Protein AF-A0A8J8DDH4-F1 (afdb_monomer)

Solvent-accessible surface area (backbone atoms only — not comparable to full-atom values): 21837 Å² total; per-residue (Å²): 144,78,89,77,94,62,62,80,70,70,77,45,79,57,64,67,62,36,38,57,50,23,34,61,74,70,65,62,56,64,80,70,34,77,84,33,85,54,36,38,55,50,54,53,50,32,49,52,45,20,49,50,55,50,51,53,52,48,52,55,51,48,54,59,50,48,58,52,43,48,51,52,24,28,73,74,53,36,77,96,31,69,64,15,54,51,48,35,51,52,56,53,47,56,50,52,52,52,50,53,56,49,50,58,58,46,54,48,51,38,49,57,49,52,52,46,54,54,33,59,72,68,71,49,67,60,37,69,68,41,50,41,75,66,43,93,38,75,42,76,56,70,99,84,40,75,47,72,52,68,47,62,45,75,38,46,30,41,28,68,37,52,86,89,60,56,62,64,75,51,39,47,51,40,42,61,73,52,61,58,101,57,57,61,47,33,42,37,33,46,73,38,43,72,42,86,78,56,58,55,53,54,46,49,49,52,52,56,49,38,72,71,42,70,92,50,67,62,42,32,35,37,38,36,60,38,78,77,71,58,68,64,64,53,52,54,37,42,77,69,54,34,6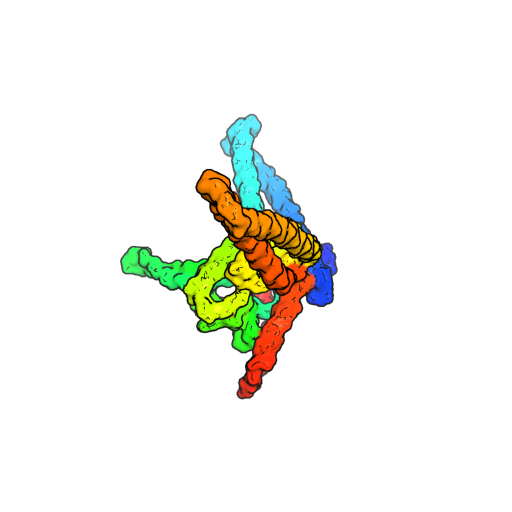2,36,40,27,27,31,50,74,44,34,53,59,50,51,53,52,49,52,53,49,49,50,53,43,52,54,50,41,52,56,46,49,54,52,39,52,58,45,50,53,52,40,53,54,50,54,55,59,69,72,42,91,80,64,55,73,72,55,44,55,53,48,52,52,53,44,53,54,41,53,53,50,43,52,54,45,50,56,52,42,51,54,47,47,58,54,55,69,45,47,62,58,56,57,75,24,52,38,42,38,49,47,49,64,60,53,51,50,51,53,37,51,59,49,58,72,72,51,78,84,76,92,70,93,78,86,78,80,86,87,72,80,69,69,58,64,60,58,59,60,59,65,70,70,76,78,126

Nearest PDB structures (foldseek):
  7rro-assembly1_B3  TM=1.643E-01  e=2.480E+00  Bos taurus
  8to0-assembly1_g  TM=1.467E-01  e=3.441E+00  Mus musculus
  8iyj-assembly1_C4  TM=1.411E-01  e=3.634E+00  Mus musculus

Sequence (389 aa):
MGEYNKRITENVPPTHRLIERAISELGYDIDTLLNSEGISSAIADIILKSRDLYLNHRDEILKEYRDRVRQECNEEFGENTKESDDCFSEKIQKFTESFFQSKFSRGGDAFEIVLSVFLDKADIPYVRKSFIPIYPLTVSKGKDKTIRRRAGENIDFIVPLKRNIPARVELEKYVTGNFPLSPS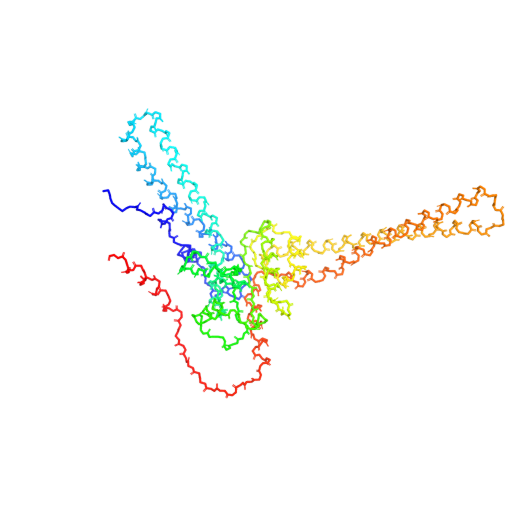DFLLISAKHRVRERWREVVGELAVLKIRYPEEHLKMWFVTLDEKITLYPIFALMDSGVERVYVRDDRFYVLSDALEELEKAIGERISKLQEKMDKTNEKLSKKKRQLGKKLPSTKIRSKLEVDIQNLENKIRVLMNEIEVYKGYQEKIPYYREGLYKLSHLLGDIQKLLEERSSSEEPDKNPNDGKEKSLFRWLEKMDEKETISS

Structure (mmCIF, N/CA/C/O backbone):
data_AF-A0A8J8DDH4-F1
#
_entry.id   AF-A0A8J8DDH4-F1
#
loop_
_atom_site.group_PDB
_atom_site.id
_atom_site.type_symbol
_atom_site.label_atom_id
_atom_site.label_alt_id
_atom_site.label_comp_id
_atom_site.label_asym_id
_atom_site.label_entity_id
_atom_site.label_seq_id
_atom_site.pdbx_PDB_ins_code
_atom_site.Cartn_x
_atom_site.Cartn_y
_atom_site.Cartn_z
_atom_site.occupancy
_atom_site.B_iso_or_equiv
_atom_site.auth_seq_id
_atom_site.auth_comp_id
_atom_site.auth_asym_id
_atom_site.auth_atom_id
_atom_site.pdbx_PDB_model_num
ATOM 1 N N . MET A 1 1 ? 30.328 15.785 -36.740 1.00 37.34 1 MET A N 1
ATOM 2 C CA . MET A 1 1 ? 29.577 16.368 -35.605 1.00 37.34 1 MET A CA 1
ATOM 3 C C . MET A 1 1 ? 28.076 16.218 -35.842 1.00 37.34 1 MET A C 1
ATOM 5 O O . MET A 1 1 ? 27.364 17.198 -36.003 1.00 37.34 1 MET A O 1
ATOM 9 N N . GLY A 1 2 ? 27.591 14.986 -35.920 1.00 37.69 2 GLY A N 1
ATOM 10 C CA . GLY A 1 2 ? 26.174 14.669 -36.071 1.00 37.69 2 GLY A CA 1
ATOM 11 C C . GLY A 1 2 ? 25.913 13.375 -35.315 1.00 37.69 2 GLY A C 1
ATOM 12 O O . GLY A 1 2 ? 26.835 12.577 -35.204 1.00 37.69 2 GLY A O 1
ATOM 13 N N . GLU A 1 3 ? 24.696 13.218 -34.799 1.00 36.12 3 GLU A N 1
ATOM 14 C CA . GLU A 1 3 ? 24.221 12.102 -33.962 1.00 36.12 3 GLU A CA 1
ATOM 15 C C . GLU A 1 3 ? 24.580 12.181 -32.474 1.00 36.12 3 GLU A C 1
ATOM 17 O O . GLU A 1 3 ? 25.381 11.406 -31.997 1.00 36.12 3 GLU A O 1
ATOM 22 N N . TYR A 1 4 ? 23.961 13.095 -31.720 1.00 43.06 4 TYR A N 1
ATOM 23 C CA . TYR A 1 4 ? 23.372 12.811 -30.394 1.00 43.06 4 TYR A CA 1
ATOM 24 C C . TYR A 1 4 ? 22.454 13.989 -30.014 1.00 43.06 4 TYR A C 1
ATOM 26 O O . TYR A 1 4 ? 22.689 14.724 -29.064 1.00 43.06 4 TYR A O 1
ATOM 34 N N . ASN A 1 5 ? 21.368 14.173 -30.774 1.00 48.47 5 ASN A N 1
ATOM 35 C CA . ASN A 1 5 ? 20.234 15.019 -30.355 1.00 48.47 5 ASN A CA 1
ATOM 36 C C . ASN A 1 5 ? 19.331 14.313 -29.314 1.00 48.47 5 ASN A C 1
ATOM 38 O O . ASN A 1 5 ? 18.277 14.830 -28.946 1.00 48.47 5 ASN A O 1
ATOM 42 N N . LYS A 1 6 ? 19.726 13.118 -28.860 1.00 60.09 6 LYS A N 1
ATOM 43 C CA . LYS A 1 6 ? 19.019 12.299 -27.873 1.00 60.09 6 LYS A CA 1
ATOM 44 C C . LYS A 1 6 ? 19.409 12.712 -26.457 1.00 60.09 6 LYS A C 1
ATOM 46 O O . LYS A 1 6 ? 20.575 13.017 -26.195 1.00 60.09 6 LYS A O 1
ATOM 51 N N . ARG A 1 7 ? 18.454 12.721 -25.520 1.00 70.88 7 ARG A N 1
ATOM 52 C CA . ARG A 1 7 ? 18.773 12.963 -24.101 1.00 70.88 7 ARG A CA 1
ATOM 53 C C . ARG A 1 7 ? 19.714 11.862 -23.616 1.00 70.88 7 ARG A C 1
ATOM 55 O O . ARG A 1 7 ? 19.516 10.701 -23.940 1.00 70.88 7 ARG A O 1
ATOM 62 N N . ILE A 1 8 ? 20.699 12.199 -22.785 1.00 73.38 8 ILE A N 1
ATOM 63 C CA . ILE A 1 8 ? 21.758 11.262 -22.356 1.00 73.38 8 ILE A CA 1
ATOM 64 C C . ILE A 1 8 ? 21.188 9.977 -21.710 1.00 73.38 8 ILE A C 1
ATOM 66 O O . ILE A 1 8 ? 21.765 8.898 -21.821 1.00 73.38 8 ILE A O 1
ATOM 70 N N . THR A 1 9 ? 20.019 10.067 -21.074 1.00 77.62 9 THR A N 1
ATOM 71 C CA . THR A 1 9 ? 19.316 8.936 -20.450 1.00 77.62 9 THR A CA 1
ATOM 72 C C . THR A 1 9 ? 18.658 7.967 -21.442 1.00 77.62 9 THR A C 1
ATOM 74 O O . THR A 1 9 ? 18.279 6.868 -21.030 1.00 77.62 9 THR A O 1
ATOM 77 N N . GLU A 1 10 ? 18.522 8.340 -22.719 1.00 80.88 10 GLU A N 1
ATOM 78 C CA . GLU A 1 10 ? 18.010 7.488 -23.808 1.00 80.88 10 GLU A CA 1
ATOM 79 C C . GLU A 1 10 ? 19.035 6.435 -24.250 1.00 80.88 10 GLU A C 1
ATOM 81 O O . GLU A 1 10 ? 18.659 5.430 -24.843 1.00 80.88 10 GLU A O 1
ATOM 86 N N . ASN A 1 11 ? 20.311 6.617 -23.896 1.00 81.88 11 ASN A N 1
ATOM 87 C CA . ASN A 1 11 ? 21.366 5.633 -24.154 1.00 81.88 11 ASN A CA 1
ATOM 88 C C . ASN A 1 11 ? 21.327 4.450 -23.174 1.00 81.88 11 ASN A C 1
ATOM 90 O O . ASN A 1 11 ? 22.008 3.450 -23.381 1.00 81.88 11 ASN A O 1
ATOM 94 N N . VAL A 1 12 ? 20.535 4.542 -22.100 1.00 84.88 12 VAL A N 1
ATOM 95 C CA . VAL A 1 12 ? 20.307 3.413 -21.196 1.00 84.88 12 VAL A CA 1
ATOM 96 C C . VAL A 1 12 ? 19.139 2.579 -21.717 1.00 84.88 12 VAL A C 1
ATOM 98 O O . VAL A 1 12 ? 18.061 3.154 -21.923 1.00 84.88 12 VAL A O 1
ATOM 101 N N . PRO A 1 13 ? 19.277 1.239 -21.819 1.00 88.06 13 PRO A N 1
ATOM 102 C CA . PRO A 1 13 ? 18.187 0.370 -22.242 1.00 88.06 13 PRO A CA 1
ATOM 103 C C . PRO A 1 13 ? 16.878 0.660 -21.493 1.00 88.06 13 PRO A C 1
ATOM 105 O O . PRO A 1 13 ? 16.902 1.000 -20.301 1.00 88.06 13 PRO A O 1
ATOM 108 N N . PRO A 1 14 ? 15.716 0.556 -22.155 1.00 89.38 14 PRO A N 1
ATOM 109 C CA . PRO A 1 14 ? 14.429 0.770 -21.503 1.00 89.38 14 PRO A CA 1
ATOM 110 C C . PRO A 1 14 ? 14.208 -0.245 -20.370 1.00 89.38 14 PRO A C 1
ATOM 112 O O . PRO A 1 14 ? 14.746 -1.352 -20.386 1.00 89.38 14 PRO A O 1
ATOM 115 N N . THR A 1 15 ? 13.406 0.132 -19.370 1.00 91.12 15 THR A N 1
ATOM 116 C CA . THR A 1 15 ? 13.228 -0.638 -18.124 1.00 91.12 15 THR A CA 1
ATOM 117 C C . THR A 1 15 ? 12.782 -2.085 -18.361 1.00 91.12 15 THR A C 1
ATOM 119 O O . THR A 1 15 ? 13.253 -2.974 -17.660 1.00 91.12 15 THR A O 1
ATOM 122 N N . HIS A 1 16 ? 11.936 -2.344 -19.365 1.00 92.44 16 HIS A N 1
ATOM 123 C CA . HIS A 1 16 ? 11.475 -3.703 -19.676 1.00 92.44 16 HIS A CA 1
ATOM 124 C C . HIS A 1 16 ? 12.625 -4.632 -20.102 1.00 92.44 16 HIS A C 1
ATOM 126 O O . HIS A 1 16 ? 12.736 -5.723 -19.555 1.00 92.44 16 HIS A O 1
ATOM 132 N N . ARG A 1 17 ? 13.556 -4.169 -20.954 1.00 93.25 17 ARG A N 1
ATOM 133 C CA . ARG A 1 17 ? 14.742 -4.958 -21.347 1.00 93.25 17 ARG A CA 1
ATOM 134 C C . ARG A 1 17 ? 15.658 -5.250 -20.159 1.00 93.25 17 ARG A C 1
ATOM 136 O O . ARG A 1 17 ? 16.241 -6.326 -20.063 1.00 93.25 17 ARG A O 1
ATOM 143 N N . LEU A 1 18 ? 15.782 -4.299 -19.230 1.00 93.00 18 LEU A N 1
ATOM 144 C CA . LEU A 1 18 ? 16.547 -4.510 -17.996 1.00 93.00 18 LEU A CA 1
ATOM 145 C C . LEU A 1 18 ? 15.889 -5.558 -17.088 1.00 93.00 18 LEU A C 1
ATOM 147 O O . LEU A 1 18 ? 16.598 -6.299 -16.414 1.00 93.00 18 LEU A O 1
ATOM 151 N N . ILE A 1 19 ? 14.556 -5.632 -17.074 1.00 95.12 19 ILE A N 1
ATOM 152 C CA . ILE A 1 19 ? 13.798 -6.632 -16.311 1.00 95.12 19 ILE A CA 1
ATOM 153 C C . ILE A 1 19 ? 13.915 -8.018 -16.940 1.00 95.12 19 ILE A C 1
ATOM 155 O O . ILE A 1 19 ? 14.214 -8.964 -16.222 1.00 95.12 19 ILE A O 1
ATOM 159 N N . GLU A 1 20 ? 13.755 -8.144 -18.257 1.00 93.75 20 GLU A N 1
ATOM 160 C CA . GLU A 1 20 ? 13.950 -9.415 -18.974 1.00 93.75 20 GLU A CA 1
ATOM 161 C C . GLU A 1 20 ? 15.345 -9.989 -18.706 1.00 93.75 20 GLU A C 1
ATOM 163 O O . GLU A 1 20 ? 15.498 -11.154 -18.332 1.00 93.75 20 GLU A O 1
ATOM 168 N N . ARG A 1 21 ? 16.370 -9.134 -18.800 1.00 94.38 21 ARG A N 1
ATOM 169 C CA . ARG A 1 21 ? 17.744 -9.508 -18.469 1.00 94.38 21 ARG A CA 1
ATOM 170 C C . ARG A 1 21 ? 17.905 -9.880 -16.995 1.00 94.38 21 ARG A C 1
ATOM 172 O O . ARG A 1 21 ? 18.598 -10.846 -16.696 1.00 94.38 21 ARG A O 1
ATOM 179 N N . ALA A 1 22 ? 17.275 -9.147 -16.076 1.00 96.19 22 ALA A N 1
ATOM 180 C CA . ALA A 1 22 ? 17.315 -9.464 -14.650 1.00 96.19 22 ALA A CA 1
ATOM 181 C C . ALA A 1 22 ? 16.692 -10.836 -14.344 1.00 96.19 22 ALA A C 1
ATOM 183 O O . ALA A 1 22 ? 17.304 -11.615 -13.620 1.00 96.19 22 ALA A O 1
ATOM 184 N N . ILE A 1 23 ? 15.531 -11.152 -14.928 1.00 95.06 23 ILE A N 1
ATOM 185 C CA . ILE A 1 23 ? 14.874 -12.464 -14.798 1.00 95.06 23 ILE A CA 1
ATOM 186 C C . ILE A 1 23 ? 15.808 -13.570 -15.299 1.00 95.06 23 ILE A C 1
ATOM 188 O O . ILE A 1 23 ? 16.038 -14.550 -14.590 1.00 95.06 23 ILE A O 1
ATOM 192 N N . SER A 1 24 ? 16.403 -13.378 -16.482 1.00 94.88 24 SER A N 1
ATOM 193 C CA . SER A 1 24 ? 17.332 -14.346 -17.069 1.00 94.88 24 SER A CA 1
ATOM 194 C C . SER A 1 24 ? 18.599 -14.543 -16.230 1.00 94.88 24 SER A C 1
ATOM 196 O O . SER A 1 24 ? 19.023 -15.680 -16.055 1.00 94.88 24 SER A O 1
ATOM 198 N N . GLU A 1 25 ? 19.217 -13.472 -15.715 1.00 96.88 25 GLU A N 1
ATOM 199 C CA . GLU A 1 25 ? 20.450 -13.563 -14.914 1.00 96.88 25 GLU A CA 1
ATOM 200 C C . GLU A 1 25 ? 20.210 -14.145 -13.512 1.00 96.88 25 GLU A C 1
ATOM 202 O O . GLU A 1 25 ? 21.114 -14.762 -12.952 1.00 96.88 25 GLU A O 1
ATOM 207 N N . LEU A 1 26 ? 19.015 -13.960 -12.942 1.00 95.62 26 LEU A N 1
ATOM 208 C CA . LEU A 1 26 ? 18.624 -14.575 -11.668 1.00 95.62 26 LEU A CA 1
ATOM 209 C C . LEU A 1 26 ? 18.203 -16.043 -11.826 1.00 95.62 26 LEU A C 1
ATOM 211 O O . LEU A 1 26 ? 18.093 -16.751 -10.830 1.00 95.62 26 LEU A O 1
ATOM 215 N N . GLY A 1 27 ? 17.982 -16.507 -13.061 1.00 94.19 27 GLY A N 1
ATOM 216 C CA . GLY A 1 27 ? 17.556 -17.877 -13.341 1.00 94.19 27 GLY A CA 1
ATOM 217 C C . GLY A 1 27 ? 16.139 -18.180 -12.855 1.00 94.19 27 GLY A C 1
ATOM 218 O O . GLY A 1 27 ? 15.829 -19.335 -12.568 1.00 94.19 27 GLY A O 1
ATOM 219 N N . TYR A 1 28 ? 15.285 -17.159 -12.729 1.00 93.12 28 TYR A N 1
ATOM 220 C CA . TYR A 1 28 ? 13.902 -17.367 -12.321 1.00 93.12 28 TYR A CA 1
ATOM 221 C C . TYR A 1 28 ? 13.077 -17.951 -13.460 1.00 93.12 28 TYR A C 1
ATOM 223 O O . TYR A 1 28 ? 12.922 -17.336 -14.515 1.00 93.12 28 TYR A O 1
ATOM 231 N N . ASP A 1 29 ? 12.478 -19.106 -13.197 1.00 91.56 29 ASP A N 1
ATOM 232 C CA . ASP A 1 29 ? 11.364 -19.616 -13.979 1.00 91.56 29 ASP A CA 1
ATOM 233 C C . ASP A 1 29 ? 10.054 -19.048 -13.418 1.00 91.56 29 ASP A C 1
ATOM 235 O O . ASP A 1 29 ? 9.586 -19.450 -12.349 1.00 91.56 29 ASP A O 1
ATOM 239 N N . ILE A 1 30 ? 9.479 -18.077 -14.133 1.00 90.69 30 ILE A N 1
ATOM 240 C CA . ILE A 1 30 ? 8.252 -17.397 -13.704 1.00 90.69 30 ILE A CA 1
ATOM 241 C C . ILE A 1 30 ? 7.091 -18.388 -13.575 1.00 90.69 30 ILE A C 1
ATOM 243 O O . ILE A 1 30 ? 6.295 -18.246 -12.651 1.00 90.69 30 ILE A O 1
ATOM 247 N N . ASP A 1 31 ? 7.023 -19.414 -14.431 1.00 89.00 31 ASP A N 1
ATOM 248 C CA . ASP A 1 31 ? 5.920 -20.381 -14.423 1.00 89.00 31 ASP A CA 1
ATOM 249 C C . ASP A 1 31 ? 5.934 -21.216 -13.131 1.00 89.00 31 ASP A C 1
ATOM 251 O O . ASP A 1 31 ? 4.896 -21.420 -12.497 1.00 89.00 31 ASP A O 1
ATOM 255 N N . THR A 1 32 ? 7.126 -21.605 -12.669 1.00 88.81 32 THR A N 1
ATOM 256 C CA . THR A 1 32 ? 7.305 -22.251 -11.361 1.00 88.81 32 THR A CA 1
ATOM 257 C C . THR A 1 32 ? 7.005 -21.294 -10.201 1.00 88.81 32 THR A C 1
ATOM 259 O O . THR A 1 32 ? 6.434 -21.703 -9.186 1.00 88.81 32 THR A O 1
ATOM 262 N N . LEU A 1 33 ? 7.360 -20.010 -10.332 1.00 90.12 33 LEU A N 1
ATOM 263 C CA . LEU A 1 33 ? 7.147 -1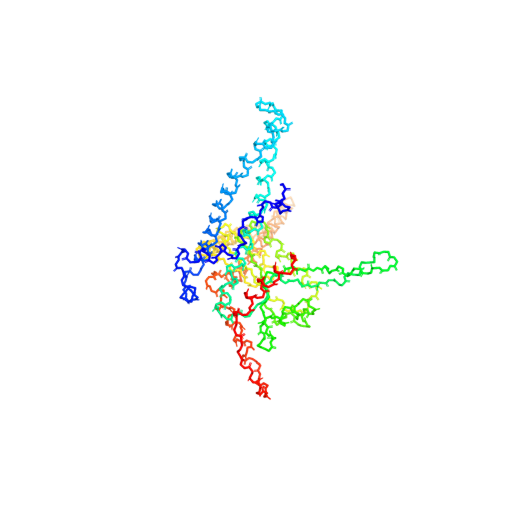9.030 -9.268 1.00 90.12 33 LEU A CA 1
ATOM 264 C C . LEU A 1 33 ? 5.670 -18.741 -9.007 1.00 90.12 33 LEU A C 1
ATOM 266 O O . LEU A 1 33 ? 5.344 -18.529 -7.844 1.00 90.12 33 LEU A O 1
ATOM 270 N N . LEU A 1 34 ? 4.794 -18.774 -10.020 1.00 86.19 34 LEU A N 1
ATOM 271 C CA . LEU A 1 34 ? 3.365 -18.426 -9.904 1.00 86.19 34 LEU A CA 1
ATOM 272 C C . LEU A 1 34 ? 2.610 -19.145 -8.775 1.00 86.19 34 LEU A C 1
ATOM 274 O O . LEU A 1 34 ? 1.626 -18.610 -8.273 1.00 86.19 34 LEU A O 1
ATOM 278 N N . ASN A 1 35 ? 3.072 -20.326 -8.363 1.00 78.38 35 ASN A N 1
ATOM 279 C CA . ASN A 1 35 ? 2.443 -21.133 -7.313 1.00 78.38 35 ASN A CA 1
ATOM 280 C C . ASN A 1 35 ? 3.274 -21.208 -6.023 1.00 78.38 35 ASN A C 1
ATOM 282 O O . ASN A 1 35 ? 3.028 -22.061 -5.171 1.00 78.38 35 ASN A O 1
ATOM 286 N N . SER A 1 36 ? 4.291 -20.359 -5.885 1.00 83.88 36 SER A N 1
ATOM 287 C CA . SER A 1 36 ? 5.231 -20.397 -4.766 1.00 83.88 36 SER A CA 1
ATOM 288 C C . SER A 1 36 ? 5.024 -19.231 -3.800 1.00 83.88 36 SER A C 1
ATOM 290 O O . SER A 1 36 ? 4.720 -18.109 -4.201 1.00 83.88 36 SER A O 1
ATOM 292 N N . GLU A 1 37 ? 5.324 -19.448 -2.520 1.00 81.44 37 GLU A N 1
ATOM 293 C CA . GLU A 1 37 ? 5.449 -18.356 -1.538 1.00 81.44 37 GLU A CA 1
ATOM 294 C C . GLU A 1 37 ? 6.628 -17.407 -1.863 1.00 81.44 37 GLU A C 1
ATOM 296 O O . GLU A 1 37 ? 6.751 -16.322 -1.300 1.00 81.44 37 GLU A O 1
ATOM 301 N N . GLY A 1 38 ? 7.499 -17.785 -2.807 1.00 87.12 38 GLY A N 1
ATOM 302 C CA . GLY A 1 38 ? 8.679 -17.024 -3.214 1.00 87.12 38 GLY A CA 1
ATOM 303 C C . GLY A 1 38 ? 8.404 -15.839 -4.144 1.00 87.12 38 GLY A C 1
ATOM 304 O O . GLY A 1 38 ? 9.326 -15.058 -4.382 1.00 87.12 38 GLY A O 1
ATOM 305 N N . ILE A 1 39 ? 7.175 -15.662 -4.653 1.00 91.19 39 ILE A N 1
ATOM 306 C CA . ILE A 1 39 ? 6.836 -14.598 -5.622 1.00 91.19 39 ILE A CA 1
ATOM 307 C C . ILE A 1 39 ? 7.229 -13.220 -5.098 1.00 91.19 39 ILE A C 1
ATOM 309 O O . ILE A 1 39 ? 7.875 -12.448 -5.804 1.00 91.19 39 ILE A O 1
ATOM 313 N N . SER A 1 40 ? 6.868 -12.907 -3.851 1.00 91.88 40 SER A N 1
ATOM 314 C CA . SER A 1 40 ? 7.124 -11.583 -3.283 1.00 91.88 40 SER A CA 1
ATOM 315 C C . SER A 1 40 ? 8.621 -11.261 -3.219 1.00 91.88 40 SER A C 1
ATOM 317 O O . SER A 1 40 ? 9.007 -10.115 -3.458 1.00 91.88 40 SER A O 1
ATOM 319 N N . SER A 1 41 ? 9.455 -12.251 -2.895 1.00 92.25 41 SER A N 1
ATOM 320 C CA . SER A 1 41 ? 10.913 -12.101 -2.859 1.00 92.25 41 SER A CA 1
ATOM 321 C C . SER A 1 41 ? 11.488 -12.006 -4.269 1.00 92.25 41 SER A C 1
ATOM 323 O O . SER A 1 41 ? 12.258 -11.092 -4.547 1.00 92.25 41 SER A O 1
ATOM 325 N N . ALA A 1 42 ? 11.032 -12.859 -5.191 1.00 93.56 42 ALA A N 1
ATOM 326 C CA . ALA A 1 42 ? 11.477 -12.840 -6.581 1.00 93.56 42 ALA A CA 1
ATOM 327 C C . ALA A 1 42 ? 11.182 -11.496 -7.265 1.00 93.56 42 ALA A C 1
ATOM 329 O O . ALA A 1 42 ? 12.048 -10.944 -7.941 1.00 93.56 42 ALA A O 1
ATOM 330 N N . ILE A 1 43 ? 9.996 -10.916 -7.041 1.00 93.88 43 ILE A N 1
ATOM 331 C CA . ILE A 1 43 ? 9.657 -9.574 -7.536 1.00 93.88 43 ILE A CA 1
ATOM 332 C C . ILE A 1 43 ? 10.672 -8.540 -7.024 1.00 93.88 43 ILE A C 1
ATOM 334 O O . ILE A 1 43 ? 11.163 -7.716 -7.801 1.00 93.88 43 ILE A O 1
ATOM 338 N N . ALA A 1 44 ? 10.990 -8.566 -5.726 1.00 92.38 44 ALA A N 1
ATOM 339 C CA . ALA A 1 44 ? 11.943 -7.635 -5.129 1.00 92.38 44 ALA A CA 1
ATOM 340 C C . ALA A 1 44 ? 13.354 -7.812 -5.720 1.00 92.38 44 ALA A C 1
ATOM 342 O O . ALA A 1 44 ? 13.981 -6.820 -6.104 1.00 92.38 44 ALA A O 1
ATOM 343 N N . ASP A 1 45 ? 13.813 -9.054 -5.869 1.00 94.12 45 ASP A N 1
ATOM 344 C CA . ASP A 1 45 ? 15.128 -9.394 -6.416 1.00 94.12 45 ASP A CA 1
ATOM 345 C C . ASP A 1 45 ? 15.262 -8.972 -7.884 1.00 94.12 45 ASP A C 1
ATOM 347 O O . ASP A 1 45 ? 16.260 -8.350 -8.258 1.00 94.12 45 ASP A O 1
ATOM 351 N N . ILE A 1 46 ? 14.230 -9.194 -8.709 1.00 95.06 46 ILE A N 1
ATOM 352 C CA . ILE A 1 46 ? 14.195 -8.733 -10.107 1.00 95.06 46 ILE A CA 1
ATOM 353 C C . ILE A 1 46 ? 14.335 -7.206 -10.177 1.00 95.06 46 ILE A C 1
ATOM 355 O O . ILE A 1 46 ? 15.096 -6.689 -10.999 1.00 95.06 46 ILE A O 1
ATOM 359 N N . ILE A 1 47 ? 13.638 -6.461 -9.312 1.00 92.06 47 ILE A N 1
ATOM 360 C CA . ILE A 1 47 ? 13.705 -4.989 -9.288 1.00 92.06 47 ILE A CA 1
ATOM 361 C C . ILE A 1 47 ? 15.084 -4.500 -8.839 1.00 92.06 47 ILE A C 1
ATOM 363 O O . ILE A 1 47 ? 15.615 -3.542 -9.409 1.00 92.06 47 ILE A O 1
ATOM 367 N N . LEU A 1 48 ? 15.674 -5.129 -7.821 1.00 92.19 48 LEU A N 1
ATOM 368 C CA . LEU A 1 48 ? 17.021 -4.791 -7.359 1.00 92.19 48 LEU A CA 1
ATOM 369 C C . LEU A 1 48 ? 18.057 -5.073 -8.449 1.00 92.19 48 LEU A C 1
ATOM 371 O O . LEU A 1 48 ? 18.853 -4.193 -8.778 1.00 92.19 48 LEU A O 1
ATOM 375 N N . LYS A 1 49 ? 17.978 -6.238 -9.090 1.00 94.44 49 LYS A N 1
ATOM 376 C CA . LYS A 1 49 ? 18.882 -6.623 -10.172 1.00 94.44 49 LYS A CA 1
ATOM 377 C C . LYS A 1 49 ? 18.735 -5.723 -11.400 1.00 94.44 49 LYS A C 1
ATOM 379 O O . LYS A 1 49 ? 19.744 -5.303 -11.965 1.00 94.44 49 LYS A O 1
ATOM 384 N N . SER A 1 50 ? 17.511 -5.366 -11.800 1.00 93.69 50 SER A N 1
ATOM 385 C CA . SER A 1 50 ? 17.284 -4.450 -12.930 1.00 93.69 50 SER A CA 1
ATOM 386 C C . SER A 1 50 ? 17.833 -3.049 -12.641 1.00 93.69 50 SER A C 1
ATOM 388 O O . SER A 1 50 ? 18.394 -2.392 -13.523 1.00 93.69 50 SER A O 1
ATOM 390 N N . ARG A 1 51 ? 17.752 -2.607 -11.380 1.00 90.38 51 ARG A N 1
ATOM 391 C CA . ARG A 1 51 ? 18.377 -1.369 -10.917 1.00 90.38 51 ARG A CA 1
ATOM 392 C C . ARG A 1 51 ? 19.902 -1.447 -10.968 1.00 90.38 51 ARG A C 1
ATOM 394 O O . ARG A 1 51 ? 20.519 -0.455 -11.352 1.00 90.38 51 ARG A O 1
ATOM 401 N N . ASP A 1 52 ? 20.508 -2.565 -10.593 1.00 92.12 52 ASP A N 1
ATOM 402 C CA . ASP A 1 52 ? 21.963 -2.727 -10.670 1.00 92.12 52 ASP A CA 1
ATOM 403 C C . ASP A 1 52 ? 22.437 -2.709 -12.126 1.00 92.12 52 ASP A C 1
ATOM 405 O O . ASP A 1 52 ? 23.369 -1.980 -12.465 1.00 92.12 52 ASP A O 1
ATOM 409 N N . LEU A 1 53 ? 21.713 -3.390 -13.022 1.00 91.94 53 LEU A N 1
ATOM 410 C CA . LEU A 1 53 ? 21.954 -3.317 -14.464 1.00 91.94 53 LEU A CA 1
ATOM 411 C C . LEU A 1 53 ? 21.853 -1.874 -14.984 1.00 91.94 53 LEU A C 1
ATOM 413 O O . LEU A 1 53 ? 22.712 -1.443 -15.751 1.00 91.94 53 LEU A O 1
ATOM 417 N N . TYR A 1 54 ? 20.854 -1.102 -14.543 1.00 90.50 54 TYR A N 1
ATOM 418 C CA . TYR A 1 54 ? 20.730 0.322 -14.879 1.00 90.50 54 TYR A CA 1
ATOM 419 C C . TYR A 1 54 ? 21.941 1.145 -14.414 1.00 90.50 54 TYR A C 1
ATOM 421 O O . TYR A 1 54 ? 22.445 1.981 -15.165 1.00 90.50 54 TYR A O 1
ATOM 429 N N . LEU A 1 55 ? 22.394 0.940 -13.172 1.00 89.50 55 LEU A N 1
ATOM 430 C CA . LEU A 1 55 ? 23.517 1.689 -12.604 1.00 89.50 55 LEU A CA 1
ATOM 431 C C . LEU A 1 55 ? 24.830 1.370 -13.327 1.00 89.50 55 LEU A C 1
ATOM 433 O O . LEU A 1 55 ? 25.578 2.300 -13.613 1.00 89.50 55 LEU A O 1
ATOM 437 N N . ASN A 1 56 ? 25.048 0.109 -13.704 1.00 91.06 56 ASN A N 1
ATOM 438 C CA . ASN A 1 56 ? 26.217 -0.296 -14.483 1.00 91.06 56 ASN A CA 1
ATOM 439 C C . ASN A 1 56 ? 26.249 0.400 -15.856 1.00 91.06 56 ASN A C 1
ATOM 441 O O . ASN A 1 56 ? 27.248 1.030 -16.190 1.00 91.06 56 ASN A O 1
ATOM 445 N N . HIS A 1 57 ? 25.132 0.406 -16.599 1.00 88.56 57 HIS A N 1
ATOM 446 C CA . HIS A 1 57 ? 25.059 1.110 -17.892 1.00 88.56 57 HIS A CA 1
ATOM 447 C C . HIS A 1 57 ? 25.250 2.624 -17.738 1.00 88.56 57 HIS A C 1
ATOM 449 O O . HIS A 1 57 ? 25.902 3.260 -18.561 1.00 88.56 57 HIS A O 1
ATOM 455 N N . ARG A 1 58 ? 24.699 3.235 -16.678 1.00 88.44 58 ARG A N 1
ATOM 456 C CA . ARG A 1 58 ? 24.951 4.655 -16.387 1.00 88.44 58 ARG A CA 1
ATOM 457 C C . ARG A 1 58 ? 26.443 4.917 -16.211 1.00 88.44 58 ARG A C 1
ATOM 459 O O . ARG A 1 58 ? 26.920 5.935 -16.701 1.00 88.44 58 ARG A O 1
ATOM 466 N N . ASP A 1 59 ? 27.141 4.068 -15.464 1.00 89.12 59 ASP A N 1
ATOM 467 C CA . ASP A 1 59 ? 28.551 4.282 -15.137 1.00 89.12 59 ASP A CA 1
ATOM 468 C C . ASP A 1 59 ? 29.441 4.134 -16.379 1.00 89.12 59 ASP A C 1
ATOM 470 O O . ASP A 1 59 ? 30.364 4.930 -16.562 1.00 89.12 59 ASP A O 1
ATOM 474 N N . GLU A 1 60 ? 29.095 3.216 -17.284 1.00 89.31 60 GLU A N 1
ATOM 475 C CA . GLU A 1 60 ? 29.699 3.104 -18.619 1.00 89.31 60 GLU A CA 1
ATOM 476 C C . GLU A 1 60 ? 29.485 4.384 -19.444 1.00 89.31 60 GLU A C 1
ATOM 478 O O . GLU A 1 60 ? 30.451 4.996 -19.904 1.00 89.31 60 GLU A O 1
ATOM 483 N N . ILE A 1 61 ? 28.241 4.868 -19.535 1.00 87.12 61 ILE A N 1
ATOM 484 C CA . ILE A 1 61 ? 27.908 6.106 -20.261 1.00 87.12 61 ILE A CA 1
ATOM 485 C C . ILE A 1 61 ? 28.603 7.326 -19.637 1.00 87.12 61 ILE A C 1
ATOM 487 O O . ILE A 1 61 ? 29.060 8.217 -20.353 1.00 87.12 61 ILE A O 1
ATOM 491 N N . LEU A 1 62 ? 28.689 7.399 -18.304 1.00 87.12 62 LEU A N 1
ATOM 492 C CA . LEU A 1 62 ? 29.341 8.504 -17.597 1.00 87.12 62 LEU A CA 1
ATOM 493 C C . LEU A 1 62 ? 30.835 8.560 -17.911 1.00 87.12 62 LEU A C 1
ATOM 495 O O . LEU A 1 62 ? 31.379 9.656 -18.042 1.00 87.12 62 LEU A O 1
ATOM 499 N N . LYS A 1 63 ? 31.493 7.402 -18.025 1.00 89.38 63 LYS A N 1
ATOM 500 C CA . LYS A 1 63 ? 32.909 7.327 -18.383 1.00 89.38 63 LYS A CA 1
ATOM 501 C C . LYS A 1 63 ? 33.148 7.948 -19.760 1.00 89.38 63 LYS A C 1
ATOM 503 O O . LYS A 1 63 ? 33.935 8.879 -19.867 1.00 89.38 63 LYS A O 1
ATOM 508 N N . GLU A 1 64 ? 32.393 7.519 -20.770 1.00 87.31 64 GLU A N 1
ATOM 509 C CA . GLU A 1 64 ? 32.502 8.063 -22.131 1.00 87.31 64 GLU A CA 1
ATOM 510 C C . GLU A 1 64 ? 32.119 9.549 -22.207 1.00 87.31 64 GLU A C 1
ATOM 512 O O . GLU A 1 64 ? 32.749 10.337 -22.912 1.00 87.31 64 GLU A O 1
ATOM 517 N N . TYR A 1 65 ? 31.082 9.956 -21.470 1.00 87.81 65 TYR A N 1
ATOM 518 C CA . TYR A 1 65 ? 30.621 11.341 -21.448 1.00 87.81 65 TYR A CA 1
ATOM 519 C C . TYR A 1 65 ? 31.653 12.287 -20.820 1.00 87.81 65 TYR A C 1
ATOM 521 O O . TYR A 1 65 ? 31.838 13.394 -21.322 1.00 87.81 65 TYR A O 1
ATOM 529 N N . ARG A 1 66 ? 32.342 11.859 -19.752 1.00 90.19 66 ARG A N 1
ATOM 530 C CA . ARG A 1 66 ? 33.392 12.653 -19.093 1.00 90.19 66 ARG A CA 1
ATOM 531 C C . ARG A 1 66 ? 34.529 12.991 -20.044 1.00 90.19 66 ARG A C 1
ATOM 533 O O . ARG A 1 66 ? 34.898 14.159 -20.124 1.00 90.19 66 ARG A O 1
ATOM 540 N N . ASP A 1 67 ? 35.038 11.998 -20.765 1.00 89.94 67 ASP A N 1
ATOM 541 C CA . ASP A 1 67 ? 36.183 12.190 -21.656 1.00 89.94 67 ASP A CA 1
ATOM 542 C C . ASP A 1 67 ? 35.845 13.196 -22.766 1.00 89.94 67 ASP A C 1
ATOM 544 O O . ASP A 1 67 ? 36.589 14.153 -22.989 1.00 89.94 67 ASP A O 1
ATOM 548 N N . ARG A 1 68 ? 34.657 13.067 -23.375 1.00 88.75 68 ARG A N 1
ATOM 549 C CA . ARG A 1 68 ? 34.182 14.012 -24.401 1.00 88.75 68 ARG A CA 1
ATOM 550 C C . ARG A 1 68 ? 33.976 15.422 -23.863 1.00 88.75 68 ARG A C 1
ATOM 552 O O . ARG A 1 68 ? 34.453 16.376 -24.459 1.00 88.75 68 ARG A O 1
ATOM 559 N N . VAL A 1 69 ? 33.282 15.570 -22.734 1.00 88.75 69 VAL A N 1
ATOM 560 C CA . VAL A 1 69 ? 33.004 16.895 -22.160 1.00 88.75 69 VAL A CA 1
ATOM 561 C C . VAL A 1 69 ? 34.287 17.595 -21.725 1.00 88.75 69 VAL A C 1
ATOM 563 O O . VAL A 1 69 ? 34.394 18.810 -21.873 1.00 88.75 69 VAL A O 1
ATOM 566 N N . ARG A 1 70 ? 35.271 16.847 -21.211 1.00 91.56 70 ARG A N 1
ATOM 567 C CA . ARG A 1 70 ? 36.580 17.409 -20.865 1.00 91.56 70 ARG A CA 1
ATOM 568 C C . ARG A 1 70 ? 37.292 17.937 -22.103 1.00 91.56 70 ARG A C 1
ATOM 570 O O . ARG A 1 70 ? 37.821 19.042 -22.049 1.00 91.56 70 ARG A O 1
ATOM 577 N N . GLN A 1 71 ? 37.262 17.178 -23.197 1.00 91.81 71 GLN A N 1
ATOM 578 C CA . GLN A 1 71 ? 37.811 17.615 -24.474 1.00 91.81 71 GLN A CA 1
ATOM 579 C C . GLN A 1 71 ? 37.094 18.873 -24.990 1.00 91.81 71 GLN A C 1
ATOM 581 O O . GLN A 1 71 ? 37.758 19.862 -25.272 1.00 91.81 71 GLN A O 1
ATOM 586 N N . GLU A 1 72 ? 35.759 18.883 -25.018 1.00 91.75 72 GLU A N 1
ATOM 587 C CA . GLU A 1 72 ? 34.964 20.040 -25.457 1.00 91.75 72 GLU A CA 1
ATOM 588 C C . GLU A 1 72 ? 35.270 21.312 -24.648 1.00 91.75 72 GLU A C 1
ATOM 590 O O . GLU A 1 72 ? 35.510 22.367 -25.226 1.00 91.75 72 GLU A O 1
ATOM 595 N N . CYS A 1 73 ? 35.280 21.230 -23.312 1.00 90.44 73 CYS A N 1
ATOM 596 C CA . CYS A 1 73 ? 35.551 22.397 -22.465 1.00 90.44 73 CYS A CA 1
ATOM 597 C C . CYS A 1 73 ? 37.003 22.890 -22.614 1.00 90.44 73 CYS A C 1
ATOM 599 O O . CYS A 1 73 ? 37.237 24.097 -22.613 1.00 90.44 73 CYS A O 1
ATOM 601 N N . ASN A 1 74 ? 37.972 21.981 -22.783 1.00 92.50 74 ASN A N 1
ATOM 602 C CA . ASN A 1 74 ? 39.364 22.352 -23.051 1.00 92.50 74 ASN A CA 1
ATOM 603 C C . ASN A 1 74 ? 39.535 23.007 -24.432 1.00 92.50 74 ASN A C 1
ATOM 605 O O . ASN A 1 74 ? 40.318 23.944 -24.559 1.00 92.50 74 ASN A O 1
ATOM 609 N N . GLU A 1 75 ? 38.820 22.537 -25.457 1.00 92.38 75 GLU A N 1
ATOM 610 C CA . GLU A 1 75 ? 38.835 23.134 -26.800 1.00 92.38 75 GLU A CA 1
ATOM 611 C C . GLU A 1 75 ? 38.206 24.539 -26.809 1.00 92.38 75 GLU A C 1
ATOM 613 O O . GLU A 1 75 ? 38.687 25.421 -27.518 1.00 92.38 75 GLU A O 1
ATOM 618 N N . GLU A 1 76 ? 37.164 24.766 -26.002 1.00 91.94 76 GLU A N 1
ATOM 619 C CA . GLU A 1 76 ? 36.449 26.047 -25.930 1.00 91.94 76 GLU A CA 1
ATOM 620 C C . GLU A 1 76 ? 37.169 27.097 -25.064 1.00 91.94 76 GLU A C 1
ATOM 622 O O . GLU A 1 76 ? 37.249 28.265 -25.448 1.00 91.94 76 GLU A O 1
ATOM 627 N N . PHE A 1 77 ? 37.720 26.696 -23.912 1.00 92.12 77 PHE A N 1
ATOM 628 C CA . PHE A 1 77 ? 38.259 27.616 -22.897 1.00 92.12 77 PHE A CA 1
ATOM 629 C C . PHE A 1 77 ? 39.769 27.479 -22.647 1.00 92.12 77 PHE A C 1
ATOM 631 O O . PHE A 1 77 ? 40.320 28.214 -21.824 1.00 92.12 77 PHE A O 1
ATOM 638 N N . GLY A 1 78 ? 40.453 26.562 -23.336 1.00 87.81 78 GLY A N 1
ATOM 639 C CA . GLY A 1 78 ? 41.865 26.240 -23.121 1.00 87.81 78 GLY A CA 1
ATOM 640 C C . GLY A 1 78 ? 42.097 25.217 -22.003 1.00 87.81 78 GLY A C 1
ATOM 641 O O . GLY A 1 78 ? 41.311 25.079 -21.066 1.00 87.81 78 GLY A O 1
ATOM 642 N N . GLU A 1 79 ? 43.205 24.478 -22.090 1.00 90.25 79 GLU A N 1
ATOM 643 C CA . GLU A 1 79 ? 43.569 23.484 -21.077 1.00 90.25 79 GLU A CA 1
ATOM 644 C C . GLU A 1 79 ? 43.990 24.133 -19.750 1.00 90.25 79 GLU A C 1
ATOM 646 O O . GLU A 1 79 ? 44.740 25.109 -19.727 1.00 90.25 79 GLU A O 1
ATOM 651 N N . ASN A 1 80 ? 43.569 23.527 -18.634 1.00 86.81 80 ASN A N 1
ATOM 652 C CA . ASN A 1 80 ? 43.918 23.936 -17.265 1.00 86.81 80 ASN A CA 1
ATOM 653 C C . ASN A 1 80 ? 43.502 25.373 -16.900 1.00 86.81 80 ASN A C 1
ATOM 655 O O . ASN A 1 80 ? 44.093 25.985 -16.006 1.00 86.81 80 ASN A O 1
ATOM 659 N N . THR A 1 81 ? 42.488 25.916 -17.577 1.00 89.69 81 THR A N 1
ATOM 660 C CA . THR A 1 81 ? 41.850 27.177 -17.193 1.00 89.69 81 THR A CA 1
ATOM 661 C C . THR A 1 81 ? 40.733 26.924 -16.189 1.00 89.69 81 THR A C 1
ATOM 663 O O . THR A 1 81 ? 40.110 25.858 -16.165 1.00 89.69 81 THR A O 1
ATOM 666 N N . LYS A 1 82 ? 40.457 27.927 -15.352 1.00 93.62 82 LYS A N 1
ATOM 667 C CA . LYS A 1 82 ? 39.352 27.858 -14.395 1.00 93.62 82 LYS A CA 1
ATOM 668 C C . LYS A 1 82 ? 38.013 27.731 -15.128 1.00 93.62 82 LYS A C 1
ATOM 670 O O . LYS A 1 82 ? 37.148 26.978 -14.704 1.00 93.62 82 LYS A O 1
ATOM 675 N N . GLU A 1 83 ? 37.878 28.420 -16.255 1.00 91.25 83 GLU A N 1
ATOM 676 C CA . GLU A 1 83 ? 36.706 28.395 -17.123 1.00 91.25 83 GLU A CA 1
ATOM 677 C C . GLU A 1 83 ? 36.444 26.995 -17.704 1.00 91.25 83 GLU A C 1
ATOM 679 O O . GLU A 1 83 ? 35.293 26.556 -17.734 1.00 91.25 83 GLU A O 1
ATOM 684 N N . SER A 1 84 ? 37.491 26.252 -18.092 1.00 89.81 84 SER A N 1
ATOM 685 C CA . SER A 1 84 ? 37.351 24.854 -18.530 1.00 89.81 84 SER A CA 1
ATOM 686 C C . SER A 1 84 ? 36.900 23.931 -17.389 1.00 89.81 84 SER A C 1
ATOM 688 O O . SER A 1 84 ? 36.014 23.090 -17.575 1.00 89.81 84 SER A O 1
ATOM 690 N N . ASP A 1 85 ? 37.458 24.098 -16.186 1.00 90.19 85 ASP A N 1
ATOM 691 C CA . ASP A 1 85 ? 37.064 23.314 -15.007 1.00 90.19 85 ASP A CA 1
ATOM 692 C C . ASP A 1 85 ? 35.618 23.611 -14.563 1.00 90.19 85 ASP A C 1
ATOM 694 O O . ASP A 1 85 ? 34.872 22.682 -14.222 1.00 90.19 85 ASP A O 1
ATOM 698 N N . ASP A 1 86 ? 35.197 24.877 -14.622 1.00 92.38 86 ASP A N 1
ATOM 699 C CA . ASP A 1 86 ? 33.829 25.307 -14.324 1.00 92.38 86 ASP A CA 1
ATOM 700 C C . ASP A 1 86 ? 32.840 24.743 -15.371 1.00 92.38 86 ASP A C 1
ATOM 702 O O . ASP A 1 86 ? 31.836 24.125 -14.998 1.00 92.38 86 ASP A O 1
ATOM 706 N N . CYS A 1 87 ? 33.162 24.838 -16.672 1.00 92.69 87 CYS A N 1
ATOM 707 C CA . CYS A 1 87 ? 32.396 24.231 -17.775 1.00 92.69 87 CYS A CA 1
ATOM 708 C C . CYS A 1 87 ? 32.209 22.719 -17.586 1.00 92.69 87 CYS A C 1
ATOM 710 O O . CYS A 1 87 ? 31.092 22.192 -17.689 1.00 92.69 87 CYS A O 1
ATOM 712 N N . PHE A 1 88 ? 33.301 22.011 -17.280 1.00 91.88 88 PHE A N 1
ATOM 713 C CA . PHE A 1 88 ? 33.283 20.567 -17.069 1.00 91.88 88 PHE A CA 1
ATOM 714 C C . PHE A 1 88 ? 32.383 20.205 -15.884 1.00 91.88 88 PHE A C 1
ATOM 716 O O . PHE A 1 88 ? 31.501 19.350 -16.003 1.00 91.88 88 PHE A O 1
ATOM 723 N N . SER A 1 89 ? 32.558 20.894 -14.756 1.00 91.62 89 SER A N 1
ATOM 724 C CA . SER A 1 89 ? 31.790 20.652 -13.534 1.00 91.62 89 SER A CA 1
ATOM 725 C C . SER A 1 89 ? 30.288 20.858 -13.750 1.00 91.62 89 SER A C 1
ATOM 727 O O . SER A 1 89 ? 29.489 19.997 -13.371 1.00 91.62 89 SER A O 1
ATOM 729 N N . GLU A 1 90 ? 29.891 21.938 -14.430 1.00 91.75 90 GLU A N 1
ATOM 730 C CA . GLU A 1 90 ? 28.485 22.228 -14.728 1.00 91.75 90 GLU A CA 1
ATOM 731 C C . GLU A 1 90 ? 27.849 21.144 -15.618 1.00 91.75 90 GLU A C 1
ATOM 733 O O . GLU A 1 90 ? 26.754 20.640 -15.332 1.00 91.75 90 GLU A O 1
ATOM 738 N N . LYS A 1 91 ? 28.537 20.728 -16.690 1.00 89.38 91 LYS A N 1
ATOM 739 C CA . LYS A 1 91 ? 28.038 19.690 -17.608 1.00 89.38 91 LYS A CA 1
ATOM 740 C C . LYS A 1 91 ? 27.923 18.319 -16.921 1.00 89.38 91 LYS A C 1
ATOM 742 O O . LYS A 1 91 ? 26.961 17.589 -17.185 1.00 89.38 91 LYS A O 1
ATOM 747 N N . ILE A 1 92 ? 28.842 17.969 -16.015 1.00 90.81 92 ILE A N 1
ATOM 748 C CA . ILE A 1 92 ? 28.766 16.734 -15.211 1.00 90.81 92 ILE A CA 1
ATOM 749 C C . ILE A 1 92 ? 27.642 16.797 -14.169 1.00 90.81 92 ILE A C 1
ATOM 751 O O . ILE A 1 92 ? 26.968 15.789 -13.918 1.00 90.81 92 ILE A O 1
ATOM 755 N N . GLN A 1 93 ? 27.379 17.969 -13.593 1.00 89.50 93 GLN A N 1
ATOM 756 C CA . GLN A 1 93 ? 26.247 18.150 -12.692 1.00 89.50 93 GLN A CA 1
ATOM 757 C C . GLN A 1 93 ? 24.913 17.925 -13.422 1.00 89.50 93 GLN A C 1
ATOM 759 O O . GLN A 1 93 ? 24.108 17.108 -12.970 1.00 89.50 93 GLN A O 1
ATOM 764 N N . LYS A 1 94 ? 24.709 18.540 -14.596 1.00 87.12 94 LYS A N 1
ATOM 765 C CA . LYS A 1 94 ? 23.493 18.342 -15.417 1.00 87.12 94 LYS A CA 1
ATOM 766 C C . LYS A 1 94 ? 23.290 16.883 -15.839 1.00 87.12 94 LYS A C 1
ATOM 768 O O . LYS A 1 94 ? 22.158 16.387 -15.849 1.00 87.12 94 LYS A O 1
ATOM 773 N N . PHE A 1 95 ? 24.379 16.171 -16.150 1.00 86.88 95 PHE A N 1
ATOM 774 C CA . PHE A 1 95 ? 24.345 14.722 -16.374 1.00 86.88 95 PHE A CA 1
ATOM 775 C C . PHE A 1 95 ? 23.801 14.000 -15.136 1.00 86.88 95 PHE A C 1
ATOM 777 O O . PHE A 1 95 ? 22.844 13.229 -15.221 1.00 86.88 95 PHE A O 1
ATOM 784 N N . THR A 1 96 ? 24.380 14.282 -13.968 1.00 85.12 96 THR A N 1
ATOM 785 C CA . THR A 1 96 ? 24.019 13.627 -12.705 1.00 85.12 96 THR A CA 1
ATOM 786 C C . THR A 1 96 ? 22.554 13.873 -12.342 1.00 85.12 96 THR A C 1
ATOM 788 O O . THR A 1 96 ? 21.846 12.932 -11.979 1.00 85.12 96 THR A O 1
ATOM 791 N N . GLU A 1 97 ? 22.068 15.103 -12.512 1.00 86.19 97 GLU A N 1
ATOM 792 C CA . GLU A 1 97 ? 20.666 15.476 -12.302 1.00 86.19 97 GLU A CA 1
ATOM 793 C C . GLU A 1 97 ? 19.721 14.711 -13.241 1.00 86.19 97 GLU A C 1
ATOM 795 O O . GLU A 1 97 ? 18.722 14.143 -12.789 1.00 86.19 97 GLU A O 1
ATOM 800 N N . SER A 1 98 ? 20.066 14.605 -14.528 1.00 84.62 98 SER A N 1
ATOM 801 C CA . SER A 1 98 ? 19.268 13.869 -15.522 1.00 84.62 98 SER A CA 1
ATOM 802 C C . SER A 1 98 ? 19.124 12.384 -15.161 1.00 84.62 98 SER A C 1
ATOM 804 O O . SER A 1 98 ? 18.022 11.826 -15.196 1.00 84.62 98 SER A O 1
ATOM 806 N N . PHE A 1 99 ? 20.215 11.737 -14.741 1.00 83.75 99 PHE A N 1
ATOM 807 C CA . PHE A 1 99 ? 20.186 10.336 -14.306 1.00 83.75 99 PHE A CA 1
ATOM 808 C C . PHE A 1 99 ? 19.499 10.132 -12.958 1.00 83.75 99 PHE A C 1
ATOM 810 O O . PHE A 1 99 ? 18.885 9.080 -12.748 1.00 83.75 99 PHE A O 1
ATOM 817 N N . PHE A 1 100 ? 19.580 11.112 -12.055 1.00 81.19 100 PHE A N 1
ATOM 818 C CA . PHE A 1 100 ? 18.850 11.088 -10.794 1.00 81.19 100 PHE A CA 1
ATOM 819 C C . PHE A 1 100 ? 17.342 11.080 -11.054 1.00 81.19 100 PHE A C 1
ATOM 821 O O . PHE A 1 100 ? 16.660 10.183 -10.566 1.00 81.19 100 PHE A O 1
ATOM 828 N N . GLN A 1 101 ? 16.837 11.979 -11.906 1.00 80.00 101 GLN A N 1
ATOM 829 C CA . GLN A 1 101 ? 15.421 12.013 -12.296 1.00 80.00 101 GLN A CA 1
ATOM 830 C C . GLN A 1 101 ? 14.977 10.714 -12.991 1.00 80.00 101 GLN A C 1
ATOM 832 O O . GLN A 1 101 ? 13.961 10.118 -12.623 1.00 80.00 101 GLN A O 1
ATOM 837 N N . SER A 1 102 ? 15.783 10.211 -13.934 1.00 82.38 102 SER A N 1
ATOM 838 C CA . SER A 1 102 ? 15.527 8.935 -14.621 1.00 82.38 102 SER A CA 1
ATOM 839 C C . SER A 1 102 ? 15.431 7.756 -13.643 1.00 82.38 102 SER A C 1
ATOM 841 O O . SER A 1 102 ? 14.540 6.918 -13.769 1.00 82.38 102 SER A O 1
ATOM 843 N N . LYS A 1 103 ? 16.278 7.713 -12.606 1.00 79.12 103 LYS A N 1
ATOM 844 C CA . LYS A 1 103 ? 16.255 6.651 -11.590 1.00 79.12 103 LYS A CA 1
ATOM 845 C C . LYS A 1 103 ? 14.924 6.586 -10.831 1.00 79.12 103 LYS A C 1
ATOM 847 O O . LYS A 1 103 ? 14.444 5.484 -10.572 1.00 79.12 103 LYS A O 1
ATOM 852 N N . PHE A 1 104 ? 14.325 7.723 -10.465 1.00 72.31 104 PHE A N 1
ATOM 853 C CA . PHE A 1 104 ? 13.024 7.722 -9.777 1.00 72.31 104 PHE A CA 1
ATOM 854 C C . PHE A 1 104 ? 11.900 7.249 -10.690 1.00 72.31 104 PHE A C 1
ATOM 856 O O . PHE A 1 104 ? 11.112 6.398 -10.280 1.00 72.31 104 PHE A O 1
ATOM 863 N N . SER A 1 105 ? 11.862 7.751 -11.927 1.00 77.50 105 SER A N 1
ATOM 864 C CA . SER A 1 105 ? 10.858 7.349 -12.916 1.00 77.50 105 SER A CA 1
ATOM 865 C C . SER A 1 105 ? 10.928 5.846 -13.209 1.00 77.50 105 SER A C 1
ATOM 867 O O . SER A 1 105 ? 9.916 5.149 -13.132 1.00 77.50 105 SER A O 1
ATOM 869 N N . ARG A 1 106 ? 12.137 5.320 -13.437 1.00 80.50 106 ARG A N 1
ATOM 870 C CA . ARG A 1 106 ? 12.362 3.899 -13.732 1.00 80.50 106 ARG A CA 1
ATOM 871 C C . ARG A 1 106 ? 12.111 2.989 -12.532 1.00 80.50 106 ARG A C 1
ATOM 873 O O . ARG A 1 106 ? 11.701 1.855 -12.723 1.00 80.50 106 ARG A O 1
ATOM 880 N N . GLY A 1 107 ? 12.325 3.461 -11.303 1.00 74.56 107 GLY A N 1
ATOM 881 C CA . GLY A 1 107 ? 12.108 2.657 -10.097 1.00 74.56 107 GLY A CA 1
ATOM 882 C C . GLY A 1 107 ? 10.637 2.349 -9.798 1.00 74.56 107 GLY A C 1
ATOM 883 O O . GLY A 1 107 ? 10.353 1.284 -9.253 1.00 74.56 107 GLY A O 1
ATOM 884 N N . GLY A 1 108 ? 9.717 3.264 -10.131 1.00 77.25 108 GLY A N 1
ATOM 885 C CA . GLY A 1 108 ? 8.271 3.006 -10.078 1.00 77.25 108 GLY A CA 1
ATOM 886 C C . GLY A 1 108 ? 7.822 2.108 -11.229 1.00 77.25 108 GLY A C 1
ATOM 887 O O . GLY A 1 108 ? 7.256 1.045 -10.993 1.00 77.25 108 GLY A O 1
ATOM 888 N N . ASP A 1 109 ? 8.211 2.475 -12.454 1.00 87.31 109 ASP A N 1
ATOM 889 C CA . ASP A 1 109 ? 7.878 1.726 -13.671 1.00 87.31 109 ASP A CA 1
ATOM 890 C C . ASP A 1 109 ? 8.401 0.282 -13.636 1.00 87.31 109 ASP A C 1
ATOM 892 O O . ASP A 1 109 ? 7.737 -0.622 -14.128 1.00 87.31 109 ASP A O 1
ATOM 896 N N . ALA A 1 110 ? 9.550 0.033 -12.998 1.00 91.94 110 ALA A N 1
ATOM 897 C CA . ALA A 1 110 ? 10.088 -1.313 -12.854 1.00 91.94 110 ALA A CA 1
ATOM 898 C C . ALA A 1 110 ? 9.157 -2.233 -12.059 1.00 91.94 110 ALA A C 1
ATOM 900 O O . ALA A 1 110 ? 8.947 -3.370 -12.467 1.00 91.94 110 ALA A O 1
ATOM 901 N N . PHE A 1 111 ? 8.575 -1.754 -10.956 1.00 93.75 111 PHE A N 1
ATOM 902 C CA . PHE A 1 111 ? 7.658 -2.571 -10.163 1.00 93.75 111 PHE A CA 1
ATOM 903 C C . PHE A 1 111 ? 6.396 -2.920 -10.954 1.00 93.75 111 PHE A C 1
ATOM 905 O O . PHE A 1 111 ? 5.989 -4.078 -10.990 1.00 93.75 111 PHE A O 1
ATOM 912 N N . GLU A 1 112 ? 5.828 -1.941 -11.653 1.00 94.12 112 GLU A N 1
ATOM 913 C CA . GLU A 1 112 ? 4.656 -2.152 -12.500 1.00 94.12 112 GLU A CA 1
ATOM 914 C C . GLU A 1 112 ? 4.951 -3.090 -13.688 1.00 94.12 112 GLU A C 1
ATOM 916 O O . GLU A 1 112 ? 4.116 -3.912 -14.065 1.00 94.12 112 GLU A O 1
ATOM 921 N N . ILE A 1 113 ? 6.141 -3.011 -14.291 1.00 95.31 113 ILE A N 1
ATOM 922 C CA . ILE A 1 113 ? 6.535 -3.932 -15.368 1.00 95.31 113 ILE A CA 1
ATOM 923 C C . ILE A 1 113 ? 6.740 -5.346 -14.822 1.00 95.31 113 ILE A C 1
ATOM 925 O O . ILE A 1 113 ? 6.282 -6.296 -15.445 1.00 95.31 113 ILE A O 1
ATOM 929 N N . VAL A 1 114 ? 7.384 -5.514 -13.666 1.00 95.75 114 VAL A N 1
ATOM 930 C CA . VAL A 1 114 ? 7.530 -6.852 -13.077 1.00 95.75 114 VAL A CA 1
ATOM 931 C C . VAL A 1 114 ? 6.155 -7.437 -12.762 1.00 95.75 114 VAL A C 1
ATOM 933 O O . VAL A 1 114 ? 5.871 -8.552 -13.182 1.00 95.75 114 VAL A O 1
ATOM 936 N N . LEU A 1 115 ? 5.262 -6.674 -12.123 1.00 95.56 115 LEU A N 1
ATOM 937 C CA . LEU A 1 115 ? 3.905 -7.145 -11.840 1.00 95.56 115 LEU A CA 1
ATOM 938 C C . LEU A 1 115 ? 3.134 -7.499 -13.124 1.00 95.56 115 LEU A C 1
ATOM 940 O O . LEU A 1 115 ? 2.433 -8.504 -13.155 1.00 95.56 115 LEU A O 1
ATOM 944 N N . SER A 1 116 ? 3.327 -6.731 -14.202 1.00 96.00 116 SER A N 1
ATOM 945 C CA . SER A 1 116 ? 2.795 -7.042 -15.537 1.00 96.00 116 SER A CA 1
ATOM 946 C C . SER A 1 116 ? 3.238 -8.415 -16.045 1.00 96.00 116 SER A C 1
ATOM 948 O O . SER A 1 116 ? 2.400 -9.175 -16.510 1.00 96.00 116 SER A O 1
ATOM 950 N N . VAL A 1 117 ? 4.525 -8.757 -15.910 1.00 95.25 117 VAL A N 1
ATOM 951 C CA . VAL A 1 117 ? 5.052 -10.071 -16.323 1.00 95.25 117 VAL A CA 1
ATOM 952 C C . VAL A 1 117 ? 4.352 -11.204 -15.569 1.00 95.25 117 VAL A C 1
ATOM 954 O O . VAL A 1 117 ? 3.976 -12.201 -16.177 1.00 95.25 117 VAL A O 1
ATOM 957 N N . PHE A 1 118 ? 4.135 -11.045 -14.261 1.00 95.25 118 PHE A N 1
ATOM 958 C CA . PHE A 1 118 ? 3.428 -12.042 -13.454 1.00 95.25 118 PHE A CA 1
ATOM 959 C C . PHE A 1 118 ? 1.937 -12.151 -13.817 1.00 95.25 118 PHE A C 1
ATOM 961 O O . PHE A 1 118 ? 1.419 -13.261 -13.888 1.00 95.25 118 PHE A O 1
ATOM 968 N N . LEU A 1 119 ? 1.258 -11.032 -14.091 1.00 94.62 119 LEU A N 1
ATOM 969 C CA . LEU A 1 119 ? -0.138 -11.031 -14.552 1.00 94.62 119 LEU A CA 1
ATOM 970 C C . LEU A 1 119 ? -0.286 -11.701 -15.926 1.00 94.62 119 LEU A C 1
ATOM 972 O O . LEU A 1 119 ? -1.162 -12.546 -16.090 1.00 94.62 119 LEU A O 1
ATOM 976 N N . ASP A 1 120 ? 0.594 -11.372 -16.879 1.00 93.69 120 ASP A N 1
ATOM 977 C CA . ASP A 1 120 ? 0.626 -11.989 -18.212 1.00 93.69 120 ASP A CA 1
ATOM 978 C C . ASP A 1 120 ? 0.855 -13.505 -18.109 1.00 93.69 120 ASP A C 1
ATOM 980 O O . ASP A 1 120 ? 0.202 -14.289 -18.795 1.00 93.69 120 ASP A O 1
ATOM 984 N N . LYS A 1 121 ? 1.763 -13.935 -17.226 1.00 93.00 121 LYS A N 1
ATOM 985 C CA . LYS A 1 121 ? 2.055 -15.356 -17.003 1.00 93.00 121 LYS A CA 1
ATOM 986 C C . LYS A 1 121 ? 0.932 -16.111 -16.295 1.00 93.00 121 LYS A C 1
ATOM 988 O O . LYS A 1 121 ? 0.739 -17.289 -16.573 1.00 93.00 121 LYS A O 1
ATOM 993 N N . ALA A 1 122 ? 0.171 -15.438 -15.436 1.00 91.31 122 ALA A N 1
ATOM 994 C CA . ALA A 1 122 ? -1.011 -15.990 -14.778 1.00 91.31 122 ALA A CA 1
ATOM 995 C C . ALA A 1 122 ? -2.277 -15.984 -15.661 1.00 91.31 122 ALA A C 1
ATOM 997 O O . ALA A 1 122 ? -3.348 -16.338 -15.166 1.00 91.31 122 ALA A O 1
ATOM 998 N N . ASP A 1 123 ? -2.164 -15.551 -16.925 1.00 91.44 123 ASP A N 1
ATOM 999 C CA . ASP A 1 123 ? -3.275 -15.343 -17.866 1.00 91.44 123 ASP A CA 1
ATOM 1000 C C . ASP A 1 123 ? -4.383 -14.433 -17.299 1.00 91.44 123 ASP A C 1
ATOM 1002 O O . ASP A 1 123 ? -5.579 -14.619 -17.525 1.00 91.44 123 ASP A O 1
ATOM 1006 N N . ILE A 1 124 ? -3.984 -13.429 -16.512 1.00 91.88 124 ILE A N 1
ATOM 1007 C CA . ILE A 1 124 ? -4.905 -12.448 -15.941 1.00 91.88 124 ILE A CA 1
ATOM 1008 C C . ILE A 1 124 ? -5.032 -11.281 -16.927 1.00 91.88 124 ILE A C 1
ATOM 1010 O O . ILE A 1 124 ? -4.032 -10.619 -17.213 1.00 91.88 124 ILE A O 1
ATOM 1014 N N . PRO A 1 125 ? -6.236 -10.955 -17.430 1.00 90.94 125 PRO A N 1
ATOM 1015 C CA . PRO A 1 125 ? -6.417 -9.808 -18.310 1.00 90.94 125 PRO A CA 1
ATOM 1016 C C . PRO A 1 125 ? -6.235 -8.493 -17.539 1.00 90.94 125 PRO A C 1
ATOM 1018 O O . PRO A 1 125 ? -6.741 -8.334 -16.431 1.00 90.94 125 PRO A O 1
ATOM 1021 N N . TYR A 1 126 ? -5.548 -7.513 -18.131 1.00 92.06 126 TYR A N 1
ATOM 1022 C CA . TYR A 1 126 ? -5.412 -6.177 -17.542 1.00 92.06 126 TYR A CA 1
ATOM 1023 C C . TYR A 1 126 ? -5.077 -5.097 -18.580 1.00 92.06 126 TYR A C 1
ATOM 1025 O O . TYR A 1 126 ? -4.521 -5.370 -19.647 1.00 92.06 126 TYR A O 1
ATOM 1033 N N . VAL A 1 127 ? -5.356 -3.839 -18.225 1.00 90.81 127 VAL A N 1
ATOM 1034 C CA . VAL A 1 127 ? -4.770 -2.647 -18.862 1.00 90.81 127 VAL A CA 1
ATOM 1035 C C . VAL A 1 127 ? -3.794 -1.995 -17.900 1.00 90.81 127 VAL A C 1
ATOM 1037 O O . VAL A 1 127 ? -4.152 -1.758 -16.749 1.00 90.81 127 VAL A O 1
ATOM 1040 N N . ARG A 1 128 ? -2.586 -1.673 -18.374 1.00 91.25 128 ARG A N 1
ATOM 1041 C CA . ARG A 1 128 ? -1.570 -0.959 -17.587 1.00 91.25 128 ARG A CA 1
ATOM 1042 C C . ARG A 1 128 ? -1.616 0.543 -17.855 1.00 91.25 128 ARG A C 1
ATOM 1044 O O . ARG A 1 128 ? -1.767 0.935 -19.010 1.00 91.25 128 ARG A O 1
ATOM 1051 N N . LYS A 1 129 ? -1.389 1.366 -16.824 1.00 88.50 129 LYS A N 1
ATOM 1052 C CA . LYS A 1 129 ? -1.260 2.836 -16.915 1.00 88.50 129 LYS A CA 1
ATOM 1053 C C . LYS A 1 129 ? -2.408 3.474 -17.691 1.00 88.50 129 LYS A C 1
ATOM 1055 O O . LYS A 1 129 ? -2.196 4.264 -18.614 1.00 88.50 129 LYS A O 1
ATOM 1060 N N . SER A 1 130 ? -3.632 3.098 -17.340 1.00 85.62 130 SER A N 1
ATOM 1061 C CA . SER A 1 130 ? -4.798 3.595 -18.053 1.00 85.62 130 SER A CA 1
ATOM 1062 C C . SER A 1 130 ? -5.346 4.858 -17.414 1.00 85.62 130 SER A C 1
ATOM 1064 O O . SER A 1 130 ? -5.489 4.954 -16.196 1.00 85.62 130 SER A O 1
ATOM 1066 N N . PHE A 1 131 ? -5.707 5.806 -18.270 1.00 83.81 131 PHE A N 1
ATOM 1067 C CA . PHE A 1 131 ? -6.332 7.052 -17.871 1.00 83.81 131 PHE A CA 1
ATOM 1068 C C . PHE A 1 131 ? -7.859 6.907 -17.845 1.00 83.81 131 PHE A C 1
ATOM 1070 O O . PHE A 1 131 ? -8.484 6.672 -18.884 1.00 83.81 131 PHE A O 1
ATOM 1077 N N . ILE A 1 132 ? -8.463 7.110 -16.675 1.00 82.38 132 ILE A N 1
ATOM 1078 C CA . ILE A 1 132 ? -9.913 7.156 -16.477 1.00 82.38 132 ILE A CA 1
ATOM 1079 C C . ILE A 1 132 ? -10.363 8.622 -16.523 1.00 82.38 132 ILE A C 1
ATOM 1081 O O . ILE A 1 132 ? -10.057 9.389 -15.607 1.00 82.38 132 ILE A O 1
ATOM 1085 N N . PRO A 1 133 ? -11.106 9.054 -17.559 1.00 78.38 133 PRO A N 1
ATOM 1086 C CA . PRO A 1 133 ? -11.612 10.417 -17.621 1.00 78.38 133 PRO A CA 1
ATOM 1087 C C . PRO A 1 133 ? -12.703 10.652 -16.570 1.00 78.38 133 PRO A C 1
ATOM 1089 O O . PRO A 1 133 ? -13.706 9.944 -16.535 1.00 78.38 133 PRO A O 1
ATOM 1092 N N . ILE A 1 134 ? -12.540 11.700 -15.763 1.00 75.81 134 ILE A N 1
ATOM 1093 C CA . ILE A 1 134 ? -13.495 12.085 -14.713 1.00 75.81 134 ILE A CA 1
ATOM 1094 C C . ILE A 1 134 ? -14.355 13.251 -15.191 1.00 75.81 134 ILE A C 1
ATOM 1096 O O . ILE A 1 134 ? -15.581 13.194 -15.123 1.00 75.81 134 ILE A O 1
ATOM 1100 N N . TYR A 1 135 ? -13.722 14.283 -15.754 1.00 69.38 135 TYR A N 1
ATOM 1101 C CA . TYR A 1 135 ? -14.415 15.461 -16.267 1.00 69.38 135 TYR A CA 1
ATOM 1102 C C . TYR A 1 135 ? -14.202 15.607 -17.775 1.00 69.38 135 TYR A C 1
ATOM 1104 O O . TYR A 1 135 ? -13.053 15.621 -18.242 1.00 69.38 135 TYR A O 1
ATOM 1112 N N . PRO A 1 136 ? -15.274 15.803 -18.562 1.00 60.44 136 PRO A N 1
ATOM 1113 C CA . PRO A 1 136 ? -15.133 16.285 -19.924 1.00 60.44 136 PRO A CA 1
ATOM 1114 C C . PRO A 1 136 ? -14.733 17.769 -19.878 1.00 60.44 136 PRO A C 1
ATOM 1116 O O . PRO A 1 136 ? -15.594 18.645 -19.855 1.00 60.44 136 PRO A O 1
ATOM 1119 N N . LEU A 1 137 ? -13.433 18.091 -19.850 1.00 54.53 137 LEU A N 1
ATOM 1120 C CA . LEU A 1 137 ? -13.017 19.492 -19.975 1.00 54.53 137 LEU A CA 1
ATOM 1121 C C . LEU A 1 137 ? -12.983 19.881 -21.452 1.00 54.53 137 LEU A C 1
ATOM 1123 O O . LEU A 1 137 ? -12.204 19.361 -22.252 1.00 54.53 137 LEU A O 1
ATOM 1127 N N . THR A 1 138 ? -13.814 20.852 -21.812 1.00 52.91 138 THR A N 1
ATOM 1128 C CA . THR A 1 138 ? -13.712 21.535 -23.101 1.00 52.91 138 THR A CA 1
ATOM 1129 C C . THR A 1 138 ? -12.891 22.798 -22.880 1.00 52.91 138 THR A C 1
ATOM 1131 O O . THR A 1 138 ? -13.386 23.761 -22.304 1.00 52.91 138 THR A O 1
ATOM 1134 N N . VAL A 1 139 ? -11.622 22.805 -23.295 1.00 50.19 139 VAL A N 1
ATOM 1135 C CA . VAL A 1 139 ? -10.792 24.014 -23.228 1.00 50.19 139 VAL A CA 1
ATOM 1136 C C . VAL A 1 139 ? -10.852 24.692 -24.593 1.00 50.19 139 VAL A C 1
ATOM 1138 O O . VAL A 1 139 ? -10.268 24.210 -25.567 1.00 50.19 139 VAL A O 1
ATOM 1141 N N . SER A 1 140 ? -11.587 25.801 -24.682 1.00 45.75 140 SER A N 1
ATOM 1142 C CA . SER A 1 140 ? -11.566 26.667 -25.864 1.00 45.75 140 SER A CA 1
ATOM 1143 C C . SER A 1 140 ? -10.220 27.399 -25.904 1.00 45.75 140 SER A C 1
ATOM 1145 O O . SER A 1 140 ? -9.918 28.190 -25.008 1.00 45.75 140 SER A O 1
ATOM 1147 N N . LYS A 1 141 ? -9.396 27.140 -26.924 1.00 42.34 141 LYS A N 1
ATOM 1148 C CA . LYS A 1 141 ? -8.241 27.982 -27.256 1.00 42.34 141 LYS A CA 1
ATOM 1149 C C . LYS A 1 141 ? -8.583 28.820 -28.488 1.00 42.34 141 LYS A C 1
ATOM 1151 O O . LYS A 1 141 ? -8.319 28.402 -29.611 1.00 42.34 141 LYS A O 1
ATOM 1156 N N . GLY A 1 142 ? -9.133 30.015 -28.269 1.00 52.78 142 GLY A N 1
ATOM 1157 C CA . GLY A 1 142 ? -9.408 30.975 -29.344 1.00 52.78 142 GLY A CA 1
ATOM 1158 C C . GLY A 1 142 ? -10.396 30.468 -30.405 1.00 52.78 142 GLY A C 1
ATOM 1159 O O . GLY A 1 142 ? -11.042 29.439 -30.221 1.00 52.78 142 GLY A O 1
ATOM 1160 N N . LYS A 1 143 ? -10.519 31.223 -31.508 1.00 47.72 143 LYS A N 1
ATOM 1161 C CA . LYS A 1 143 ? -11.664 31.159 -32.435 1.00 47.72 143 LYS A CA 1
ATOM 1162 C C . LYS A 1 143 ? -11.930 29.812 -33.127 1.00 47.72 143 LYS A C 1
ATOM 1164 O O . LYS A 1 143 ? -13.059 29.651 -33.547 1.00 47.72 143 LYS A O 1
ATOM 1169 N N . ASP A 1 144 ? -11.001 28.849 -33.178 1.00 52.47 144 ASP A N 1
ATOM 1170 C CA . ASP A 1 144 ? -11.233 27.597 -33.937 1.00 52.47 144 ASP A CA 1
ATOM 1171 C C . ASP A 1 144 ? -10.563 26.317 -33.385 1.00 52.47 144 ASP A C 1
ATOM 1173 O O . ASP A 1 144 ? -10.422 25.328 -34.104 1.00 52.47 144 ASP A O 1
ATOM 1177 N N . LYS A 1 145 ? -10.130 26.261 -32.113 1.00 45.88 145 LYS A N 1
ATOM 1178 C CA . LYS A 1 145 ? -9.554 25.015 -31.552 1.00 45.88 145 LYS A CA 1
ATOM 1179 C C . LYS A 1 145 ? -10.080 24.690 -30.154 1.00 45.88 145 LYS A C 1
ATOM 1181 O O . LYS A 1 145 ? -9.547 25.145 -29.142 1.00 45.88 145 LYS A O 1
ATOM 1186 N N . THR A 1 146 ? -11.089 23.824 -30.082 1.00 49.81 146 THR A N 1
ATOM 1187 C CA . THR A 1 146 ? -11.445 23.097 -28.853 1.00 49.81 146 THR A CA 1
ATOM 1188 C C . THR A 1 146 ? -10.451 21.967 -28.614 1.00 49.81 146 THR A C 1
ATOM 1190 O O . THR A 1 146 ? -10.494 20.943 -29.294 1.00 49.81 146 THR A O 1
ATOM 1193 N N . ILE A 1 147 ? -9.567 22.122 -27.626 1.00 48.19 147 ILE A N 1
ATOM 1194 C CA . ILE A 1 147 ? -8.772 21.005 -27.108 1.00 48.19 147 ILE A CA 1
ATOM 1195 C C . ILE A 1 147 ? -9.566 20.408 -25.948 1.00 48.19 147 ILE A C 1
ATOM 1197 O O . ILE A 1 147 ? -9.730 21.041 -24.904 1.00 48.19 147 ILE A O 1
ATOM 1201 N N . ARG A 1 148 ? -10.061 19.179 -26.113 1.00 50.97 148 ARG A N 1
ATOM 1202 C CA . ARG A 1 148 ? -10.595 18.409 -24.986 1.00 50.97 148 ARG A CA 1
ATOM 1203 C C . ARG A 1 148 ? -9.415 17.925 -24.148 1.00 50.97 148 ARG A C 1
ATOM 1205 O O . ARG A 1 148 ? -8.836 16.885 -24.447 1.00 50.97 148 ARG A O 1
ATOM 1212 N N . ARG A 1 149 ? -9.006 18.689 -23.131 1.00 51.75 149 ARG A N 1
ATOM 1213 C CA . ARG A 1 149 ? -8.183 18.105 -22.062 1.00 51.75 149 ARG A CA 1
ATOM 1214 C C . ARG A 1 149 ? -9.114 17.196 -21.272 1.00 51.75 149 ARG A C 1
ATOM 1216 O O . ARG A 1 149 ? -10.236 17.576 -20.982 1.00 51.75 149 ARG A O 1
ATOM 1223 N N . ARG A 1 150 ? -8.709 15.977 -20.964 1.00 56.53 150 ARG A N 1
ATOM 1224 C CA . ARG A 1 150 ? -9.472 15.155 -20.026 1.00 56.53 150 ARG A CA 1
ATOM 1225 C C . ARG A 1 150 ? -8.764 15.306 -18.685 1.00 56.53 150 ARG A C 1
ATOM 1227 O O . ARG A 1 150 ? -7.559 15.089 -18.626 1.00 56.53 150 ARG A O 1
ATOM 1234 N N . ALA A 1 151 ? -9.470 15.780 -17.660 1.00 70.06 151 ALA A N 1
ATOM 1235 C CA . ALA A 1 151 ? -9.002 15.643 -16.283 1.00 70.06 151 ALA A CA 1
ATOM 1236 C C . ALA A 1 151 ? -9.513 14.306 -15.761 1.00 70.06 151 ALA A C 1
ATOM 1238 O O . ALA A 1 151 ? -10.659 13.931 -16.032 1.00 70.06 151 ALA A O 1
ATOM 1239 N N . GLY A 1 152 ? -8.649 13.575 -15.079 1.00 78.12 152 GLY A N 1
ATOM 1240 C CA . GLY A 1 152 ? -8.939 12.223 -14.654 1.00 78.12 152 GLY A CA 1
ATOM 1241 C C . GLY A 1 152 ? -7.744 11.566 -13.997 1.00 78.12 152 GLY A C 1
ATOM 1242 O O . GLY A 1 152 ? -6.711 12.210 -13.812 1.00 78.12 152 GLY A O 1
ATOM 1243 N N . GLU A 1 153 ? -7.919 10.296 -13.671 1.00 87.31 153 GLU A N 1
ATOM 1244 C CA . GLU A 1 153 ? -6.987 9.537 -12.846 1.00 87.31 153 GLU A CA 1
ATOM 1245 C C . GLU A 1 153 ? -6.226 8.520 -13.688 1.00 87.31 153 GLU A C 1
ATOM 1247 O O . GLU A 1 153 ? -6.792 7.901 -14.590 1.00 87.31 153 GLU A O 1
ATOM 1252 N N . ASN A 1 154 ? -4.937 8.349 -13.399 1.00 87.81 154 ASN A N 1
ATOM 1253 C CA . ASN A 1 154 ? -4.134 7.284 -13.988 1.00 87.81 154 ASN A CA 1
ATOM 1254 C C . ASN A 1 154 ? -4.075 6.129 -12.998 1.00 87.81 154 ASN A C 1
ATOM 1256 O O . ASN A 1 154 ? -3.481 6.273 -11.936 1.00 87.81 154 ASN A O 1
ATOM 1260 N N . ILE A 1 155 ? -4.671 4.999 -13.362 1.00 91.56 155 ILE A N 1
ATOM 1261 C CA . ILE A 1 155 ? -4.628 3.784 -12.551 1.00 91.56 155 ILE A CA 1
ATOM 1262 C C . ILE A 1 155 ? -3.572 2.843 -13.127 1.00 91.56 155 ILE A C 1
ATOM 1264 O O . ILE A 1 155 ? -3.508 2.637 -14.345 1.00 91.56 155 ILE A O 1
ATOM 1268 N N . ASP A 1 156 ? -2.747 2.276 -12.245 1.00 94.94 156 ASP A N 1
ATOM 1269 C CA . ASP A 1 156 ? -1.616 1.434 -12.638 1.00 94.94 156 ASP A CA 1
ATOM 1270 C C . ASP A 1 156 ? -2.095 0.168 -13.350 1.00 94.94 156 ASP A C 1
ATOM 1272 O O . ASP A 1 156 ? -1.589 -0.141 -14.430 1.00 94.94 156 ASP A O 1
ATOM 1276 N N . PHE A 1 157 ? -3.112 -0.512 -12.802 1.00 95.12 157 PHE A N 1
ATOM 1277 C CA . PHE A 1 157 ? -3.765 -1.645 -13.459 1.00 95.12 157 PHE A CA 1
ATOM 1278 C C . PHE A 1 157 ? -5.281 -1.608 -13.335 1.00 95.12 157 PHE A C 1
ATOM 1280 O O . PHE A 1 157 ? -5.840 -1.311 -12.279 1.00 95.12 157 PHE A O 1
ATOM 1287 N N . ILE A 1 158 ? -5.942 -1.985 -14.423 1.00 92.38 158 ILE A N 1
ATOM 1288 C CA . ILE A 1 158 ? -7.388 -2.157 -14.490 1.00 92.38 158 ILE A CA 1
ATOM 1289 C C . ILE A 1 158 ? -7.657 -3.571 -14.988 1.00 92.38 158 ILE A C 1
ATOM 1291 O O . ILE A 1 158 ? -7.357 -3.888 -16.141 1.00 92.38 158 ILE A O 1
ATOM 1295 N N . VAL A 1 159 ? -8.204 -4.406 -14.110 1.00 91.75 159 VAL A N 1
ATOM 1296 C CA . VAL A 1 159 ? -8.524 -5.810 -14.375 1.00 91.75 159 VAL A CA 1
ATOM 1297 C C . VAL A 1 159 ? -10.030 -5.928 -14.638 1.00 91.75 159 VAL A C 1
ATOM 1299 O O . VAL A 1 159 ? -10.825 -5.599 -13.753 1.00 91.75 159 VAL A O 1
ATOM 1302 N N . PRO A 1 160 ? -10.456 -6.360 -15.837 1.00 89.06 160 PRO A N 1
ATOM 1303 C CA . PRO A 1 160 ? -11.854 -6.657 -16.120 1.00 89.06 160 PRO A CA 1
ATOM 1304 C C . PRO A 1 160 ? -12.304 -7.894 -15.337 1.00 89.06 160 PRO A C 1
ATOM 1306 O O . PRO A 1 160 ? -11.679 -8.944 -15.435 1.00 89.06 160 PRO A O 1
ATOM 1309 N N . LEU A 1 161 ? -13.402 -7.789 -14.586 1.00 85.62 161 LEU A N 1
ATOM 1310 C CA . LEU A 1 161 ? -13.958 -8.898 -13.800 1.00 85.62 161 LEU A CA 1
ATOM 1311 C C . LEU A 1 161 ? -15.017 -9.716 -14.551 1.00 85.62 161 LEU A C 1
ATOM 1313 O O . LEU A 1 161 ? -15.442 -10.759 -14.059 1.00 85.62 161 LEU A O 1
ATOM 1317 N N . LYS A 1 162 ? -15.443 -9.261 -15.735 1.00 78.62 162 LYS A N 1
ATOM 1318 C CA . LYS A 1 162 ? -16.349 -9.993 -16.632 1.00 78.62 162 LYS A CA 1
ATOM 1319 C C . LYS A 1 162 ? -15.576 -10.675 -17.757 1.00 78.62 162 LYS A C 1
ATOM 1321 O O . LYS A 1 162 ? -14.725 -10.056 -18.394 1.00 78.62 162 LYS A O 1
ATOM 1326 N N . ARG A 1 163 ? -15.932 -11.933 -18.050 1.00 60.41 163 ARG A N 1
ATOM 1327 C CA . ARG A 1 163 ? -15.284 -12.765 -19.085 1.00 60.41 163 ARG A CA 1
ATOM 1328 C C . ARG A 1 163 ? -15.497 -12.269 -20.515 1.00 60.41 163 ARG A C 1
ATOM 1330 O O . ARG A 1 163 ? -14.617 -12.453 -21.344 1.00 60.41 163 ARG A O 1
ATOM 1337 N N . ASN A 1 164 ? -16.616 -11.605 -20.803 1.00 61.94 164 ASN A N 1
ATOM 1338 C CA . ASN A 1 164 ? -16.938 -11.124 -22.156 1.00 61.94 164 ASN A CA 1
ATOM 1339 C C . ASN A 1 164 ? -16.274 -9.785 -22.511 1.00 61.94 164 ASN A C 1
ATOM 1341 O O . ASN A 1 164 ? -16.692 -9.113 -23.455 1.00 61.94 164 ASN A O 1
ATOM 1345 N N . ILE A 1 165 ? -15.268 -9.360 -21.744 1.00 59.59 165 ILE A N 1
ATOM 1346 C CA . ILE A 1 165 ? -14.558 -8.125 -22.037 1.00 59.59 165 ILE A CA 1
ATOM 1347 C C . ILE A 1 165 ? -13.502 -8.431 -23.113 1.00 59.59 165 ILE A C 1
ATOM 1349 O O . ILE A 1 165 ? -12.744 -9.388 -22.962 1.00 59.59 165 ILE A O 1
ATOM 1353 N N . PRO A 1 166 ? -13.478 -7.674 -24.225 1.00 56.88 166 PRO A N 1
ATOM 1354 C CA . PRO A 1 166 ? -12.681 -8.012 -25.396 1.00 56.88 166 PRO A CA 1
ATOM 1355 C C . PRO A 1 166 ? -11.183 -8.220 -25.158 1.00 56.88 166 PRO A C 1
ATOM 1357 O O . PRO A 1 166 ? -10.627 -7.776 -24.154 1.00 56.88 166 PRO A O 1
ATOM 1360 N N . ALA A 1 167 ? -10.504 -8.794 -26.161 1.00 61.09 167 ALA A N 1
ATOM 1361 C CA . ALA A 1 167 ? -9.046 -8.918 -26.202 1.00 61.09 167 ALA A CA 1
ATOM 1362 C C . ALA A 1 167 ? -8.340 -7.619 -25.755 1.00 61.09 167 ALA A C 1
ATOM 1364 O O . ALA A 1 167 ? -8.827 -6.522 -26.016 1.00 61.09 167 ALA A O 1
ATOM 1365 N N . ARG A 1 168 ? -7.156 -7.722 -25.137 1.00 63.00 168 ARG A N 1
ATOM 1366 C CA . ARG A 1 168 ? -6.422 -6.611 -24.482 1.00 63.00 168 ARG A CA 1
ATOM 1367 C C . ARG A 1 168 ? -6.404 -5.275 -25.250 1.00 63.00 168 ARG A C 1
ATOM 1369 O O . ARG A 1 168 ? -6.568 -4.215 -24.655 1.00 63.00 168 ARG A O 1
ATOM 1376 N N . VAL A 1 169 ? -6.256 -5.319 -26.576 1.00 60.66 169 VAL A N 1
ATOM 1377 C CA . VAL A 1 169 ? -6.261 -4.131 -27.458 1.00 60.66 169 VAL A CA 1
ATOM 1378 C C . VAL A 1 169 ? -7.626 -3.429 -27.497 1.00 60.66 169 VAL A C 1
ATOM 1380 O O . VAL A 1 169 ? -7.715 -2.207 -27.602 1.00 60.66 169 VAL A O 1
ATOM 1383 N N . GLU A 1 170 ? -8.707 -4.193 -27.444 1.00 62.88 170 GLU A N 1
ATOM 1384 C CA . GLU A 1 170 ? -10.068 -3.675 -27.367 1.00 62.88 170 GLU A CA 1
ATOM 1385 C C . GLU A 1 170 ? -10.422 -3.245 -25.938 1.00 62.88 170 GLU A C 1
ATOM 1387 O O . GLU A 1 170 ? -11.059 -2.206 -25.779 1.00 62.88 170 GLU A O 1
ATOM 1392 N N . LEU A 1 171 ? -9.916 -3.940 -24.912 1.00 67.81 171 LEU A N 1
ATOM 1393 C CA . LEU A 1 171 ? -10.010 -3.513 -23.513 1.00 67.81 171 LEU A CA 1
ATOM 1394 C C . LEU A 1 171 ? -9.377 -2.122 -23.298 1.00 67.81 171 LEU A C 1
ATOM 1396 O O . LEU A 1 171 ? -9.993 -1.259 -22.680 1.00 67.81 171 LEU A O 1
ATOM 1400 N N . GLU A 1 172 ? -8.199 -1.847 -23.865 1.00 66.06 172 GLU A N 1
ATOM 1401 C CA . GLU A 1 172 ? -7.577 -0.512 -23.823 1.00 66.06 172 GLU A CA 1
ATOM 1402 C C . GLU A 1 172 ? -8.478 0.576 -24.422 1.00 66.06 172 GLU A C 1
ATOM 1404 O O . GLU A 1 172 ? -8.665 1.641 -23.826 1.00 66.06 172 GLU A O 1
ATOM 1409 N N . LYS A 1 173 ? -9.076 0.315 -25.591 1.00 66.00 173 LYS A N 1
ATOM 1410 C CA . LYS A 1 173 ? -10.019 1.250 -26.230 1.00 66.00 173 LYS A CA 1
ATOM 1411 C C . LYS A 1 173 ? -11.288 1.427 -25.401 1.00 66.00 173 LYS A C 1
ATOM 1413 O O . LYS A 1 173 ? -11.817 2.535 -25.334 1.00 66.00 173 LYS A O 1
ATOM 1418 N N . TYR A 1 174 ? -11.758 0.353 -24.777 1.00 64.19 174 TYR A N 1
ATOM 1419 C CA . TYR A 1 174 ? -12.935 0.345 -23.923 1.00 64.19 174 TYR A CA 1
ATOM 1420 C C . TYR A 1 174 ? -12.712 1.234 -22.695 1.00 64.19 174 TYR A C 1
ATOM 1422 O O . TYR A 1 174 ? -13.450 2.190 -22.478 1.00 64.19 174 TYR A O 1
ATOM 1430 N N . VAL A 1 175 ? -11.609 1.018 -21.980 1.00 65.00 175 VAL A N 1
ATOM 1431 C CA . VAL A 1 175 ? -11.239 1.750 -20.763 1.00 65.00 175 VAL A CA 1
ATOM 1432 C C . VAL A 1 175 ? -10.922 3.229 -21.047 1.00 65.00 175 VAL A C 1
ATOM 1434 O O . VAL A 1 175 ? -11.378 4.106 -20.316 1.00 65.00 175 VAL A O 1
ATOM 1437 N N . THR A 1 176 ? -10.176 3.537 -22.115 1.00 62.84 176 THR A N 1
ATOM 1438 C CA . THR A 1 176 ? -9.750 4.920 -22.432 1.00 62.84 176 THR A CA 1
ATOM 1439 C C . THR A 1 176 ? -10.799 5.730 -23.201 1.00 62.84 176 THR A C 1
ATOM 1441 O O . THR A 1 176 ? -10.817 6.966 -23.140 1.00 62.84 176 THR A O 1
ATOM 1444 N N . GLY A 1 177 ? -11.676 5.063 -23.950 1.00 55.94 177 GLY A N 1
ATOM 1445 C CA . GLY A 1 177 ? -12.741 5.682 -24.734 1.00 55.94 177 GLY A CA 1
ATOM 1446 C C . GLY A 1 177 ? -13.985 5.970 -23.902 1.00 55.94 177 GLY A C 1
ATOM 1447 O O . GLY A 1 177 ? -14.480 7.094 -23.950 1.00 55.94 177 GLY A O 1
ATOM 1448 N N . ASN A 1 178 ? -14.429 4.969 -23.135 1.00 54.72 178 ASN A N 1
ATOM 1449 C CA . ASN A 1 178 ? -15.660 4.942 -22.350 1.00 54.72 178 ASN A CA 1
ATOM 1450 C C . ASN A 1 178 ? -15.466 3.996 -21.149 1.00 54.72 178 ASN A C 1
ATOM 1452 O O . ASN A 1 178 ? -16.031 2.901 -21.163 1.00 54.72 178 ASN A O 1
ATOM 1456 N N . PHE A 1 179 ? -14.673 4.378 -20.131 1.00 58.44 179 PHE A N 1
ATOM 1457 C CA . PHE A 1 179 ? -14.672 3.629 -18.865 1.00 58.44 179 PHE A CA 1
ATOM 1458 C C . PHE A 1 179 ? -16.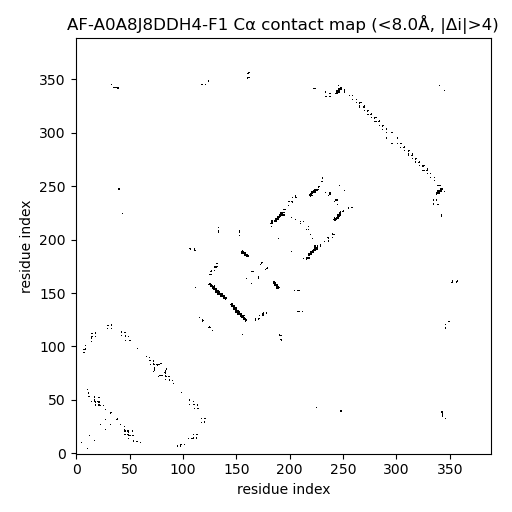140 3.355 -18.481 1.00 58.44 179 PHE A C 1
ATOM 1460 O O . PHE A 1 179 ? -16.935 4.301 -18.491 1.00 58.44 179 PHE A O 1
ATOM 1467 N N . PRO A 1 180 ? -16.536 2.082 -18.344 1.00 56.19 180 PRO A N 1
ATOM 1468 C CA . PRO A 1 180 ? -17.895 1.662 -18.663 1.00 56.19 180 PRO A CA 1
ATOM 1469 C C . PRO A 1 180 ? -18.945 2.177 -17.695 1.00 56.19 180 PRO A C 1
ATOM 1471 O O . PRO A 1 180 ? -18.650 2.664 -16.610 1.00 56.19 180 PRO A O 1
ATOM 1474 N N . LEU A 1 181 ? -20.197 1.993 -18.114 1.00 55.31 181 LEU A N 1
ATOM 1475 C CA . LEU A 1 181 ? -21.412 2.319 -17.370 1.00 55.31 181 LEU A CA 1
ATOM 1476 C C . LEU A 1 181 ? -21.518 1.614 -16.000 1.00 55.31 181 LEU A C 1
ATOM 1478 O O . LEU A 1 181 ? -22.407 1.997 -15.250 1.00 55.31 181 LEU A O 1
ATOM 1482 N N . SER A 1 182 ? -20.654 0.628 -15.679 1.00 73.31 182 SER A N 1
ATOM 1483 C CA . SER A 1 182 ? -20.487 0.154 -14.298 1.00 73.31 182 SER A CA 1
ATOM 1484 C C . SER A 1 182 ? -19.036 -0.187 -13.880 1.00 73.31 182 SER A C 1
ATOM 1486 O O . SER A 1 182 ? -18.547 -1.287 -14.146 1.00 73.31 182 SER A O 1
ATOM 1488 N N . PRO A 1 183 ? -18.329 0.710 -13.174 1.00 78.31 183 PRO A N 1
ATOM 1489 C CA . PRO A 1 183 ? -17.112 0.445 -12.408 1.00 78.31 183 PRO A CA 1
ATOM 1490 C C . PRO A 1 183 ? -17.070 -0.809 -11.526 1.00 78.31 183 PRO A C 1
ATOM 1492 O O . PRO A 1 183 ? -15.974 -1.287 -11.244 1.00 78.31 183 PRO A O 1
ATOM 1495 N N . SER A 1 184 ? -18.209 -1.359 -11.094 1.00 82.94 184 SER A N 1
ATOM 1496 C CA . SER A 1 184 ? -18.247 -2.583 -10.267 1.00 82.94 184 SER A CA 1
ATOM 1497 C C . SER A 1 184 ? -17.774 -3.858 -10.995 1.00 82.94 184 SER A C 1
ATOM 1499 O O . SER A 1 184 ? -17.491 -4.884 -10.360 1.00 82.94 184 SER A O 1
ATOM 1501 N N . ASP A 1 185 ? -17.657 -3.773 -12.324 1.00 84.94 185 ASP A N 1
ATOM 1502 C CA . ASP A 1 185 ? -17.137 -4.813 -13.213 1.00 84.94 185 ASP A CA 1
ATOM 1503 C C . ASP A 1 185 ? -15.606 -4.797 -13.326 1.00 84.94 185 ASP A C 1
ATOM 1505 O O . ASP A 1 185 ? -15.037 -5.606 -14.058 1.00 84.94 185 ASP A O 1
ATOM 1509 N N . PHE A 1 186 ? -14.925 -3.883 -12.633 1.00 88.12 186 PHE A N 1
ATOM 1510 C CA . PHE A 1 186 ? -13.477 -3.714 -12.715 1.00 88.12 186 PHE A CA 1
ATOM 1511 C C . PHE A 1 186 ? -12.846 -3.778 -11.337 1.00 88.12 186 PHE A C 1
ATOM 1513 O O . PHE A 1 186 ? -13.373 -3.253 -10.358 1.00 88.12 186 PHE A O 1
ATOM 1520 N N . LEU A 1 187 ? -11.669 -4.388 -11.288 1.00 93.38 187 LEU A N 1
ATOM 1521 C CA . LEU A 1 187 ? -10.742 -4.247 -10.183 1.00 93.38 187 LEU A CA 1
ATOM 1522 C C . LEU A 1 187 ? -9.678 -3.217 -10.570 1.00 93.38 187 LEU A C 1
ATOM 1524 O O . LEU A 1 187 ? -8.964 -3.374 -11.562 1.00 93.38 187 LEU A O 1
ATOM 1528 N N . LEU A 1 188 ? -9.579 -2.160 -9.772 1.00 94.88 188 LEU A N 1
ATOM 1529 C CA . LEU A 1 188 ? -8.537 -1.148 -9.867 1.00 94.88 188 LEU A CA 1
ATOM 1530 C C . LEU A 1 188 ? -7.387 -1.533 -8.939 1.00 94.88 188 LEU A C 1
ATOM 1532 O O . LEU A 1 188 ? -7.612 -1.849 -7.772 1.00 94.88 188 LEU A O 1
ATOM 1536 N N . ILE A 1 189 ? -6.153 -1.474 -9.428 1.00 97.50 189 ILE A N 1
ATOM 1537 C CA . ILE A 1 189 ? -4.965 -1.743 -8.618 1.00 97.50 189 ILE A CA 1
ATOM 1538 C C . ILE A 1 189 ? -4.027 -0.545 -8.718 1.00 97.50 189 ILE A C 1
ATOM 1540 O O . ILE A 1 189 ? -3.616 -0.171 -9.818 1.00 97.50 189 ILE A O 1
ATOM 1544 N N . SER A 1 190 ? -3.670 0.029 -7.567 1.00 97.19 190 SER A N 1
ATOM 1545 C CA . SER A 1 190 ? -2.562 0.984 -7.459 1.00 97.19 190 SER A CA 1
ATOM 1546 C C . SER A 1 190 ? -1.340 0.297 -6.855 1.00 97.19 190 SER A C 1
ATOM 1548 O O . SER A 1 190 ? -1.428 -0.340 -5.804 1.00 97.19 190 SER A O 1
ATOM 1550 N N . ALA A 1 191 ? -0.194 0.425 -7.517 1.00 96.25 191 ALA A N 1
ATOM 1551 C CA . ALA A 1 191 ? 1.047 -0.254 -7.188 1.00 96.25 191 ALA A CA 1
ATOM 1552 C C . ALA A 1 191 ? 2.155 0.766 -6.894 1.00 96.25 191 ALA A C 1
ATOM 1554 O O . ALA A 1 191 ? 2.528 1.584 -7.732 1.00 96.25 191 ALA A O 1
ATOM 1555 N N . LYS A 1 192 ? 2.750 0.712 -5.696 1.00 95.06 192 LYS A N 1
ATOM 1556 C CA . LYS A 1 192 ? 3.886 1.580 -5.336 1.00 95.06 192 LYS A CA 1
ATOM 1557 C C . LYS A 1 192 ? 5.028 0.760 -4.750 1.00 95.06 192 LYS A C 1
ATOM 1559 O O . LYS A 1 192 ? 4.865 0.111 -3.732 1.00 95.06 192 LYS A O 1
ATOM 1564 N N . HIS A 1 193 ? 6.226 0.864 -5.332 1.00 91.56 193 HIS A N 1
ATOM 1565 C CA . HIS A 1 193 ? 7.417 0.192 -4.792 1.00 91.56 193 HIS A CA 1
ATOM 1566 C C . HIS A 1 193 ? 7.762 0.701 -3.381 1.00 91.56 193 HIS A C 1
ATOM 1568 O O . HIS A 1 193 ? 7.813 -0.073 -2.436 1.00 91.56 193 HIS A O 1
ATOM 1574 N N . ARG A 1 194 ? 7.988 2.014 -3.225 1.00 91.56 194 ARG A N 1
ATOM 1575 C CA . ARG A 1 194 ? 8.159 2.669 -1.916 1.00 91.56 194 ARG A CA 1
ATOM 1576 C C . ARG A 1 194 ? 7.033 3.657 -1.696 1.00 91.56 194 ARG A C 1
ATOM 1578 O O . ARG A 1 194 ? 6.881 4.583 -2.494 1.00 91.56 194 ARG A O 1
ATOM 1585 N N . VAL A 1 195 ? 6.285 3.496 -0.616 1.00 93.94 195 VAL A N 1
ATOM 1586 C CA . VAL A 1 195 ? 5.070 4.261 -0.350 1.00 93.94 195 VAL A CA 1
ATOM 1587 C C . VAL A 1 195 ? 5.409 5.629 0.221 1.00 93.94 195 VAL A C 1
ATOM 1589 O O . VAL A 1 195 ? 4.980 6.637 -0.335 1.00 93.94 195 VAL A O 1
ATOM 1592 N N . ARG A 1 196 ? 6.218 5.685 1.289 1.00 93.50 196 ARG A N 1
ATOM 1593 C CA . ARG A 1 196 ? 6.434 6.919 2.075 1.00 93.50 196 ARG A CA 1
ATOM 1594 C C . ARG A 1 196 ? 5.093 7.592 2.423 1.00 93.50 196 ARG A C 1
ATOM 1596 O O . ARG A 1 196 ? 4.206 6.926 2.936 1.00 93.50 196 ARG A O 1
ATOM 1603 N N . GLU A 1 197 ? 4.914 8.879 2.148 1.00 95.44 197 GLU A N 1
ATOM 1604 C CA . GLU A 1 197 ? 3.654 9.620 2.285 1.00 95.44 197 GLU A CA 1
ATOM 1605 C C . GLU A 1 197 ? 2.717 9.503 1.070 1.00 95.44 197 GLU A C 1
ATOM 1607 O O . GLU A 1 197 ? 1.565 9.931 1.141 1.00 95.44 197 GLU A O 1
ATOM 1612 N N . ARG A 1 198 ? 3.180 8.900 -0.033 1.00 95.94 198 ARG A N 1
ATOM 1613 C CA . ARG A 1 198 ? 2.468 8.852 -1.321 1.00 95.94 198 ARG A CA 1
ATOM 1614 C C . ARG A 1 198 ? 1.288 7.881 -1.357 1.00 95.94 198 ARG A C 1
ATOM 1616 O O . ARG A 1 198 ? 0.556 7.865 -2.336 1.00 95.94 198 ARG A O 1
ATOM 1623 N N . TRP A 1 199 ? 1.023 7.118 -0.293 1.00 96.69 199 TRP A N 1
ATOM 1624 C CA . TRP A 1 199 ? -0.273 6.428 -0.142 1.00 96.69 199 TRP A CA 1
ATOM 1625 C C . TRP A 1 199 ? -1.449 7.415 -0.148 1.00 96.69 199 TRP A C 1
ATOM 1627 O O . TRP A 1 199 ? -2.557 7.048 -0.521 1.00 96.69 199 TRP A O 1
ATOM 1637 N N . ARG A 1 200 ? -1.209 8.683 0.219 1.00 97.56 200 ARG A N 1
ATOM 1638 C CA . ARG A 1 200 ? -2.212 9.751 0.137 1.00 97.56 200 ARG A CA 1
ATOM 1639 C C . ARG A 1 200 ? -2.656 10.030 -1.301 1.00 97.56 200 ARG A C 1
ATOM 1641 O O . ARG A 1 200 ? -3.780 10.478 -1.483 1.00 97.56 200 ARG A O 1
ATOM 1648 N N . GLU A 1 201 ? -1.805 9.753 -2.294 1.00 95.88 201 GLU A N 1
ATOM 1649 C CA . GLU A 1 201 ? -2.168 9.847 -3.716 1.00 95.88 201 GLU A CA 1
ATOM 1650 C C . GLU A 1 201 ? -3.293 8.857 -4.028 1.00 95.88 201 GLU A C 1
ATOM 1652 O O . GLU A 1 201 ? -4.304 9.259 -4.577 1.00 95.88 201 GLU A O 1
ATOM 1657 N N . VAL A 1 202 ? -3.185 7.617 -3.541 1.00 96.38 202 VAL A N 1
ATOM 1658 C CA . VAL A 1 202 ? -4.190 6.553 -3.735 1.00 96.38 202 VAL A CA 1
ATOM 1659 C C . VAL A 1 202 ? -5.523 6.913 -3.079 1.00 96.38 202 VAL A C 1
ATOM 1661 O O . VAL A 1 202 ? -6.589 6.713 -3.653 1.00 96.38 202 VAL A O 1
ATOM 1664 N N . VAL A 1 203 ? -5.473 7.494 -1.876 1.00 96.19 203 VAL A N 1
ATOM 1665 C CA . VAL A 1 203 ? -6.671 8.022 -1.203 1.00 96.19 203 VAL A CA 1
ATOM 1666 C C . VAL A 1 203 ? -7.313 9.141 -2.031 1.00 96.19 203 VAL A C 1
ATOM 1668 O O . VAL A 1 203 ? -8.535 9.181 -2.165 1.00 96.19 203 VAL A O 1
ATOM 1671 N N . GLY A 1 204 ? -6.499 10.035 -2.600 1.00 94.12 204 GLY A N 1
ATOM 1672 C CA . GLY A 1 204 ? -6.954 11.101 -3.492 1.00 94.12 204 GLY A CA 1
ATOM 1673 C C . GLY A 1 204 ? -7.577 10.570 -4.784 1.00 94.12 204 GLY A C 1
ATOM 1674 O O . GLY A 1 204 ? -8.689 10.970 -5.118 1.00 94.12 204 GLY A O 1
ATOM 1675 N N . GLU A 1 205 ? -6.909 9.632 -5.457 1.00 92.06 205 GLU A N 1
ATOM 1676 C CA . GLU A 1 205 ? -7.381 8.947 -6.668 1.00 92.06 205 GLU A CA 1
ATOM 1677 C C . GLU A 1 205 ? -8.757 8.312 -6.424 1.00 92.06 205 GLU A C 1
ATOM 1679 O O . GLU A 1 205 ? -9.714 8.574 -7.156 1.00 92.06 205 GLU A O 1
ATOM 1684 N N . LEU A 1 206 ? -8.897 7.542 -5.339 1.00 92.69 206 LEU A N 1
ATOM 1685 C CA . LEU A 1 206 ? -10.161 6.905 -4.980 1.00 92.69 206 LEU A CA 1
ATOM 1686 C C . LEU A 1 206 ? -11.255 7.930 -4.658 1.00 92.69 206 LEU A C 1
ATOM 1688 O O . LEU A 1 206 ? -12.405 7.749 -5.060 1.00 92.69 206 LEU A O 1
ATOM 1692 N N . ALA A 1 207 ? -10.920 9.017 -3.959 1.00 91.88 207 ALA A N 1
ATOM 1693 C CA . ALA A 1 207 ? -11.871 10.087 -3.678 1.00 91.88 207 ALA A CA 1
ATOM 1694 C C . ALA A 1 207 ? -12.376 10.748 -4.970 1.00 91.88 207 ALA A C 1
ATOM 1696 O O . ALA A 1 207 ? -13.577 10.978 -5.107 1.00 91.88 207 ALA A O 1
ATOM 1697 N N . VAL A 1 208 ? -11.494 11.003 -5.942 1.00 90.06 208 VAL A N 1
ATOM 1698 C CA . VAL A 1 208 ? -11.880 11.568 -7.242 1.00 90.06 208 VAL A CA 1
ATOM 1699 C C . VAL A 1 208 ? -12.735 10.585 -8.045 1.00 90.06 208 VAL A C 1
ATOM 1701 O O . VAL A 1 208 ? -13.757 10.983 -8.609 1.00 90.06 208 VAL A O 1
ATOM 1704 N N . LEU A 1 209 ? -12.385 9.296 -8.056 1.00 88.06 209 LEU A N 1
ATOM 1705 C CA . LEU A 1 209 ? -13.193 8.262 -8.706 1.00 88.06 209 LEU A CA 1
ATOM 1706 C C . LEU A 1 209 ? -14.598 8.169 -8.096 1.00 88.06 209 LEU A C 1
ATOM 1708 O O . LEU A 1 209 ? -15.579 8.107 -8.835 1.00 88.06 209 LEU A O 1
ATOM 1712 N N . LYS A 1 210 ? -14.715 8.252 -6.766 1.00 88.62 210 LYS A N 1
ATOM 1713 C CA . LYS A 1 210 ? -16.004 8.253 -6.053 1.00 88.62 210 LYS A CA 1
ATOM 1714 C C . LYS A 1 210 ? -16.873 9.471 -6.367 1.00 88.62 210 LYS A C 1
ATOM 1716 O O . LYS A 1 210 ? -18.090 9.357 -6.326 1.00 88.62 210 LYS A O 1
ATOM 1721 N N . ILE A 1 211 ? -16.292 10.620 -6.730 1.00 85.62 211 ILE A N 1
ATOM 1722 C CA . ILE A 1 211 ? -17.081 11.769 -7.217 1.00 85.62 211 ILE A CA 1
ATOM 1723 C C . ILE A 1 211 ? -17.781 11.417 -8.534 1.00 85.62 211 ILE A C 1
ATOM 1725 O O . ILE A 1 211 ? -18.928 11.804 -8.752 1.00 85.62 211 ILE A O 1
ATOM 1729 N N . ARG A 1 212 ? -17.098 10.688 -9.425 1.00 81.81 212 ARG A N 1
ATOM 1730 C CA . ARG A 1 212 ? -17.653 10.299 -10.727 1.00 81.81 212 ARG A CA 1
ATOM 1731 C C . ARG A 1 212 ? -18.618 9.120 -10.641 1.00 81.81 212 ARG A C 1
ATOM 1733 O O . ARG A 1 212 ? -19.564 9.083 -11.434 1.00 81.81 212 ARG A O 1
ATOM 1740 N N . TYR A 1 213 ? -18.356 8.199 -9.718 1.00 83.12 213 TYR A N 1
ATOM 1741 C CA . TYR A 1 213 ? -19.071 6.937 -9.539 1.00 83.12 213 TYR A CA 1
ATOM 1742 C C . TYR A 1 213 ? -19.519 6.751 -8.070 1.00 83.12 213 TYR A C 1
ATOM 1744 O O . TYR A 1 213 ? -19.016 5.863 -7.383 1.00 83.12 213 TYR A O 1
ATOM 1752 N N . PRO A 1 214 ? -20.423 7.607 -7.551 1.00 77.75 214 PRO A N 1
ATOM 1753 C CA . PRO A 1 214 ? -20.768 7.638 -6.125 1.00 77.75 214 PRO A CA 1
ATOM 1754 C C . PRO A 1 214 ? -21.664 6.481 -5.667 1.00 77.75 214 PRO A C 1
ATOM 1756 O O . PRO A 1 214 ? -21.595 6.083 -4.507 1.00 77.75 214 PRO A O 1
ATOM 1759 N N . GLU A 1 215 ? -22.505 5.952 -6.558 1.00 67.69 215 GLU A N 1
ATOM 1760 C CA . GLU A 1 215 ? -23.455 4.868 -6.257 1.00 67.69 215 GLU A CA 1
ATOM 1761 C C . GLU A 1 215 ? -22.875 3.478 -6.548 1.00 67.69 215 GLU A C 1
ATOM 1763 O O . GLU A 1 215 ? -23.539 2.464 -6.348 1.00 67.69 215 GLU A O 1
ATOM 1768 N N . GLU A 1 216 ? -21.630 3.419 -7.021 1.00 67.44 216 GLU A N 1
ATOM 1769 C CA . GLU A 1 216 ? -21.015 2.182 -7.472 1.00 67.44 216 GLU A CA 1
ATOM 1770 C C . GLU A 1 216 ? -19.964 1.674 -6.497 1.00 67.44 216 GLU A C 1
ATOM 1772 O O . GLU A 1 216 ? -19.120 2.416 -5.989 1.00 67.44 216 GLU A O 1
ATOM 1777 N N . HIS A 1 217 ? -19.982 0.362 -6.279 1.00 78.06 217 HIS A N 1
ATOM 1778 C CA . HIS A 1 217 ? -18.960 -0.333 -5.513 1.00 78.06 217 HIS A CA 1
ATOM 1779 C C . HIS A 1 217 ? -17.664 -0.409 -6.330 1.00 78.06 217 HIS A C 1
ATOM 1781 O O . HIS A 1 217 ? -17.397 -1.398 -7.013 1.00 78.06 217 HIS A O 1
ATOM 1787 N N . LEU A 1 218 ? -16.877 0.669 -6.281 1.00 87.25 218 LEU A N 1
ATOM 1788 C CA . LEU A 1 218 ? -15.513 0.706 -6.799 1.00 87.25 218 LEU A CA 1
ATOM 1789 C C . LEU A 1 218 ? -14.639 -0.267 -6.006 1.00 87.25 218 LEU A C 1
ATOM 1791 O O . LEU A 1 218 ? -14.414 -0.058 -4.814 1.00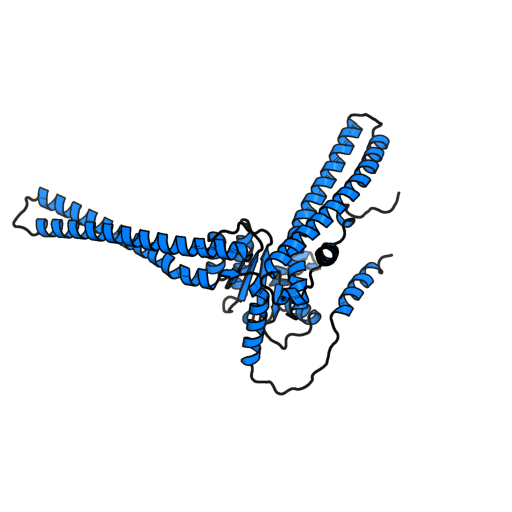 87.25 218 LEU A O 1
ATOM 1795 N N . LYS A 1 219 ? -14.100 -1.282 -6.684 1.00 91.44 219 LYS A N 1
ATOM 1796 C CA . LYS A 1 219 ? -13.137 -2.212 -6.092 1.00 91.44 219 LYS A CA 1
ATOM 1797 C C . LYS A 1 219 ? -11.729 -1.714 -6.355 1.00 91.44 219 LYS A C 1
ATOM 1799 O O . LYS A 1 219 ? -11.258 -1.763 -7.491 1.00 91.44 219 LYS A O 1
ATOM 1804 N N . MET A 1 220 ? -11.063 -1.226 -5.313 1.00 95.31 220 MET A N 1
ATOM 1805 C CA . MET A 1 220 ? -9.676 -0.777 -5.404 1.00 95.31 220 MET A CA 1
ATOM 1806 C C . MET A 1 220 ? -8.789 -1.536 -4.427 1.00 95.31 220 MET A C 1
ATOM 1808 O O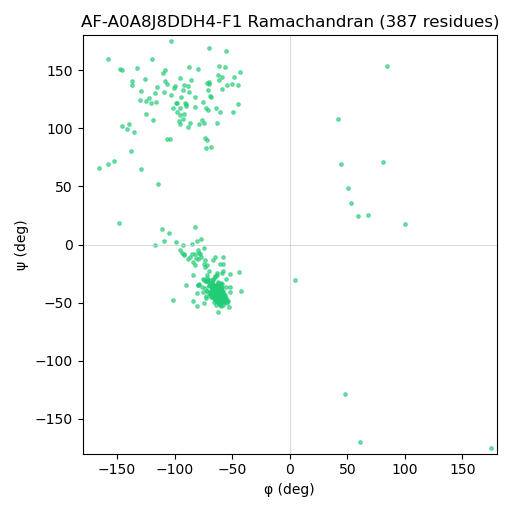 . MET A 1 220 ? -9.059 -1.562 -3.225 1.00 95.31 220 MET A O 1
ATOM 1812 N N . TRP A 1 221 ? -7.714 -2.123 -4.947 1.00 98.19 221 TRP A N 1
ATOM 1813 C CA . TRP A 1 221 ? -6.655 -2.759 -4.169 1.00 98.19 221 TRP A CA 1
ATOM 1814 C C . TRP A 1 221 ? -5.372 -1.931 -4.248 1.00 98.19 221 TRP A C 1
ATOM 1816 O O . TRP A 1 221 ? -5.075 -1.287 -5.258 1.00 98.19 221 TRP A O 1
ATOM 1826 N N . PHE A 1 222 ? -4.598 -1.952 -3.169 1.00 98.44 222 PHE A N 1
ATOM 1827 C CA . PHE A 1 222 ? -3.297 -1.303 -3.094 1.00 98.44 222 PHE A CA 1
ATOM 1828 C C . PHE A 1 222 ? -2.197 -2.346 -2.925 1.00 98.44 222 PHE A C 1
ATOM 1830 O O . PHE A 1 222 ? -2.334 -3.261 -2.119 1.00 98.44 222 PHE A O 1
ATOM 1837 N N . VAL A 1 223 ? -1.102 -2.203 -3.670 1.00 98.12 223 VAL A N 1
ATOM 1838 C CA . VAL A 1 223 ? -0.005 -3.175 -3.710 1.00 98.12 223 VAL A CA 1
ATOM 1839 C C . VAL A 1 223 ? 1.325 -2.468 -3.479 1.00 98.12 223 VAL A C 1
ATOM 1841 O O . VAL A 1 223 ? 1.621 -1.443 -4.100 1.00 98.12 223 VAL A O 1
ATOM 1844 N N . THR A 1 224 ? 2.158 -3.010 -2.591 1.00 97.12 224 THR A N 1
ATOM 1845 C CA . THR A 1 224 ? 3.453 -2.408 -2.268 1.00 97.12 224 THR A CA 1
ATOM 1846 C C . THR A 1 224 ? 4.547 -3.406 -1.905 1.00 97.12 224 THR A C 1
ATOM 1848 O O . THR A 1 224 ? 4.297 -4.459 -1.323 1.00 97.12 224 THR A O 1
ATOM 1851 N N . LEU A 1 225 ? 5.790 -3.016 -2.199 1.00 94.88 225 LEU A N 1
ATOM 1852 C CA . LEU A 1 225 ? 7.021 -3.690 -1.769 1.00 94.88 225 LEU A CA 1
ATOM 1853 C C . LEU A 1 225 ? 7.744 -2.933 -0.643 1.00 94.88 225 LEU A C 1
ATOM 1855 O O . LEU A 1 225 ? 8.899 -3.223 -0.331 1.00 94.88 225 LEU A O 1
ATOM 1859 N N . ASP A 1 226 ? 7.106 -1.919 -0.059 1.00 95.56 226 ASP A N 1
ATOM 1860 C CA . ASP A 1 226 ? 7.739 -1.067 0.939 1.00 95.56 226 ASP A CA 1
ATOM 1861 C C . ASP A 1 226 ? 7.873 -1.789 2.279 1.00 95.56 226 ASP A C 1
ATOM 1863 O O . ASP A 1 226 ? 6.933 -1.881 3.066 1.00 95.56 226 ASP A O 1
ATOM 1867 N N . GLU A 1 227 ? 9.094 -2.219 2.574 1.00 94.44 227 GLU A N 1
ATOM 1868 C CA . GLU A 1 227 ? 9.486 -2.851 3.838 1.00 94.44 227 GLU A CA 1
ATOM 1869 C C . GLU A 1 227 ? 9.213 -1.971 5.072 1.00 94.44 227 GLU A C 1
ATOM 1871 O O . GLU A 1 227 ? 9.241 -2.449 6.205 1.00 94.44 227 GLU A O 1
ATOM 1876 N N . LYS A 1 228 ? 9.000 -0.663 4.874 1.00 96.44 228 LYS A N 1
ATOM 1877 C CA . LYS A 1 228 ? 8.843 0.331 5.942 1.00 96.44 228 LYS A CA 1
ATOM 1878 C C . LYS A 1 228 ? 7.424 0.870 6.071 1.00 96.44 228 LYS A C 1
ATOM 1880 O O . LYS A 1 228 ? 7.203 1.745 6.911 1.00 96.44 228 LYS A O 1
ATOM 1885 N N . ILE A 1 229 ? 6.461 0.384 5.282 1.00 97.25 229 ILE A N 1
ATOM 1886 C CA . ILE A 1 229 ? 5.060 0.797 5.440 1.00 97.25 229 ILE A CA 1
ATOM 1887 C C . ILE A 1 229 ? 4.577 0.467 6.857 1.00 97.25 229 ILE A C 1
ATOM 1889 O O . ILE A 1 229 ? 4.857 -0.612 7.370 1.00 97.25 229 ILE A O 1
ATOM 1893 N N . THR A 1 230 ? 3.895 1.395 7.523 1.00 97.31 230 THR A N 1
ATOM 1894 C CA . THR A 1 230 ? 3.371 1.213 8.887 1.00 97.31 230 THR A CA 1
ATOM 1895 C C . THR A 1 230 ? 1.864 0.950 8.872 1.00 97.31 230 THR A C 1
ATOM 1897 O O . THR A 1 230 ? 1.225 1.030 7.825 1.00 97.31 230 THR A O 1
ATOM 1900 N N . LEU A 1 231 ? 1.278 0.667 10.038 1.00 97.69 231 LEU A N 1
ATOM 1901 C CA . LEU A 1 231 ? -0.167 0.452 10.166 1.00 97.69 231 LEU A CA 1
ATOM 1902 C C . LEU A 1 231 ? -1.003 1.684 9.801 1.00 97.69 231 LEU A C 1
ATOM 1904 O O . LEU A 1 231 ? -2.076 1.545 9.230 1.00 97.69 231 LEU A O 1
ATOM 1908 N N . TYR A 1 232 ? -0.512 2.899 10.068 1.00 97.50 232 TYR A N 1
ATOM 1909 C CA . TYR A 1 232 ? -1.292 4.115 9.820 1.00 97.50 232 TYR A CA 1
ATOM 1910 C C . TYR A 1 232 ? -1.675 4.317 8.336 1.00 97.50 232 TYR A C 1
ATOM 1912 O O . TYR A 1 232 ? -2.861 4.506 8.070 1.00 97.50 232 TYR A O 1
ATOM 1920 N N . PRO A 1 233 ? -0.746 4.240 7.358 1.00 98.00 233 PRO A N 1
ATOM 1921 C CA . PRO A 1 233 ? -1.098 4.211 5.939 1.00 98.00 233 PRO A CA 1
ATOM 1922 C C . PRO A 1 233 ? -2.137 3.146 5.577 1.00 98.00 233 PRO A C 1
ATOM 1924 O O . PRO A 1 233 ? -3.040 3.434 4.801 1.00 98.00 233 PRO A O 1
ATOM 1927 N N . ILE A 1 234 ? -2.031 1.941 6.146 1.00 97.81 234 ILE A N 1
ATOM 1928 C CA . ILE A 1 234 ? -2.947 0.824 5.868 1.00 97.81 234 ILE A CA 1
ATOM 1929 C C . ILE A 1 234 ? -4.351 1.168 6.366 1.00 97.81 234 ILE A C 1
ATOM 1931 O O . ILE A 1 234 ? -5.303 1.110 5.594 1.00 97.81 234 ILE A O 1
ATOM 1935 N N . PHE A 1 235 ? -4.468 1.630 7.614 1.00 97.94 235 PHE A N 1
ATOM 1936 C CA . PHE A 1 235 ? -5.744 2.057 8.190 1.00 97.94 235 PHE A CA 1
ATOM 1937 C C . PHE A 1 235 ? -6.371 3.177 7.371 1.00 97.94 235 PHE A C 1
ATOM 1939 O O . PHE A 1 235 ? -7.551 3.115 7.051 1.00 97.94 235 PHE A O 1
ATOM 1946 N N . ALA A 1 236 ? -5.577 4.176 6.981 1.00 97.75 236 ALA A N 1
ATOM 1947 C CA . ALA A 1 236 ? -6.068 5.312 6.217 1.00 97.75 236 ALA A CA 1
ATOM 1948 C C . ALA A 1 236 ? -6.530 4.922 4.803 1.00 97.75 236 ALA A C 1
ATOM 1950 O O . ALA A 1 236 ? -7.548 5.435 4.340 1.00 97.75 236 ALA A O 1
ATOM 1951 N N . LEU A 1 237 ? -5.821 4.015 4.123 1.00 98.19 237 LEU A N 1
ATOM 1952 C CA . LEU A 1 237 ? -6.243 3.464 2.832 1.00 98.19 237 LEU A CA 1
ATOM 1953 C C . LEU A 1 237 ? -7.578 2.721 2.973 1.00 98.19 237 LEU A C 1
ATOM 1955 O O . LEU A 1 237 ? -8.517 2.993 2.223 1.00 98.19 237 LEU A O 1
ATOM 1959 N N . MET A 1 238 ? -7.686 1.843 3.970 1.00 97.25 238 MET A N 1
ATOM 1960 C CA . MET A 1 238 ? -8.877 1.023 4.187 1.00 97.25 238 MET A CA 1
ATOM 1961 C C . MET A 1 238 ? -10.093 1.827 4.648 1.00 97.25 238 MET A C 1
ATOM 1963 O O . MET A 1 238 ? -11.189 1.621 4.134 1.00 97.25 238 MET A O 1
ATOM 1967 N N . ASP A 1 239 ? -9.911 2.792 5.551 1.00 95.88 239 ASP A N 1
ATOM 1968 C CA . ASP A 1 239 ? -10.965 3.731 5.959 1.00 95.88 239 ASP A CA 1
ATOM 1969 C C . ASP A 1 239 ? -11.422 4.616 4.780 1.00 95.88 239 ASP A C 1
ATOM 1971 O O . ASP A 1 239 ? -12.558 5.088 4.758 1.00 95.88 239 ASP A O 1
ATOM 1975 N N . SER A 1 240 ? -10.566 4.820 3.770 1.00 94.75 240 SER A N 1
ATOM 1976 C CA . SER A 1 240 ? -10.914 5.545 2.537 1.00 94.75 240 SER A CA 1
ATOM 1977 C C . SER A 1 240 ? -11.635 4.672 1.501 1.00 94.75 240 SER A C 1
ATOM 1979 O O . SER A 1 240 ? -12.152 5.198 0.510 1.00 94.75 240 SER A O 1
ATOM 1981 N N . GLY A 1 241 ? -11.721 3.358 1.730 1.00 94.00 241 GLY A N 1
ATOM 1982 C CA . GLY A 1 241 ? -12.397 2.382 0.873 1.00 94.00 241 GLY A CA 1
ATOM 1983 C C . GLY A 1 241 ? -11.488 1.576 -0.055 1.00 94.00 241 GLY A C 1
ATOM 1984 O O . GLY A 1 241 ? -11.991 1.019 -1.024 1.00 94.00 241 GLY A O 1
ATOM 1985 N N . VAL A 1 242 ? -10.177 1.522 0.199 1.00 96.56 242 VAL A N 1
ATOM 1986 C CA . VAL A 1 242 ? -9.313 0.495 -0.405 1.00 96.56 242 VAL A CA 1
ATOM 1987 C C . VAL A 1 242 ? -9.621 -0.834 0.281 1.00 96.56 242 VAL A C 1
ATOM 1989 O O . VAL A 1 242 ? -9.418 -0.967 1.483 1.00 96.56 242 VAL A O 1
ATOM 1992 N N . GLU A 1 243 ? -10.119 -1.813 -0.469 1.00 95.50 243 GLU A N 1
ATOM 1993 C CA . GLU A 1 243 ? -10.630 -3.067 0.104 1.00 95.50 243 GLU A CA 1
ATOM 1994 C C . GLU A 1 243 ? -9.513 -3.991 0.590 1.00 95.50 243 GLU A C 1
ATOM 1996 O O . GLU A 1 243 ? -9.660 -4.674 1.602 1.00 95.50 243 GLU A O 1
ATOM 2001 N N . ARG A 1 244 ? -8.398 -4.030 -0.148 1.00 98.06 244 ARG A N 1
ATOM 2002 C CA . ARG A 1 244 ? -7.262 -4.905 0.149 1.00 98.06 244 ARG A CA 1
ATOM 2003 C C . ARG A 1 244 ? -5.943 -4.175 -0.013 1.00 98.06 244 ARG A C 1
ATOM 2005 O O . ARG A 1 244 ? -5.731 -3.456 -0.992 1.00 98.06 244 ARG A O 1
ATOM 2012 N N . VAL A 1 245 ? -5.046 -4.403 0.938 1.00 98.56 245 VAL A N 1
ATOM 2013 C CA . VAL A 1 245 ? -3.680 -3.888 0.952 1.00 98.56 245 VAL A CA 1
ATOM 2014 C C . VAL A 1 245 ? -2.713 -5.067 0.934 1.00 98.56 245 VAL A C 1
ATOM 2016 O O . VAL A 1 245 ? -2.537 -5.756 1.935 1.00 98.56 245 VAL A O 1
ATOM 2019 N N . TYR A 1 246 ? -2.073 -5.278 -0.212 1.00 98.50 246 TYR A N 1
ATOM 2020 C CA . TYR A 1 246 ? -1.047 -6.292 -0.412 1.00 98.50 246 TYR A CA 1
ATOM 2021 C C . TYR A 1 246 ? 0.324 -5.700 -0.106 1.00 98.50 246 TYR A C 1
ATOM 2023 O O . TYR A 1 246 ? 0.748 -4.714 -0.718 1.00 98.50 246 TYR A O 1
ATOM 2031 N N . VAL A 1 247 ? 1.023 -6.310 0.841 1.00 97.88 247 VAL A N 1
ATOM 2032 C CA . VAL A 1 247 ? 2.370 -5.916 1.261 1.00 97.88 247 VAL A CA 1
ATOM 2033 C C . VAL A 1 247 ? 3.344 -7.061 1.036 1.00 97.88 247 VAL A C 1
ATOM 2035 O O . VAL A 1 247 ? 2.943 -8.221 0.968 1.00 97.88 247 VAL A O 1
ATOM 2038 N N . ARG A 1 248 ? 4.638 -6.742 0.966 1.00 95.50 248 ARG A N 1
ATOM 2039 C CA . ARG A 1 248 ? 5.699 -7.753 0.933 1.00 95.50 248 ARG A CA 1
ATOM 2040 C C . ARG A 1 248 ? 5.514 -8.780 2.056 1.00 95.50 248 ARG A C 1
ATOM 2042 O O . ARG A 1 248 ? 5.196 -8.405 3.183 1.00 95.50 248 ARG A O 1
ATOM 2049 N N . ASP A 1 249 ? 5.721 -10.054 1.749 1.00 95.38 249 ASP A N 1
ATOM 2050 C CA . ASP A 1 249 ? 5.353 -11.168 2.634 1.00 95.38 249 ASP A CA 1
ATOM 2051 C C . ASP A 1 249 ? 6.029 -11.128 4.012 1.00 95.38 249 ASP A C 1
ATOM 2053 O O . ASP A 1 249 ? 5.398 -11.391 5.029 1.00 95.38 249 ASP A O 1
ATOM 2057 N N . ASP A 1 250 ? 7.301 -10.753 4.082 1.00 94.62 250 ASP A N 1
ATOM 2058 C CA . ASP A 1 250 ? 8.007 -10.565 5.354 1.00 94.62 250 ASP A CA 1
ATOM 2059 C C . ASP A 1 250 ? 7.459 -9.367 6.152 1.00 94.62 250 ASP A C 1
ATOM 2061 O O . ASP A 1 250 ? 7.367 -9.405 7.380 1.00 94.62 250 ASP A O 1
ATOM 2065 N N . ARG A 1 251 ? 7.039 -8.304 5.456 1.00 96.81 251 ARG A N 1
ATOM 2066 C CA . ARG A 1 251 ? 6.441 -7.118 6.061 1.00 96.81 251 ARG A CA 1
ATOM 2067 C C . ARG A 1 251 ? 5.028 -7.392 6.559 1.00 96.81 251 ARG A C 1
ATOM 2069 O O . ARG A 1 251 ? 4.646 -6.796 7.564 1.00 96.81 251 ARG A O 1
ATOM 2076 N N . PHE A 1 252 ? 4.291 -8.290 5.908 1.00 97.69 252 PHE A N 1
ATOM 2077 C CA . PHE A 1 252 ? 2.985 -8.756 6.367 1.00 97.69 252 PHE A CA 1
ATOM 2078 C C . PHE A 1 252 ? 3.066 -9.252 7.811 1.00 97.69 252 PHE A C 1
ATOM 2080 O O . PHE A 1 252 ? 2.366 -8.711 8.657 1.00 97.69 252 PHE A O 1
ATOM 2087 N N . TYR A 1 253 ? 3.984 -10.176 8.119 1.00 97.06 253 TYR A N 1
ATOM 2088 C CA . TYR A 1 253 ? 4.111 -10.728 9.474 1.00 97.06 253 TYR A CA 1
ATOM 2089 C C . TYR A 1 253 ? 4.405 -9.650 10.520 1.00 97.06 253 TYR A C 1
ATOM 2091 O O . TYR A 1 253 ? 3.736 -9.589 11.545 1.00 97.06 253 TYR A O 1
ATOM 2099 N N . VAL A 1 254 ? 5.321 -8.721 10.225 1.00 97.81 254 VAL A N 1
ATOM 2100 C CA . VAL A 1 254 ? 5.636 -7.616 11.149 1.00 97.81 254 VAL A CA 1
ATOM 2101 C C . VAL A 1 254 ? 4.419 -6.718 11.406 1.00 97.81 254 VAL A C 1
ATOM 2103 O O . VAL A 1 254 ? 4.249 -6.194 12.505 1.00 97.81 254 VAL A O 1
ATOM 2106 N N . LEU A 1 255 ? 3.579 -6.496 10.395 1.00 98.25 255 LEU A N 1
ATOM 2107 C CA . LEU A 1 255 ? 2.362 -5.695 10.532 1.00 98.25 255 LEU A CA 1
ATOM 2108 C C . LEU A 1 255 ? 1.248 -6.459 11.251 1.00 98.25 255 LEU A C 1
ATOM 2110 O O . LEU A 1 255 ? 0.517 -5.847 12.028 1.00 98.25 255 LEU A O 1
ATOM 2114 N N . SER A 1 256 ? 1.136 -7.766 11.021 1.00 97.69 256 SER A N 1
ATOM 2115 C CA . SER A 1 256 ? 0.216 -8.652 11.733 1.00 97.69 256 SER A CA 1
ATOM 2116 C C . SER A 1 256 ? 0.537 -8.696 13.226 1.00 97.69 256 SER A C 1
ATOM 2118 O O . SER A 1 256 ? -0.354 -8.439 14.033 1.00 97.69 256 SER A O 1
ATOM 2120 N N . ASP A 1 257 ? 1.806 -8.884 13.594 1.00 98.00 257 ASP A N 1
ATOM 2121 C CA . ASP A 1 257 ? 2.248 -8.854 14.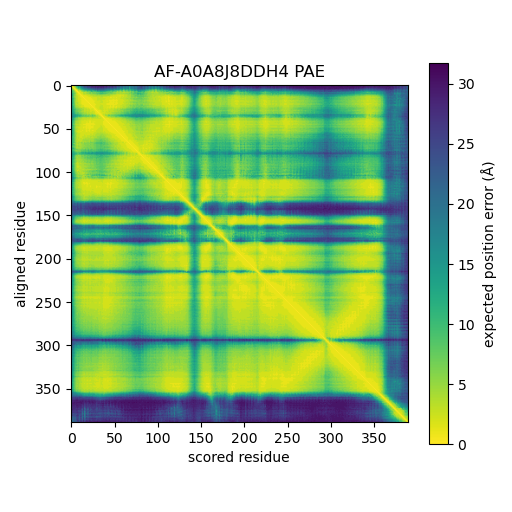993 1.00 98.00 257 ASP A CA 1
ATOM 2122 C C . ASP A 1 257 ? 1.958 -7.483 15.627 1.00 98.00 257 ASP A C 1
ATOM 2124 O O . ASP A 1 257 ? 1.386 -7.388 16.712 1.00 98.00 257 ASP A O 1
ATOM 2128 N N . ALA A 1 258 ? 2.262 -6.392 14.913 1.00 97.94 258 ALA A N 1
ATOM 2129 C CA . ALA A 1 258 ? 1.970 -5.040 15.386 1.00 97.94 258 ALA A CA 1
ATOM 2130 C C . ALA A 1 258 ? 0.459 -4.778 15.568 1.00 97.94 258 ALA A C 1
ATOM 2132 O O . ALA A 1 258 ? 0.069 -4.003 16.444 1.00 97.94 258 ALA A O 1
ATOM 2133 N N . LEU A 1 259 ? -0.400 -5.400 14.751 1.00 97.38 259 LEU A N 1
ATOM 2134 C CA . LEU A 1 259 ? -1.857 -5.345 14.899 1.00 97.38 259 LEU A CA 1
ATOM 2135 C C . LEU A 1 259 ? -2.327 -6.077 16.159 1.00 97.38 259 LEU A C 1
ATOM 2137 O O . LEU A 1 259 ? -3.182 -5.558 16.876 1.00 97.38 259 LEU A O 1
ATOM 2141 N N . GLU A 1 260 ? -1.768 -7.252 16.444 1.00 97.06 260 GLU A N 1
ATOM 2142 C CA . GLU A 1 260 ? -2.070 -8.015 17.660 1.00 97.06 260 GLU A CA 1
ATOM 2143 C C . GLU A 1 260 ? -1.608 -7.279 18.924 1.00 97.06 260 GLU A C 1
ATOM 2145 O O . GLU A 1 260 ? -2.359 -7.164 19.899 1.00 97.06 260 GLU A O 1
ATOM 2150 N N . GLU A 1 261 ? -0.403 -6.705 18.902 1.00 97.81 261 GLU A N 1
ATOM 2151 C CA . GLU A 1 261 ? 0.102 -5.872 19.995 1.00 97.81 261 GLU A CA 1
ATOM 2152 C C . GLU A 1 261 ? -0.787 -4.646 20.235 1.00 97.81 261 GLU A C 1
ATOM 2154 O O . GLU A 1 261 ? -1.084 -4.306 21.386 1.00 97.81 261 GLU A O 1
ATOM 2159 N N . LEU A 1 262 ? -1.255 -4.001 19.161 1.00 97.19 262 LEU A N 1
ATOM 2160 C CA . LEU A 1 262 ? -2.178 -2.872 19.242 1.00 97.19 262 LEU A CA 1
ATOM 2161 C C . LEU A 1 262 ? -3.522 -3.284 19.857 1.00 97.19 262 LEU A C 1
ATOM 2163 O O . LEU A 1 262 ? -4.027 -2.581 20.735 1.00 97.19 262 LEU A O 1
ATOM 2167 N N . GLU A 1 263 ? -4.085 -4.420 19.439 1.00 97.31 263 GLU A N 1
ATOM 2168 C CA . GLU A 1 263 ? -5.333 -4.964 19.986 1.00 97.31 263 GLU A CA 1
ATOM 2169 C C . GLU A 1 263 ? -5.222 -5.196 21.493 1.00 97.31 263 GLU A C 1
ATOM 2171 O O . GLU A 1 263 ? -6.058 -4.728 22.275 1.00 97.31 263 GLU A O 1
ATOM 2176 N N . LYS A 1 264 ? -4.133 -5.845 21.914 1.00 98.00 264 LYS A N 1
ATOM 2177 C CA . LYS A 1 264 ? -3.841 -6.085 23.324 1.00 98.00 264 LYS A CA 1
ATOM 2178 C C . LYS A 1 264 ? -3.687 -4.777 24.099 1.00 98.00 264 LYS A C 1
ATOM 2180 O O . LYS A 1 264 ? -4.286 -4.624 25.165 1.00 98.00 264 LYS A O 1
ATOM 2185 N N . ALA A 1 265 ? -2.928 -3.817 23.571 1.00 98.12 265 ALA A N 1
ATOM 2186 C CA . ALA A 1 265 ? -2.706 -2.526 24.217 1.00 98.12 265 ALA A CA 1
ATOM 2187 C C . ALA A 1 265 ? -4.013 -1.734 24.402 1.00 98.12 265 ALA A C 1
ATOM 2189 O O . ALA A 1 265 ? -4.225 -1.117 25.452 1.00 98.12 265 ALA A O 1
ATOM 2190 N N . ILE A 1 266 ? -4.910 -1.779 23.413 1.00 97.88 266 ILE A N 1
ATOM 2191 C CA . ILE A 1 266 ? -6.246 -1.178 23.499 1.00 97.88 266 ILE A CA 1
ATOM 2192 C C . ILE A 1 266 ? -7.082 -1.883 24.570 1.00 97.88 266 ILE A C 1
ATOM 2194 O O . ILE A 1 266 ? -7.650 -1.205 25.430 1.00 97.88 266 ILE A O 1
ATOM 2198 N N . GLY A 1 267 ? -7.097 -3.219 24.585 1.00 97.88 267 GLY A N 1
ATOM 2199 C CA . GLY A 1 267 ? -7.788 -4.002 25.612 1.00 97.88 267 GLY A CA 1
ATOM 2200 C C . GLY A 1 267 ? -7.319 -3.652 27.028 1.00 97.88 267 GLY A C 1
ATOM 2201 O O . GLY A 1 267 ? -8.129 -3.303 27.890 1.00 97.88 267 GLY A O 1
ATOM 2202 N N . GLU A 1 268 ? -6.004 -3.626 27.262 1.00 98.38 268 GLU A N 1
ATOM 2203 C CA . GLU A 1 268 ? -5.422 -3.229 28.549 1.00 98.38 268 GLU A CA 1
ATOM 2204 C C . GLU A 1 268 ? -5.779 -1.788 28.939 1.00 98.38 268 GLU A C 1
ATOM 2206 O O . GLU A 1 268 ?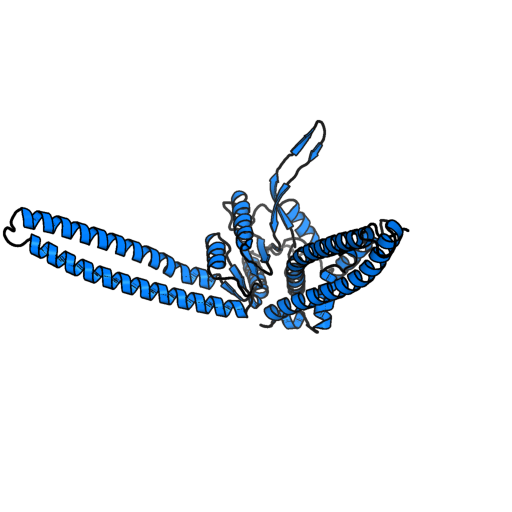 -6.008 -1.485 30.119 1.00 98.38 268 GLU A O 1
ATOM 2211 N N . ARG A 1 269 ? -5.817 -0.870 27.964 1.00 98.12 269 ARG A N 1
ATOM 2212 C CA . ARG A 1 269 ? -6.199 0.524 28.204 1.00 98.12 269 ARG A CA 1
ATOM 2213 C C . ARG A 1 269 ? -7.661 0.629 28.623 1.00 98.12 269 ARG A C 1
ATOM 2215 O O . ARG A 1 269 ? -7.937 1.329 29.600 1.00 98.12 269 ARG A O 1
ATOM 2222 N N . ILE A 1 270 ? -8.562 -0.080 27.945 1.00 98.38 270 ILE A N 1
ATOM 2223 C CA . ILE A 1 270 ? -9.987 -0.148 28.290 1.00 98.38 270 ILE A CA 1
ATOM 2224 C C . ILE A 1 270 ? -10.155 -0.672 29.720 1.00 98.38 270 ILE A C 1
ATOM 2226 O O . ILE A 1 270 ? -10.807 -0.007 30.526 1.00 98.38 270 ILE A O 1
ATOM 2230 N N . SER A 1 271 ? -9.497 -1.779 30.081 1.00 98.38 271 SER A N 1
ATOM 2231 C CA . SER A 1 271 ? -9.573 -2.340 31.439 1.00 98.38 271 SER A CA 1
ATOM 2232 C C . SER A 1 271 ? -9.087 -1.355 32.510 1.00 98.38 271 SER A C 1
ATOM 2234 O O . SER A 1 271 ? -9.758 -1.153 33.524 1.00 98.38 271 SER A O 1
ATOM 2236 N N . LYS A 1 272 ? -7.963 -0.661 32.275 1.00 98.50 272 LYS A N 1
ATOM 2237 C CA . LYS A 1 272 ? -7.444 0.368 33.202 1.00 98.50 272 LYS A CA 1
ATOM 2238 C C . LYS A 1 272 ? -8.397 1.558 33.349 1.00 98.50 272 LYS A C 1
ATOM 2240 O O . LYS A 1 272 ? -8.472 2.160 34.423 1.00 98.50 272 LYS A O 1
ATOM 2245 N N . LEU A 1 273 ? -9.090 1.952 32.280 1.00 98.19 273 LEU A N 1
ATOM 2246 C CA . LEU A 1 273 ? -10.079 3.033 32.324 1.00 98.19 273 LEU A CA 1
ATOM 2247 C C . LEU A 1 273 ? -11.351 2.604 33.065 1.00 98.19 273 LEU A C 1
ATOM 2249 O O . LEU A 1 273 ? -11.858 3.382 33.874 1.00 98.19 273 LEU A O 1
ATOM 2253 N N . GLN A 1 274 ? -11.811 1.368 32.861 1.00 98.12 274 GLN A N 1
ATOM 2254 C CA . GLN A 1 274 ? -12.949 0.787 33.580 1.00 98.12 274 GLN A CA 1
ATOM 2255 C C . GLN A 1 274 ? -12.682 0.727 35.088 1.00 98.12 274 GLN A C 1
ATOM 2257 O O . GLN A 1 274 ? -13.464 1.267 35.865 1.00 98.12 274 GLN A O 1
ATOM 2262 N N . GLU A 1 275 ? -11.517 0.230 35.510 1.00 98.38 275 GLU A N 1
ATOM 2263 C CA . GLU A 1 275 ? -11.138 0.195 36.930 1.00 98.38 275 GLU A CA 1
ATOM 2264 C C . GLU A 1 275 ? -11.123 1.605 37.563 1.00 98.38 275 GLU A C 1
ATOM 2266 O O . GLU A 1 275 ? -11.577 1.822 38.693 1.00 98.38 275 GLU A O 1
ATOM 2271 N N . LYS A 1 276 ? -10.619 2.610 36.829 1.00 98.38 276 LYS A N 1
ATOM 2272 C CA . LYS A 1 276 ? -10.650 4.017 37.266 1.00 98.38 276 LYS A CA 1
ATOM 2273 C C . LYS A 1 276 ? -12.077 4.553 37.370 1.00 98.38 276 LYS A C 1
ATOM 2275 O O . LYS A 1 276 ? -12.359 5.335 38.287 1.00 98.38 276 LYS A O 1
ATOM 2280 N N . MET A 1 277 ? -12.951 4.177 36.443 1.00 98.00 277 MET A N 1
ATOM 2281 C CA . MET A 1 277 ? -14.359 4.558 36.442 1.00 98.00 277 MET A CA 1
ATOM 2282 C C . MET A 1 277 ? -15.085 3.942 37.641 1.00 98.00 277 MET A C 1
ATOM 2284 O O . MET A 1 277 ? -15.727 4.680 38.386 1.00 98.00 277 MET A O 1
ATOM 2288 N N . ASP A 1 278 ? -14.878 2.656 37.923 1.00 98.06 278 ASP A N 1
ATOM 2289 C CA . ASP A 1 278 ? -15.477 1.943 39.059 1.00 98.06 278 ASP A CA 1
ATOM 2290 C C . ASP A 1 278 ? -15.061 2.548 40.403 1.00 98.06 278 ASP A C 1
ATOM 2292 O O . ASP A 1 278 ? -15.907 2.883 41.237 1.00 98.06 278 ASP A O 1
ATOM 2296 N N . LYS A 1 279 ? -13.763 2.827 40.584 1.00 98.31 279 LYS A N 1
ATOM 2297 C CA . LYS A 1 279 ? -13.250 3.550 41.764 1.00 98.31 279 LYS A CA 1
ATOM 2298 C C . LYS A 1 279 ? -13.866 4.946 41.907 1.00 98.31 279 LYS A C 1
ATOM 2300 O O . LYS A 1 279 ? -14.040 5.446 43.022 1.00 98.31 279 LYS A O 1
ATOM 2305 N N . THR A 1 280 ? -14.166 5.615 40.793 1.00 97.38 280 THR A N 1
ATOM 2306 C CA . THR A 1 280 ? -14.794 6.948 40.794 1.00 97.38 280 THR A CA 1
ATOM 2307 C C . THR A 1 280 ? -16.284 6.854 41.137 1.00 97.38 280 THR A C 1
ATOM 2309 O O . THR A 1 280 ? -16.764 7.634 41.962 1.00 97.38 280 THR A O 1
ATOM 2312 N N . ASN A 1 281 ? -16.984 5.849 40.609 1.00 96.69 281 ASN A N 1
ATOM 2313 C CA . ASN A 1 281 ? -18.368 5.514 40.944 1.00 96.69 281 ASN A CA 1
ATOM 2314 C C . ASN A 1 281 ? -18.533 5.161 42.429 1.00 96.69 281 ASN A C 1
ATOM 2316 O O . ASN A 1 281 ? -19.463 5.637 43.082 1.00 96.69 281 ASN A O 1
ATOM 2320 N N . GLU A 1 282 ? -17.603 4.398 43.008 1.00 98.00 282 GLU A N 1
ATOM 2321 C CA . GLU A 1 282 ? -17.626 4.070 44.436 1.00 98.00 282 GLU A CA 1
ATOM 2322 C C . GLU A 1 282 ? -17.506 5.337 45.306 1.00 98.00 282 GLU A C 1
ATOM 2324 O O . GLU A 1 282 ? -18.260 5.524 46.268 1.00 98.00 282 GLU A O 1
ATOM 2329 N N . LYS A 1 283 ? -16.598 6.257 44.944 1.00 97.81 283 LYS A N 1
ATOM 2330 C CA . LYS A 1 283 ? -16.453 7.564 45.611 1.00 97.81 283 LYS A CA 1
ATOM 2331 C C . LYS A 1 283 ? -17.718 8.412 45.478 1.00 97.81 283 LYS A C 1
ATOM 2333 O O . LYS A 1 283 ? -18.154 8.995 46.473 1.00 97.81 283 LYS A O 1
ATOM 2338 N N . LEU A 1 284 ? -18.319 8.451 44.288 1.00 96.88 284 LEU A N 1
ATOM 2339 C CA . LEU A 1 284 ? -19.573 9.157 44.026 1.00 96.88 284 LEU A CA 1
ATOM 2340 C C . LEU A 1 284 ? -20.705 8.609 44.903 1.00 96.88 284 LEU A C 1
ATOM 2342 O O . LEU A 1 284 ? -21.391 9.378 45.574 1.00 96.88 284 LEU A O 1
ATOM 2346 N N . SER A 1 285 ? -20.851 7.285 44.971 1.00 96.62 285 SER A N 1
ATOM 2347 C CA . SER A 1 285 ? -21.844 6.610 45.813 1.00 96.62 285 SER A CA 1
ATOM 2348 C C . SER A 1 285 ? -21.660 6.951 47.296 1.00 96.62 285 SER A C 1
ATOM 2350 O O . SER A 1 285 ? -22.617 7.338 47.972 1.00 96.62 285 SER A O 1
ATOM 2352 N N . LYS A 1 286 ? -20.418 6.923 47.807 1.00 96.25 286 LYS A N 1
ATOM 2353 C CA . LYS A 1 286 ? -20.101 7.344 49.185 1.00 96.25 286 LYS A CA 1
ATOM 2354 C C . LYS A 1 286 ? -20.492 8.805 49.446 1.00 96.25 286 LYS A C 1
ATOM 2356 O O . LYS A 1 286 ? -21.085 9.088 50.487 1.00 96.25 286 LYS A O 1
ATOM 2361 N N . LYS A 1 287 ? -20.215 9.721 48.511 1.00 94.12 287 LYS A N 1
ATOM 2362 C CA . LYS A 1 287 ? -20.568 11.150 48.621 1.00 94.12 287 LYS A CA 1
ATOM 2363 C C . LYS A 1 287 ? -22.080 11.388 48.567 1.00 94.12 287 LYS A C 1
ATOM 2365 O O . LYS A 1 287 ? -22.599 12.103 49.420 1.00 94.12 287 LYS A O 1
ATOM 2370 N N . LYS A 1 288 ? -22.806 10.722 47.661 1.00 92.94 288 LYS A N 1
ATOM 2371 C CA . LYS A 1 288 ? -24.280 10.765 47.601 1.00 92.94 288 LYS A CA 1
ATOM 2372 C C . LYS A 1 288 ? -24.917 10.244 48.896 1.00 92.94 288 LYS A C 1
ATOM 2374 O O . LYS A 1 288 ? -25.825 10.874 49.432 1.00 92.94 288 LYS A O 1
ATOM 2379 N N . ARG A 1 289 ? -24.384 9.157 49.473 1.00 93.44 289 ARG A N 1
ATOM 2380 C CA . ARG A 1 289 ? -24.817 8.650 50.792 1.00 93.44 289 ARG A CA 1
ATOM 2381 C C . ARG A 1 289 ? -24.550 9.643 51.926 1.00 93.44 289 ARG A C 1
ATOM 2383 O O . ARG A 1 289 ? -25.367 9.737 52.834 1.00 93.44 289 ARG A O 1
ATOM 2390 N N . GLN A 1 290 ? -23.426 10.367 51.905 1.00 89.56 290 GLN A N 1
ATOM 2391 C CA . GLN A 1 290 ? -23.138 11.420 52.892 1.00 89.56 290 GLN A CA 1
ATOM 2392 C C . GLN A 1 290 ? -24.126 12.586 52.784 1.00 89.56 290 GLN A C 1
ATOM 2394 O O . GLN A 1 290 ? -24.603 13.056 53.813 1.00 89.56 290 GLN A O 1
ATOM 2399 N N . LEU A 1 291 ? -24.467 13.003 51.561 1.00 88.81 291 LEU A N 1
ATOM 2400 C CA . LEU A 1 291 ? -25.444 14.065 51.304 1.00 88.81 291 LEU A CA 1
ATOM 2401 C C . LEU A 1 291 ? -26.850 13.706 51.825 1.00 88.81 291 LEU A C 1
ATOM 2403 O O . LEU A 1 291 ? -27.555 14.579 52.319 1.00 88.81 291 LEU A O 1
ATOM 2407 N N . GLY A 1 292 ? -27.235 12.426 51.756 1.00 83.62 292 GLY A N 1
ATOM 2408 C CA . GLY A 1 292 ? -28.534 11.925 52.227 1.00 83.62 292 GLY A CA 1
ATOM 2409 C C . GLY A 1 292 ? -28.666 11.699 53.744 1.00 83.62 292 GLY A C 1
ATOM 2410 O O . GLY A 1 292 ? -29.752 11.352 54.206 1.00 83.62 292 GLY A O 1
ATOM 2411 N N . LYS A 1 293 ? -27.600 11.865 54.544 1.00 84.88 293 LYS A N 1
ATOM 2412 C CA . LYS A 1 293 ? -27.673 11.757 56.018 1.00 84.88 293 LYS A CA 1
ATOM 2413 C C . LYS A 1 293 ? -28.226 13.054 56.639 1.00 84.88 293 LYS A C 1
ATOM 2415 O O . LYS A 1 293 ? -28.048 14.128 56.076 1.00 84.88 293 LYS A O 1
ATOM 2420 N N . LYS A 1 294 ? -28.903 12.960 57.799 1.00 55.44 294 LYS A N 1
ATOM 2421 C CA . LYS A 1 294 ? -29.608 14.079 58.472 1.00 55.44 294 LYS A CA 1
ATOM 2422 C C . LYS A 1 294 ? -28.736 15.348 58.600 1.00 55.44 294 LYS A C 1
ATOM 2424 O O . LYS A 1 294 ? -27.762 15.353 59.344 1.00 55.44 294 LYS A O 1
ATOM 2429 N N . LEU A 1 295 ? -29.170 16.396 57.886 1.00 68.75 295 LEU A N 1
ATOM 2430 C CA . LEU A 1 295 ? -28.832 17.828 57.988 1.00 68.75 295 LEU A CA 1
ATOM 2431 C C . LEU A 1 295 ? -27.337 18.181 58.151 1.00 68.75 295 LEU A C 1
ATOM 2433 O O . LEU A 1 295 ? -26.934 18.722 59.183 1.00 68.75 295 LEU A O 1
ATOM 2437 N N . PRO A 1 296 ? -26.506 17.971 57.111 1.00 64.06 296 PRO A N 1
ATOM 2438 C CA . PRO A 1 296 ? -25.247 18.697 56.998 1.00 64.06 296 PRO A CA 1
ATOM 2439 C C . PRO A 1 296 ? -25.521 20.207 56.952 1.00 64.06 296 PRO A C 1
ATOM 2441 O O . PRO A 1 296 ? -26.501 20.653 56.351 1.00 64.06 296 PRO A O 1
ATOM 2444 N N . SER A 1 297 ? -24.644 21.007 57.564 1.00 81.81 297 SER A N 1
ATOM 2445 C CA . SER A 1 297 ? -24.743 22.468 57.472 1.00 81.81 297 SER A CA 1
ATOM 2446 C C . SER A 1 297 ? -24.745 22.921 56.007 1.00 81.81 297 SER A C 1
ATOM 2448 O O . SER A 1 297 ? -24.164 22.262 55.139 1.00 81.81 297 SER A O 1
ATOM 2450 N N . THR A 1 298 ? -25.361 24.066 55.712 1.00 84.44 298 THR A N 1
ATOM 2451 C CA . THR A 1 298 ? -25.530 24.592 54.343 1.00 84.44 298 THR A CA 1
ATOM 2452 C C . THR A 1 298 ? -24.208 24.656 53.569 1.00 84.44 298 THR A C 1
ATOM 2454 O O . THR A 1 298 ? -24.158 24.331 52.386 1.00 84.44 298 THR A O 1
ATOM 2457 N N . LYS A 1 299 ? -23.109 24.987 54.262 1.00 86.56 299 LYS A N 1
ATOM 2458 C CA . LYS A 1 299 ? -21.745 25.032 53.709 1.00 86.56 299 LYS A CA 1
ATOM 2459 C C . LYS A 1 299 ? -21.175 23.646 53.377 1.00 86.56 299 LYS A C 1
ATOM 2461 O O . LYS A 1 299 ? -20.429 23.500 52.414 1.00 86.56 299 LYS A O 1
ATOM 2466 N N . ILE A 1 300 ? -21.489 22.628 54.179 1.00 86.44 300 ILE A N 1
ATOM 2467 C CA . ILE A 1 300 ? -21.065 21.242 53.920 1.00 86.44 300 ILE A CA 1
ATOM 2468 C C . ILE A 1 300 ? -21.854 20.675 52.741 1.00 86.44 300 ILE A C 1
ATOM 2470 O O . ILE A 1 300 ? -21.280 20.002 51.886 1.00 86.44 300 ILE A O 1
ATOM 2474 N N . ARG A 1 301 ? -23.152 20.988 52.673 1.00 88.19 301 ARG A N 1
ATOM 2475 C CA . ARG A 1 301 ? -24.029 20.575 51.580 1.00 88.19 301 ARG A CA 1
ATOM 2476 C C . ARG A 1 301 ? -23.553 21.109 50.229 1.00 88.19 301 ARG A C 1
ATOM 2478 O O . ARG A 1 301 ? -23.325 20.306 49.331 1.00 88.19 301 ARG A O 1
ATOM 2485 N N . SER A 1 302 ? -23.319 22.418 50.109 1.00 89.44 302 SER A N 1
ATOM 2486 C CA . SER A 1 302 ? -22.863 23.018 48.847 1.00 89.44 302 SER A CA 1
ATOM 2487 C C . SER A 1 302 ? -21.520 22.447 48.383 1.00 89.44 302 SER A C 1
ATOM 2489 O O . SER A 1 302 ? -21.339 22.150 47.205 1.00 89.44 302 SER A O 1
ATOM 2491 N N . LYS A 1 303 ? -20.587 22.197 49.313 1.00 92.75 303 LYS A N 1
ATOM 2492 C CA . LYS A 1 303 ? -19.315 21.532 48.998 1.00 92.75 303 LYS A CA 1
ATOM 2493 C C . LYS A 1 303 ? -19.514 20.099 48.487 1.00 92.75 303 LYS A C 1
ATOM 2495 O O . LYS A 1 303 ? -18.850 19.701 47.535 1.00 92.75 303 LYS A O 1
ATOM 2500 N N . LEU A 1 304 ? -20.410 19.323 49.104 1.00 91.94 304 LEU A N 1
ATOM 2501 C CA . LEU A 1 304 ? -20.720 17.957 48.664 1.00 91.94 304 LEU A CA 1
ATOM 2502 C C . LEU A 1 304 ? -21.379 17.928 47.282 1.00 91.94 304 LEU A C 1
ATOM 2504 O O . LEU A 1 304 ? -21.056 17.047 46.492 1.00 91.94 304 LEU A O 1
ATOM 2508 N N . GLU A 1 305 ? -22.267 18.875 46.984 1.00 92.94 305 GLU A N 1
ATOM 2509 C CA . GLU A 1 305 ? -22.905 19.007 45.667 1.00 92.94 305 GLU A CA 1
ATOM 2510 C C . GLU A 1 305 ? -21.862 19.306 44.576 1.00 92.94 305 GLU A C 1
ATOM 2512 O O . GLU A 1 305 ? -21.848 18.635 43.544 1.00 92.94 305 GLU A O 1
ATOM 2517 N N . VAL A 1 306 ? -20.911 20.213 44.838 1.00 95.69 306 VAL A N 1
ATOM 2518 C CA . VAL A 1 306 ? -19.778 20.478 43.929 1.00 95.69 306 VAL A CA 1
ATOM 2519 C C . VAL A 1 306 ? -18.890 19.238 43.747 1.00 95.69 306 VAL A C 1
ATOM 2521 O O . VAL A 1 306 ? -18.532 18.897 42.619 1.00 95.69 306 VAL A O 1
ATOM 2524 N N . ASP A 1 307 ? -18.551 18.527 44.828 1.00 95.69 307 ASP A N 1
ATOM 2525 C CA . ASP A 1 307 ? -17.771 17.281 44.758 1.00 95.69 307 ASP A CA 1
ATOM 2526 C C . ASP A 1 307 ? -18.483 16.206 43.913 1.00 95.69 307 ASP A C 1
ATOM 2528 O O . ASP A 1 307 ? -17.840 15.519 43.116 1.00 95.69 307 ASP A O 1
ATOM 2532 N N . ILE A 1 308 ? -19.801 16.050 44.085 1.00 96.94 308 ILE A N 1
ATOM 2533 C CA . ILE A 1 308 ? -20.638 15.111 43.324 1.00 96.94 308 ILE A CA 1
ATOM 2534 C C . ILE A 1 308 ? -20.610 15.470 41.839 1.00 96.94 308 ILE A C 1
ATOM 2536 O O . ILE A 1 308 ? -20.288 14.605 41.025 1.00 96.94 308 ILE A O 1
ATOM 2540 N N . GLN A 1 309 ? -20.844 16.739 41.497 1.00 97.00 309 GLN A N 1
ATOM 2541 C CA . GLN A 1 309 ? -20.822 17.205 40.111 1.00 97.00 309 GLN A CA 1
ATOM 2542 C C . GLN A 1 309 ? -19.457 16.964 39.448 1.00 97.00 309 GLN A C 1
ATOM 2544 O O . GLN A 1 309 ? -19.380 16.528 38.298 1.00 97.00 309 GLN A O 1
ATOM 2549 N N . ASN A 1 310 ? -18.361 17.200 40.175 1.00 97.88 310 ASN A N 1
ATOM 2550 C CA . ASN A 1 310 ? -17.008 16.948 39.679 1.00 97.88 310 ASN A CA 1
ATOM 2551 C C . ASN A 1 310 ? -16.752 15.458 39.408 1.00 97.88 310 ASN A C 1
ATOM 2553 O O . ASN A 1 310 ? -16.118 15.108 38.410 1.00 97.88 310 ASN A O 1
ATOM 2557 N N . LEU A 1 311 ? -17.244 14.569 40.276 1.00 97.50 311 LEU A N 1
ATOM 2558 C CA . LEU A 1 311 ? -17.129 13.123 40.084 1.00 97.50 311 LEU A CA 1
ATOM 2559 C C . LEU A 1 311 ? -17.974 12.637 38.900 1.00 97.50 311 LEU A C 1
ATOM 2561 O O . LEU A 1 311 ? -17.475 11.847 38.103 1.00 97.50 311 LEU A O 1
ATOM 2565 N N . GLU A 1 312 ? -19.200 13.138 38.745 1.00 97.56 312 GLU A N 1
ATOM 2566 C CA . GLU A 1 312 ? -20.069 12.827 37.600 1.00 97.56 312 GLU A CA 1
ATOM 2567 C C . GLU A 1 312 ? -19.438 13.279 36.277 1.00 97.56 312 GLU A C 1
ATOM 2569 O O . GLU A 1 312 ? -19.356 12.498 35.328 1.00 97.56 312 GLU A O 1
ATOM 2574 N N . ASN A 1 313 ? -18.882 14.495 36.237 1.00 97.81 313 ASN A N 1
ATOM 2575 C CA . ASN A 1 313 ? -18.134 14.986 35.079 1.00 97.81 313 ASN A CA 1
ATOM 2576 C C . ASN A 1 313 ? -16.935 14.084 34.750 1.00 97.81 313 ASN A C 1
ATOM 2578 O O . ASN A 1 313 ? -16.694 13.784 33.581 1.00 97.81 313 ASN A O 1
ATOM 2582 N N . LYS A 1 314 ? -16.198 13.622 35.766 1.00 98.12 314 LYS A N 1
ATOM 2583 C CA . LYS A 1 314 ? -15.055 12.721 35.580 1.00 98.12 314 LYS A CA 1
ATOM 2584 C C . LYS A 1 314 ? -15.470 11.353 35.035 1.00 98.12 314 LYS A C 1
ATOM 2586 O O . LYS A 1 314 ? -14.785 10.829 34.162 1.00 98.12 314 LYS A O 1
ATOM 2591 N N . ILE A 1 315 ? -16.573 10.787 35.527 1.00 98.00 315 ILE A N 1
ATOM 2592 C CA . ILE A 1 315 ? -17.125 9.521 35.021 1.00 98.00 315 ILE A CA 1
ATOM 2593 C C . ILE A 1 315 ? -17.508 9.667 33.551 1.00 98.00 315 ILE A C 1
ATOM 2595 O O . ILE A 1 315 ? -17.107 8.834 32.747 1.00 98.00 315 ILE A O 1
ATOM 2599 N N . ARG A 1 316 ? -18.192 10.757 33.180 1.00 98.06 316 ARG A N 1
ATOM 2600 C CA . ARG A 1 316 ? -18.554 11.030 31.782 1.00 98.06 316 ARG A CA 1
ATOM 2601 C C . ARG A 1 316 ? -17.329 11.086 30.864 1.00 98.06 316 ARG A C 1
ATOM 2603 O O . ARG A 1 316 ? -17.350 10.499 29.792 1.00 98.06 316 ARG A O 1
ATOM 2610 N N . VAL A 1 317 ? -16.251 11.753 31.285 1.00 98.12 317 VAL A N 1
ATOM 2611 C CA . VAL A 1 317 ? -14.999 11.802 30.502 1.00 98.12 317 VAL A CA 1
ATOM 2612 C C . VAL A 1 317 ? -14.394 10.407 30.327 1.00 98.12 317 VAL A C 1
ATOM 2614 O O . VAL A 1 317 ? -14.009 10.055 29.217 1.00 98.12 317 VAL A O 1
ATOM 2617 N N . LEU A 1 318 ? -14.340 9.601 31.394 1.00 97.75 318 LEU A N 1
ATOM 2618 C CA . LEU A 1 318 ? -13.821 8.230 31.322 1.00 97.75 318 LEU A CA 1
ATOM 2619 C C . LEU A 1 318 ? -14.677 7.335 30.419 1.00 97.75 318 LEU A C 1
ATOM 2621 O O . LEU A 1 318 ? -14.124 6.545 29.662 1.00 97.75 318 LEU A O 1
ATOM 2625 N N . MET A 1 319 ? -16.004 7.470 30.482 1.00 97.88 319 MET A N 1
ATOM 2626 C CA . MET A 1 319 ? -16.939 6.733 29.631 1.00 97.88 319 MET A CA 1
ATOM 2627 C C . MET A 1 319 ? -16.702 7.048 28.151 1.00 97.88 319 MET A C 1
ATOM 2629 O O . MET A 1 319 ? -16.484 6.126 27.372 1.00 97.88 319 MET A O 1
ATOM 2633 N N . ASN A 1 320 ? -16.622 8.333 27.793 1.00 97.75 320 ASN A N 1
ATOM 2634 C CA . ASN A 1 320 ? -16.327 8.751 26.422 1.00 97.75 320 ASN A CA 1
ATOM 2635 C C . ASN A 1 320 ? -14.955 8.235 25.952 1.00 97.75 320 ASN A C 1
ATOM 2637 O O . ASN A 1 320 ? -14.806 7.813 24.810 1.00 97.75 320 ASN A O 1
ATOM 2641 N N . GLU A 1 321 ? -13.937 8.252 26.820 1.00 97.94 321 GLU A N 1
ATOM 2642 C CA . GLU A 1 321 ? -12.615 7.718 26.477 1.00 97.94 321 GLU A CA 1
ATOM 2643 C C . GLU A 1 321 ? -12.670 6.201 26.216 1.00 97.94 321 GLU A C 1
ATOM 2645 O O . GLU A 1 321 ? -12.089 5.725 25.243 1.00 97.94 321 GLU A O 1
ATOM 2650 N N . ILE A 1 322 ? -13.402 5.440 27.040 1.00 98.00 322 ILE A N 1
ATOM 2651 C CA . ILE A 1 322 ? -13.620 3.999 26.833 1.00 98.00 322 ILE A CA 1
ATOM 2652 C C . ILE A 1 322 ? -14.329 3.738 25.501 1.00 98.00 322 ILE A C 1
ATOM 2654 O O . ILE A 1 322 ? -13.917 2.837 24.775 1.00 98.00 322 ILE A O 1
ATOM 2658 N N . GLU A 1 323 ? -15.369 4.507 25.174 1.00 97.94 323 GLU A N 1
ATOM 2659 C CA . GLU A 1 323 ? -16.103 4.379 23.908 1.00 97.94 323 GLU A CA 1
ATOM 2660 C C . GLU A 1 323 ? -15.192 4.599 22.695 1.00 97.94 323 GLU A C 1
ATO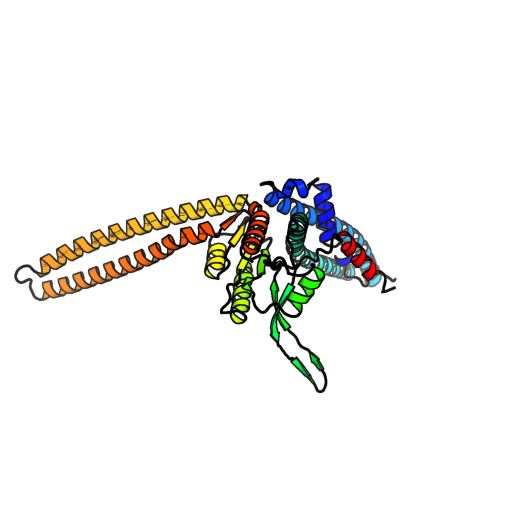M 2662 O O . GLU A 1 323 ? -15.237 3.815 21.750 1.00 97.94 323 GLU A O 1
ATOM 2667 N N . VAL A 1 324 ? -14.292 5.587 22.750 1.00 97.44 324 VAL A N 1
ATOM 2668 C CA . VAL A 1 324 ? -13.296 5.818 21.691 1.00 97.44 324 VAL A CA 1
ATOM 2669 C C . VAL A 1 324 ? -12.381 4.603 21.507 1.00 97.44 324 VAL A C 1
ATOM 2671 O O . VAL A 1 324 ? -12.178 4.152 20.381 1.00 97.44 324 VAL A O 1
ATOM 2674 N N . TYR A 1 325 ? -11.843 4.039 22.595 1.00 97.38 325 TYR A N 1
ATOM 2675 C CA . TYR A 1 325 ? -10.978 2.857 22.499 1.00 97.38 325 TYR A CA 1
ATOM 2676 C C . TYR A 1 325 ? -11.723 1.610 22.018 1.00 97.38 325 TYR A C 1
ATOM 2678 O O . TYR A 1 325 ? -11.154 0.839 21.247 1.00 97.38 325 TYR A O 1
ATOM 2686 N N . LYS A 1 326 ? -12.987 1.425 22.415 1.00 97.38 326 LYS A N 1
ATOM 2687 C CA . LYS A 1 326 ? -13.833 0.348 21.885 1.00 97.38 326 LYS A CA 1
ATOM 2688 C C . LYS A 1 326 ? -14.050 0.490 20.383 1.00 97.38 326 LYS A C 1
ATOM 2690 O O . LYS A 1 326 ? -13.875 -0.487 19.668 1.00 97.38 326 LYS A O 1
ATOM 2695 N N . GLY A 1 327 ? -14.308 1.706 19.898 1.00 96.00 327 GLY A N 1
ATOM 2696 C CA . GLY A 1 327 ? -14.418 1.969 18.463 1.00 96.00 327 GLY A CA 1
ATOM 2697 C C . GLY A 1 327 ? -13.144 1.605 17.690 1.00 96.00 327 GLY A C 1
ATOM 2698 O O . GLY A 1 327 ? -13.225 1.065 16.591 1.00 96.00 327 GLY A O 1
ATOM 2699 N N . TYR A 1 328 ? -11.955 1.827 18.264 1.00 94.56 328 TYR A N 1
ATOM 2700 C CA . TYR A 1 328 ? -10.710 1.337 17.658 1.00 94.56 328 TYR A CA 1
ATOM 2701 C C . TYR A 1 328 ? -10.596 -0.187 17.699 1.00 94.56 328 TYR A C 1
ATOM 2703 O O . TYR A 1 328 ? -10.198 -0.782 16.701 1.00 94.56 328 TYR A O 1
ATOM 2711 N N . GLN A 1 329 ? -10.952 -0.815 18.822 1.00 96.12 329 GLN A N 1
ATOM 2712 C CA . GLN A 1 329 ? -10.917 -2.270 18.976 1.00 96.12 329 GLN A CA 1
ATOM 2713 C C . GLN A 1 329 ? -11.823 -2.971 17.952 1.00 96.12 329 GLN A C 1
ATOM 2715 O O . GLN A 1 329 ? -11.411 -3.948 17.336 1.00 96.12 329 GLN A O 1
ATOM 2720 N N . GLU A 1 330 ? -13.021 -2.436 17.718 1.00 96.19 330 GLU A N 1
ATOM 2721 C CA . GLU A 1 330 ? -14.000 -2.965 16.760 1.00 96.19 330 GLU A CA 1
ATOM 2722 C C . GLU A 1 330 ? -13.516 -2.903 15.303 1.00 96.19 330 GLU A C 1
ATOM 2724 O O . GLU A 1 330 ? -13.916 -3.731 14.488 1.00 96.19 330 GLU A O 1
ATOM 2729 N N . LYS A 1 331 ? -12.623 -1.964 14.966 1.00 96.38 331 LYS A N 1
ATOM 2730 C CA . LYS A 1 331 ? -12.045 -1.848 13.619 1.00 96.38 331 LYS A CA 1
ATOM 2731 C C . LYS A 1 331 ? -10.870 -2.795 13.356 1.00 96.38 331 LYS A C 1
ATOM 2733 O O . LYS A 1 331 ? -10.515 -3.001 12.198 1.00 96.38 331 LYS A O 1
ATOM 2738 N N . ILE A 1 332 ? -10.240 -3.362 14.387 1.00 96.25 332 ILE A N 1
ATOM 2739 C CA . ILE A 1 332 ? -9.052 -4.216 14.209 1.00 96.25 332 ILE A CA 1
ATOM 2740 C C . ILE A 1 332 ? -9.327 -5.447 13.336 1.00 96.25 332 ILE A C 1
ATOM 2742 O O . ILE A 1 332 ? -8.523 -5.688 12.432 1.00 96.25 332 ILE A O 1
ATOM 2746 N N . PRO A 1 333 ? -10.433 -6.197 13.524 1.00 97.19 333 PRO A N 1
ATOM 2747 C CA . PRO A 1 333 ? -10.774 -7.309 12.640 1.00 97.19 333 PRO A CA 1
ATOM 2748 C C . PRO A 1 333 ? -10.872 -6.886 11.173 1.00 97.19 333 PRO A C 1
ATOM 2750 O O . PRO A 1 333 ? -10.270 -7.532 10.323 1.00 97.19 333 PRO A O 1
ATOM 2753 N N . TYR A 1 334 ? -11.514 -5.745 10.892 1.00 96.69 334 TYR A N 1
ATOM 2754 C CA . TYR A 1 334 ? -11.598 -5.191 9.539 1.00 96.69 334 TYR A CA 1
ATOM 2755 C C . TYR A 1 334 ? -10.207 -4.946 8.940 1.00 96.69 334 TYR A C 1
ATOM 2757 O O . TYR A 1 334 ? -9.932 -5.403 7.836 1.00 96.69 334 TYR A O 1
ATOM 2765 N N . TYR A 1 335 ? -9.293 -4.301 9.676 1.00 97.50 335 TYR A N 1
ATOM 2766 C CA . TYR A 1 335 ? -7.925 -4.073 9.190 1.00 97.50 335 TYR A CA 1
ATOM 2767 C C . TYR A 1 335 ? -7.131 -5.361 8.976 1.00 97.50 335 TYR A C 1
ATOM 2769 O O . TYR A 1 335 ? -6.339 -5.446 8.039 1.00 97.50 335 TYR A O 1
ATOM 2777 N N . ARG A 1 336 ? -7.339 -6.364 9.834 1.00 97.12 336 ARG A N 1
ATOM 2778 C CA . ARG A 1 336 ? -6.713 -7.682 9.700 1.00 97.12 336 ARG A CA 1
ATOM 2779 C C . ARG A 1 336 ? -7.211 -8.400 8.445 1.00 97.12 336 ARG A C 1
ATOM 2781 O O . ARG A 1 336 ? -6.402 -8.964 7.721 1.00 97.12 336 ARG A O 1
ATOM 2788 N N . GLU A 1 337 ? -8.510 -8.339 8.169 1.00 96.62 337 GLU A N 1
ATOM 2789 C CA . GLU A 1 337 ? -9.139 -8.953 6.992 1.00 96.62 337 GLU A CA 1
ATOM 2790 C C . GLU A 1 337 ? -8.777 -8.264 5.669 1.00 96.62 337 GLU A C 1
ATOM 2792 O O . GLU A 1 337 ? -8.873 -8.890 4.616 1.00 96.62 337 GLU A O 1
ATOM 2797 N N . GLY A 1 338 ? -8.366 -6.992 5.700 1.00 97.00 338 GLY A N 1
ATOM 2798 C CA . GLY A 1 338 ? -7.928 -6.251 4.512 1.00 97.00 338 GLY A CA 1
ATOM 2799 C C . GLY A 1 338 ? -6.418 -6.244 4.264 1.00 97.00 338 GLY A C 1
ATOM 2800 O O . GLY A 1 338 ? -5.983 -5.706 3.245 1.00 97.00 338 GLY A O 1
ATOM 2801 N N . LEU A 1 339 ? -5.606 -6.811 5.160 1.00 98.38 339 LEU A N 1
ATOM 2802 C CA . LEU A 1 339 ? -4.154 -6.907 5.006 1.00 98.38 339 LEU A CA 1
ATOM 2803 C C . LEU A 1 339 ? -3.781 -8.263 4.393 1.00 98.38 339 LEU A C 1
ATOM 2805 O O . LEU A 1 339 ? -4.160 -9.302 4.923 1.00 98.38 339 LEU A O 1
ATOM 2809 N N . TYR A 1 340 ? -3.007 -8.261 3.305 1.00 98.12 340 TYR A N 1
ATOM 2810 C CA . TYR A 1 340 ? -2.660 -9.471 2.552 1.00 98.12 340 TYR A CA 1
ATOM 2811 C C . TYR A 1 340 ? -1.165 -9.553 2.242 1.00 98.12 340 TYR A C 1
ATOM 2813 O O . TYR A 1 340 ? -0.479 -8.541 2.073 1.00 98.12 340 TYR A O 1
ATOM 2821 N N . LYS A 1 341 ? -0.674 -10.788 2.117 1.00 97.38 341 LYS A N 1
ATOM 2822 C CA . LYS A 1 341 ? 0.643 -11.087 1.549 1.00 97.38 341 LYS A CA 1
ATOM 2823 C C . LYS A 1 341 ? 0.626 -10.863 0.045 1.00 97.38 341 LYS A C 1
ATOM 2825 O O . LYS A 1 341 ? -0.324 -11.262 -0.626 1.00 97.38 341 LYS A O 1
ATOM 2830 N N . LEU A 1 342 ? 1.690 -10.285 -0.497 1.00 96.25 342 LEU A N 1
ATOM 2831 C CA . LEU A 1 342 ? 1.825 -10.056 -1.930 1.00 96.25 342 LEU A CA 1
ATOM 2832 C C . LEU A 1 342 ? 1.793 -11.363 -2.730 1.00 96.25 342 LEU A C 1
ATOM 2834 O O . LEU A 1 342 ? 1.228 -11.375 -3.821 1.00 96.25 342 LEU A O 1
ATOM 2838 N N . SER A 1 343 ? 2.331 -12.460 -2.192 1.00 94.94 343 SER A N 1
ATOM 2839 C CA . SER A 1 343 ? 2.264 -13.782 -2.838 1.00 94.94 343 SER A CA 1
ATOM 2840 C C . SER A 1 343 ? 0.839 -14.271 -3.116 1.00 94.94 343 SER A C 1
ATOM 2842 O O . SER A 1 343 ? 0.643 -15.069 -4.027 1.00 94.94 343 SER A O 1
ATOM 2844 N N . HIS A 1 344 ? -0.169 -13.770 -2.396 1.00 95.62 344 HIS A N 1
ATOM 2845 C CA . HIS A 1 344 ? -1.564 -14.163 -2.602 1.00 95.62 344 HIS A CA 1
ATOM 2846 C C . HIS A 1 344 ? -2.253 -13.385 -3.735 1.00 95.62 344 HIS A C 1
ATOM 2848 O O . HIS A 1 344 ? -3.303 -13.813 -4.209 1.00 95.62 344 HIS A O 1
ATOM 2854 N N . LEU A 1 345 ? -1.672 -12.270 -4.201 1.00 96.19 345 LEU A N 1
ATOM 2855 C CA . LEU A 1 345 ? -2.325 -11.328 -5.116 1.00 96.19 345 LEU A CA 1
ATOM 2856 C C . LEU A 1 345 ? -2.883 -11.998 -6.378 1.00 96.19 345 LEU A C 1
ATOM 2858 O O . LEU A 1 345 ? -4.031 -11.756 -6.736 1.00 96.19 345 LEU A O 1
ATOM 2862 N N . LEU A 1 346 ? -2.089 -12.828 -7.061 1.00 95.06 346 LEU A N 1
ATOM 2863 C CA . LEU A 1 346 ? -2.504 -13.435 -8.332 1.00 95.06 346 LEU A CA 1
ATOM 2864 C C . LEU A 1 346 ? -3.643 -14.441 -8.131 1.00 95.06 346 LEU A C 1
ATOM 2866 O O . LEU A 1 346 ? -4.639 -14.381 -8.850 1.00 95.06 346 LEU A O 1
ATOM 2870 N N . GLY A 1 347 ? -3.528 -15.304 -7.117 1.00 94.25 347 GLY A N 1
ATOM 2871 C CA . GLY A 1 347 ? -4.570 -16.274 -6.776 1.00 94.25 347 GLY A CA 1
ATOM 2872 C C . GLY A 1 347 ? -5.871 -15.597 -6.341 1.00 94.25 347 GLY A C 1
ATOM 2873 O O . GLY A 1 347 ? -6.956 -16.024 -6.726 1.00 94.25 347 GLY A O 1
ATOM 2874 N N . ASP A 1 348 ? -5.774 -14.484 -5.613 1.00 95.88 348 ASP A N 1
ATOM 2875 C CA . ASP A 1 348 ? -6.930 -13.683 -5.218 1.00 95.88 348 ASP A CA 1
ATOM 2876 C C . ASP A 1 348 ? -7.627 -13.014 -6.412 1.00 95.88 348 ASP A C 1
ATOM 2878 O O . ASP A 1 348 ? -8.860 -12.960 -6.447 1.00 95.88 348 ASP A O 1
ATOM 2882 N N . ILE A 1 349 ? -6.870 -12.525 -7.403 1.00 95.19 349 ILE A N 1
ATOM 2883 C CA . ILE A 1 349 ? -7.450 -12.000 -8.649 1.00 95.19 349 ILE A CA 1
ATOM 2884 C C . ILE A 1 349 ? -8.139 -13.128 -9.427 1.00 95.19 349 ILE A C 1
ATOM 2886 O O . ILE A 1 349 ? -9.280 -12.958 -9.850 1.00 95.19 349 ILE A O 1
ATOM 2890 N N . GLN A 1 350 ? -7.487 -14.283 -9.590 1.00 92.88 350 GLN A N 1
ATOM 2891 C CA . GLN A 1 350 ? -8.059 -15.435 -10.298 1.00 92.88 350 GLN A CA 1
ATOM 2892 C C . GLN A 1 350 ? -9.360 -15.911 -9.646 1.00 92.88 350 GLN A C 1
ATOM 2894 O O . GLN A 1 350 ? -10.377 -16.041 -10.326 1.00 92.88 350 GLN A O 1
ATOM 2899 N N . LYS A 1 351 ? -9.375 -16.054 -8.318 1.00 93.25 351 LYS A N 1
ATOM 2900 C CA . LYS A 1 351 ? -10.583 -16.404 -7.566 1.00 93.25 351 LYS A CA 1
ATOM 2901 C C . LYS A 1 351 ? -11.714 -15.398 -7.802 1.00 93.25 351 LYS A C 1
ATOM 2903 O O . LYS A 1 351 ? -12.858 -15.791 -8.021 1.00 93.25 351 LYS A O 1
ATOM 2908 N N . LEU A 1 352 ? -11.400 -14.100 -7.815 1.00 91.56 352 LEU A N 1
ATOM 2909 C CA . LEU A 1 352 ? -12.388 -13.053 -8.082 1.00 91.56 352 LEU A CA 1
ATOM 2910 C C . LEU A 1 352 ? -12.974 -13.150 -9.505 1.00 91.56 352 LEU A C 1
ATOM 2912 O O . LEU A 1 352 ? -14.167 -12.904 -9.698 1.00 91.56 352 LEU A O 1
ATOM 2916 N N . LEU A 1 353 ? -12.156 -13.529 -10.494 1.00 89.38 353 LEU A N 1
ATOM 2917 C CA . LEU A 1 353 ? -12.594 -13.777 -11.874 1.00 89.38 353 LEU A CA 1
ATOM 2918 C C . LEU A 1 353 ? -13.505 -15.016 -11.973 1.00 89.38 353 LEU A C 1
ATOM 2920 O O . LEU A 1 353 ? -14.502 -15.003 -12.701 1.00 89.38 353 LEU A O 1
ATOM 2924 N N . GLU A 1 354 ? -13.206 -16.076 -11.224 1.00 88.75 354 GLU A N 1
ATOM 2925 C CA . GLU A 1 354 ? -13.992 -17.317 -11.188 1.00 88.75 354 GLU A CA 1
ATOM 2926 C C . GLU A 1 354 ? -15.363 -17.139 -10.511 1.00 88.75 354 GLU A C 1
ATOM 2928 O O . GLU A 1 354 ? -16.385 -17.595 -11.034 1.00 88.75 354 GLU A O 1
ATOM 2933 N N . GLU A 1 355 ? -15.419 -16.421 -9.386 1.00 87.19 355 GLU A N 1
ATOM 2934 C CA . GLU A 1 355 ? -16.661 -16.129 -8.651 1.00 87.19 355 GLU A CA 1
ATOM 2935 C C . GLU A 1 355 ? -17.662 -15.330 -9.504 1.00 87.19 355 GLU A C 1
ATOM 2937 O O . GLU A 1 355 ? -18.866 -15.599 -9.509 1.00 87.19 355 GLU A O 1
ATOM 2942 N N . ARG A 1 356 ? -17.173 -14.368 -10.293 1.00 77.56 356 ARG A N 1
ATOM 2943 C CA . ARG A 1 356 ? -18.015 -13.597 -11.220 1.00 77.56 356 ARG A CA 1
ATOM 2944 C C . ARG A 1 356 ? -18.456 -14.410 -12.432 1.00 77.56 356 ARG A C 1
ATOM 2946 O O . ARG A 1 356 ? -19.569 -14.228 -12.905 1.00 77.56 356 ARG A O 1
ATOM 2953 N N . SER A 1 357 ? -17.634 -15.352 -12.879 1.00 69.81 357 SER A N 1
ATOM 2954 C CA . SER A 1 357 ? -17.969 -16.220 -14.011 1.00 69.81 357 SER A CA 1
ATOM 2955 C C . SER A 1 357 ? -19.042 -17.264 -13.689 1.00 69.81 357 SER A C 1
ATOM 2957 O O . SER A 1 357 ? -19.730 -17.721 -14.593 1.00 69.81 357 SER A O 1
ATOM 2959 N N . SER A 1 358 ? -19.176 -17.671 -12.424 1.00 63.81 358 SER A N 1
ATOM 2960 C CA . SER A 1 358 ? -20.161 -18.680 -11.997 1.00 63.81 358 SER A CA 1
ATOM 2961 C C . SER A 1 358 ? -21.529 -18.097 -11.625 1.00 63.81 358 SER A C 1
ATOM 2963 O O . SER A 1 358 ? -22.493 -18.848 -11.488 1.00 63.81 358 SER A O 1
ATOM 2965 N N . SER A 1 359 ? -21.628 -16.772 -11.479 1.00 61.69 359 SER A N 1
ATOM 2966 C CA . SER A 1 359 ? -22.879 -16.075 -11.147 1.00 61.69 359 SER A CA 1
ATOM 2967 C C . SER A 1 359 ? -23.682 -15.614 -12.369 1.00 61.69 359 SER A C 1
ATOM 2969 O O . SER A 1 359 ? -24.835 -15.212 -12.216 1.00 61.69 359 SER A O 1
ATOM 2971 N N . GLU A 1 360 ? -23.117 -15.705 -13.573 1.00 58.66 360 GLU A N 1
ATOM 2972 C CA . GLU A 1 360 ? -23.814 -15.431 -14.831 1.00 58.66 360 GLU A CA 1
ATOM 2973 C C . GLU A 1 360 ? -24.334 -16.762 -15.408 1.00 58.66 360 GLU A C 1
ATOM 2975 O O . GLU A 1 360 ? -23.554 -17.674 -15.691 1.00 58.66 360 GLU A O 1
ATOM 2980 N N . GLU A 1 361 ? -25.661 -16.910 -15.546 1.00 48.78 361 GLU A N 1
ATOM 2981 C CA . GLU A 1 361 ? -26.242 -18.035 -16.292 1.00 48.78 361 GLU A CA 1
ATOM 2982 C C . GLU A 1 361 ? -25.624 -18.066 -17.699 1.00 48.78 361 GLU A C 1
ATOM 2984 O O . GLU A 1 361 ? -25.458 -17.008 -18.310 1.00 48.78 361 GLU A O 1
ATOM 2989 N N . PRO A 1 362 ? -25.263 -19.248 -18.231 1.00 45.69 362 PRO A N 1
ATOM 2990 C CA . PRO A 1 362 ? -24.604 -19.337 -19.521 1.00 45.69 362 PRO A CA 1
ATOM 2991 C C . PRO A 1 362 ? -25.544 -18.818 -20.606 1.00 45.69 362 PRO A C 1
ATOM 2993 O O . PRO A 1 362 ? -26.486 -19.502 -21.021 1.00 45.69 362 PRO A O 1
ATOM 2996 N N . ASP A 1 363 ? -25.260 -17.610 -21.084 1.00 46.56 363 ASP A N 1
ATOM 2997 C CA . ASP A 1 363 ? -25.880 -17.076 -22.281 1.00 46.56 363 ASP A CA 1
ATOM 2998 C C . ASP A 1 363 ? -25.513 -18.014 -23.436 1.00 46.56 363 ASP A C 1
ATOM 3000 O O . ASP A 1 363 ? -24.344 -18.216 -23.781 1.00 46.56 363 ASP A O 1
ATOM 3004 N N . LYS A 1 364 ? -26.531 -18.680 -23.984 1.00 38.50 364 LYS A N 1
ATOM 3005 C CA . LYS A 1 364 ? -26.398 -19.678 -25.046 1.00 38.50 364 LYS A CA 1
ATOM 3006 C C . LYS A 1 364 ? -25.965 -18.991 -26.336 1.00 38.50 364 LYS A C 1
ATOM 3008 O O . LYS A 1 364 ? -26.801 -18.704 -27.187 1.00 38.50 364 LYS A O 1
ATOM 3013 N N . ASN A 1 365 ? -24.671 -18.759 -26.518 1.00 40.31 365 ASN A N 1
ATOM 3014 C CA . ASN A 1 365 ? -24.153 -18.426 -27.837 1.00 40.31 365 ASN A CA 1
ATOM 3015 C C . ASN A 1 365 ? -22.743 -18.999 -28.046 1.00 40.31 365 ASN A C 1
ATOM 3017 O O . ASN A 1 365 ? -21.770 -18.444 -27.536 1.00 40.31 365 ASN A O 1
ATOM 3021 N N . PRO A 1 366 ? -22.602 -20.115 -28.785 1.00 41.66 366 PRO A N 1
ATOM 3022 C CA . PRO A 1 366 ? -21.309 -20.684 -29.099 1.00 41.66 366 PRO A CA 1
ATOM 3023 C C . PRO A 1 366 ? -20.802 -20.031 -30.384 1.00 41.66 366 PRO A C 1
ATOM 3025 O O . PRO A 1 366 ? -21.220 -20.392 -31.480 1.00 41.66 366 PRO A O 1
ATOM 3028 N N . ASN A 1 367 ? -19.890 -19.075 -30.267 1.00 36.91 367 ASN A N 1
ATOM 3029 C CA . ASN A 1 367 ? -18.963 -18.795 -31.359 1.00 36.91 367 ASN A CA 1
ATOM 3030 C C . ASN A 1 367 ? -17.577 -18.566 -30.772 1.00 36.91 367 ASN A C 1
ATOM 3032 O O . ASN A 1 367 ? -17.124 -17.449 -30.538 1.00 36.91 367 ASN A O 1
ATOM 3036 N N . ASP A 1 368 ? -16.958 -19.706 -30.498 1.00 41.34 368 ASP A N 1
ATOM 3037 C CA . ASP A 1 368 ? -15.621 -19.868 -29.968 1.00 41.34 368 ASP A CA 1
ATOM 3038 C C . ASP A 1 368 ? -14.611 -19.676 -31.112 1.00 41.34 368 ASP A C 1
ATOM 3040 O O . ASP A 1 368 ? -14.474 -20.508 -32.015 1.00 41.34 368 ASP A O 1
ATOM 3044 N N . GLY A 1 369 ? -13.965 -18.510 -31.128 1.00 35.81 369 GLY A N 1
ATOM 3045 C CA . GLY A 1 369 ? -12.951 -18.116 -32.100 1.00 35.81 369 GLY A CA 1
ATOM 3046 C C . GLY A 1 369 ? -11.566 -18.145 -31.467 1.00 35.81 369 GLY A C 1
ATOM 3047 O O . GLY A 1 369 ? -11.115 -17.147 -30.913 1.00 35.81 369 GLY A O 1
ATOM 3048 N N . LYS A 1 370 ? -10.910 -19.301 -31.568 1.00 39.53 370 LYS A N 1
ATOM 3049 C CA . LYS A 1 370 ? -9.566 -19.614 -31.063 1.00 39.53 370 LYS A CA 1
ATOM 3050 C C . LYS A 1 370 ? -8.482 -18.557 -31.335 1.00 39.53 370 LYS A C 1
ATOM 3052 O O . LYS A 1 370 ? -8.305 -18.090 -32.459 1.00 39.53 370 LYS A O 1
ATOM 3057 N N . GLU A 1 371 ? -7.693 -18.335 -30.281 1.00 43.91 371 GLU A N 1
ATOM 3058 C CA . GLU A 1 371 ? -6.224 -18.220 -30.235 1.00 43.91 371 GLU A CA 1
ATOM 3059 C C . GLU A 1 371 ? -5.507 -17.427 -31.339 1.00 43.91 371 GLU A C 1
ATOM 3061 O O . GLU A 1 371 ? -5.231 -17.961 -32.413 1.00 43.91 371 GLU A O 1
ATOM 3066 N N . LYS A 1 372 ? -4.988 -16.237 -30.986 1.00 37.25 372 LYS A N 1
ATOM 3067 C CA . LYS A 1 372 ? -3.636 -15.804 -31.404 1.00 37.25 372 LYS A CA 1
ATOM 3068 C C . LYS A 1 372 ? -2.914 -15.080 -30.263 1.00 37.25 372 LYS A C 1
ATOM 3070 O O . LYS A 1 372 ? -3.190 -13.923 -29.961 1.00 37.25 372 LYS A O 1
ATOM 3075 N N . SER A 1 373 ? -1.994 -15.833 -29.666 1.00 42.94 373 SER A N 1
ATOM 3076 C CA . SER A 1 373 ? -1.128 -15.544 -28.522 1.00 42.94 373 SER A CA 1
ATOM 3077 C C . SER A 1 373 ? -0.137 -14.379 -28.730 1.00 42.94 373 SER A C 1
ATOM 3079 O O . SER A 1 373 ? 0.380 -14.152 -29.826 1.00 42.94 373 SER A O 1
ATOM 3081 N N . LEU A 1 374 ? 0.082 -13.678 -27.609 1.00 42.09 374 LEU A N 1
ATOM 3082 C CA . LEU A 1 374 ? 1.143 -12.788 -27.098 1.00 42.09 374 LEU A CA 1
ATOM 3083 C C . LEU A 1 374 ? 2.358 -12.387 -27.970 1.00 42.09 374 LEU A C 1
ATOM 3085 O O . LEU A 1 374 ? 2.866 -11.278 -27.810 1.00 42.09 374 LEU A O 1
ATOM 3089 N N . PHE A 1 375 ? 2.834 -13.208 -28.906 1.00 39.84 375 PHE A N 1
ATOM 3090 C CA . PHE A 1 375 ? 4.082 -12.936 -29.641 1.00 39.84 375 PHE A CA 1
ATOM 3091 C C . PHE A 1 375 ? 3.980 -11.817 -30.689 1.00 39.84 375 PHE A C 1
ATOM 3093 O O . PHE A 1 375 ? 4.979 -11.195 -31.035 1.00 39.84 375 PHE A O 1
ATOM 3100 N N . ARG A 1 376 ? 2.769 -11.472 -31.140 1.00 43.19 376 ARG A N 1
ATOM 3101 C CA . ARG A 1 376 ? 2.565 -10.449 -32.185 1.00 43.19 376 ARG A CA 1
ATOM 3102 C C . ARG A 1 376 ? 2.658 -8.998 -31.695 1.00 43.19 376 ARG A C 1
ATOM 3104 O O . ARG A 1 376 ? 2.562 -8.078 -32.507 1.00 43.19 376 ARG A O 1
ATOM 3111 N N . TRP A 1 377 ? 2.760 -8.776 -30.383 1.00 41.44 377 TRP A N 1
ATOM 3112 C CA . TRP A 1 377 ? 2.846 -7.428 -29.809 1.00 41.44 377 TRP A CA 1
ATOM 3113 C C . TRP A 1 377 ? 4.293 -6.939 -29.676 1.00 41.44 377 TRP A C 1
ATOM 3115 O O . TRP A 1 377 ? 4.544 -5.764 -29.937 1.00 41.44 377 TRP A O 1
ATOM 3125 N N . LEU A 1 378 ? 5.243 -7.836 -29.383 1.00 38.50 378 LEU A N 1
ATOM 3126 C CA . LEU A 1 378 ? 6.670 -7.495 -29.361 1.00 38.50 378 LEU A CA 1
ATOM 3127 C C . LEU A 1 378 ? 7.185 -7.122 -30.765 1.00 38.50 378 LEU A C 1
ATOM 3129 O O . LEU A 1 378 ? 7.898 -6.135 -30.897 1.00 38.50 378 LEU A O 1
ATOM 3133 N N . GLU A 1 379 ? 6.707 -7.784 -31.827 1.00 40.94 379 GLU A N 1
ATOM 3134 C CA . GLU A 1 379 ? 7.059 -7.428 -33.218 1.00 40.94 379 GLU A CA 1
ATOM 3135 C C . GLU A 1 379 ? 6.521 -6.047 -33.653 1.00 40.94 379 GLU A C 1
ATOM 3137 O O . GLU A 1 379 ? 7.152 -5.342 -34.436 1.00 40.94 379 GLU A O 1
ATOM 3142 N N . LYS A 1 380 ? 5.379 -5.600 -33.110 1.00 44.75 380 LYS A N 1
ATOM 3143 C CA . LYS A 1 380 ? 4.780 -4.296 -33.463 1.00 44.75 380 LYS A CA 1
ATOM 3144 C C . LYS A 1 380 ? 5.395 -3.098 -32.737 1.00 44.75 380 LYS A C 1
ATOM 3146 O O . LYS A 1 380 ? 5.086 -1.959 -33.095 1.00 44.75 380 LYS A O 1
ATOM 3151 N N . MET A 1 381 ? 6.216 -3.334 -31.715 1.00 42.28 381 MET A N 1
ATOM 3152 C CA . MET A 1 381 ? 7.009 -2.286 -31.066 1.00 42.28 381 MET A CA 1
ATOM 3153 C C . MET A 1 381 ? 8.266 -1.957 -31.888 1.00 42.28 381 MET A C 1
ATOM 3155 O O . MET A 1 381 ? 8.589 -0.778 -32.010 1.00 42.28 381 MET A O 1
ATOM 3159 N N . ASP A 1 382 ? 8.885 -2.945 -32.547 1.00 38.25 382 ASP A N 1
ATOM 3160 C CA . ASP A 1 382 ? 10.059 -2.732 -33.413 1.00 38.25 382 ASP A CA 1
ATOM 3161 C C . ASP A 1 382 ? 9.702 -2.075 -34.769 1.00 38.25 382 ASP A C 1
ATOM 3163 O O . ASP A 1 382 ? 10.472 -1.269 -35.296 1.00 38.25 382 ASP A O 1
ATOM 3167 N N . GLU A 1 383 ? 8.501 -2.308 -35.316 1.00 36.84 383 GLU A N 1
ATOM 3168 C CA . GLU A 1 383 ? 8.063 -1.684 -36.585 1.00 36.84 383 GLU A CA 1
ATOM 3169 C C . GLU A 1 383 ? 7.755 -0.176 -36.475 1.00 36.84 383 GLU A C 1
ATOM 3171 O O . GLU A 1 383 ? 7.703 0.529 -37.485 1.00 36.84 383 GLU A O 1
ATOM 3176 N N . LYS A 1 384 ? 7.556 0.363 -35.262 1.00 37.88 384 LYS A N 1
ATOM 3177 C CA . LYS A 1 384 ? 7.308 1.805 -35.068 1.00 37.88 384 LYS A CA 1
ATOM 3178 C C . LYS A 1 384 ? 8.576 2.647 -34.931 1.00 37.88 384 LYS A C 1
ATOM 3180 O O . LYS A 1 384 ? 8.470 3.868 -35.022 1.00 37.88 384 LYS A O 1
ATOM 3185 N N . GLU A 1 385 ? 9.750 2.034 -34.782 1.00 37.62 385 GLU A N 1
ATOM 3186 C CA . GLU A 1 385 ? 11.040 2.745 -34.806 1.00 37.62 385 GLU A CA 1
ATOM 3187 C C . GLU A 1 385 ? 11.689 2.775 -36.201 1.00 37.62 385 GLU A C 1
ATOM 3189 O O . GLU A 1 385 ? 12.655 3.503 -36.411 1.00 37.62 385 GLU A O 1
ATOM 3194 N N . THR A 1 386 ? 11.133 2.065 -37.190 1.00 35.59 386 THR A N 1
ATOM 3195 C CA . THR A 1 386 ? 11.657 2.020 -38.571 1.00 35.59 386 THR A CA 1
ATOM 3196 C C . THR A 1 386 ? 10.941 2.947 -39.561 1.00 35.59 386 THR A C 1
ATOM 3198 O O . THR A 1 386 ? 11.311 2.991 -40.731 1.00 35.59 386 THR A O 1
ATOM 3201 N N . ILE A 1 387 ? 9.962 3.742 -39.112 1.00 34.62 387 ILE A N 1
ATOM 3202 C CA . ILE A 1 387 ? 9.298 4.776 -39.931 1.00 34.62 387 ILE A CA 1
ATOM 3203 C C . ILE A 1 387 ? 9.608 6.170 -39.360 1.00 34.62 387 ILE A C 1
ATOM 3205 O O . ILE A 1 387 ? 8.723 6.968 -39.068 1.00 34.62 387 ILE A O 1
ATOM 3209 N N . SER A 1 388 ? 10.893 6.456 -39.158 1.00 40.59 388 SER A N 1
ATOM 3210 C CA . SER A 1 388 ? 11.438 7.815 -39.235 1.00 40.59 388 SER A CA 1
ATOM 3211 C C . SER A 1 388 ? 12.946 7.742 -39.496 1.00 40.59 388 SER A C 1
ATOM 3213 O O . SER A 1 388 ? 13.764 8.046 -38.625 1.00 40.59 388 SER A O 1
ATOM 3215 N N . SER A 1 389 ? 13.301 7.309 -40.699 1.00 35.94 389 SER A N 1
ATOM 3216 C CA . SER A 1 389 ? 14.608 7.542 -41.314 1.00 35.94 389 SER A CA 1
ATOM 3217 C C . SER A 1 389 ? 14.409 8.147 -42.693 1.00 35.94 389 SER A C 1
ATOM 3219 O O . SER A 1 389 ? 13.515 7.665 -43.427 1.00 35.94 389 SER A O 1
#

Mean predicted aligned error: 10.2 Å

pLDDT: mean 83.6, std 18.13, range [34.62, 98.56]

Radius of gyration: 30.84 Å; Cα contacts (8 Å, |Δi|>4): 414; chains: 1; bounding box: 74×53×100 Å

Secondary structure (DSSP, 8-state):
-----S-GGGGSPPHHHHHHHHHHHHT--HHHHTTSTTHHHHHHHHHHHHHHHHHHHHHHHHHHHHHHHHHHHHHHH-TT-HHHHHHHHHHHHHHHHHHHHHHHHHHHHHHHHHHHHHHHHTT---EEEEEEEEEEEEEEEGGGEEEEEEEEEEEEEEEE-STTS--HHHHHHHHHHH--S-GGGEEEEEEESS-TTTHHHHHHHHHHHHHHSTTS--EEEEEE--TT--HHHHHHHHHTT--EEEE-HHHHHHHHHHHHHHHHHHHHHHHHHHHHHHHHHHHHHHHHHHHTSS---HHHHHHHHHHHHHHHHHHHHHHHHHHHHHHHHHHHHHHHHTEEEGGGHHHHHHHHHHHHHHSS-------------THHHHHHHHTTSSS--

Foldseek 3Di:
DDDDPDDLLVQFDALLVLLVVLCVVVVDDLLVLLQDPCVLVSLVSSLVSSLVSRVVSLVVSLVVVLVVLLVVLCVVPNPPDPSSVVSSVVVSVVSVVSVVVVSVVSSFVNSLSSVVVNCVSLVFAKDAFAWAFLDQDFDDDPDDDTDRDGDTDGFGIKGFLEPPQDDNVSNNCCRRVDVDPALQRIETEHEGAAPVPVLVVVLVRLVSVCVRVVPHLHAYAYEYAHLPDAVVSLVSCVVSPHQAYAYAQVSLVVRVVVLVVLLVVLVVVLVVLVVVLVVLVVVLVVLVVVLPPPDDDPVVNVVSVVVNVVSVVVSVVSVVVSVVSVVVNVCSVSSNNRYHYNSCVSVVSVVSSVVSVVPDDPPPDDDDDDDDDDPVVVVVVVVVVPPPD